Protein AF-A0A832WYK0-F1 (afdb_monomer_lite)

Secondary structure (DSSP, 8-state):
----------EEEEGGGTTTTTHHHHHHHHHHTS--GGGGT-EEEE-TTSSEEEEE-SS-EEEEEE-TTSSEEEEETTTEEEEEEEETTEEEEE-----SS---S---EEEEEEEEEEEEEE--SSS-EEE-GGGEEEEETTEEEEEESSPPPTTTT-TT-TT-TT--HHHHHHHHS-B--SEEE-TT-EEEEEEEEEESSS--TT-EEEETTEE---HHHHHHHHHHHHHHH---TTTTT--SEE-S-TT-TTPPP-TTT-S--EESS--HHHHHHHHH--HHHHHHH-SS-PPPEEEEEEEEEEEEEEEEEEEEEEEE-TTS-EEEEEEEEE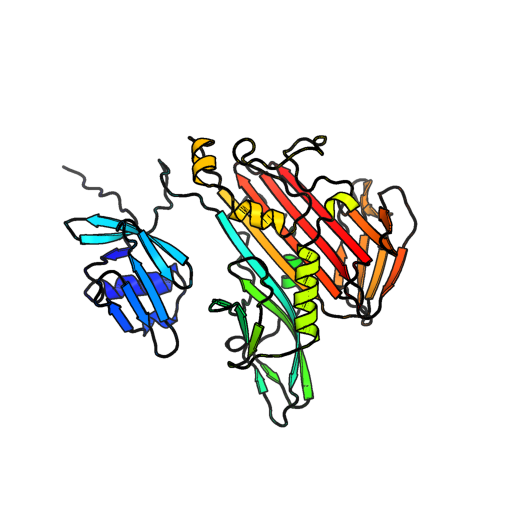TT--EEEEEEETTEEEEEEETTEEEEE-TT----EEEEEEEEEEEEEEEEEEEGGGEEEEEEEEEEE-TT--EEEEEEEEEEEE-

Structure (mmCIF, N/CA/C/O backbone):
data_AF-A0A832WYK0-F1
#
_entry.id   AF-A0A832WYK0-F1
#
loop_
_atom_site.group_PDB
_atom_site.id
_atom_site.type_symbol
_atom_site.label_atom_id
_atom_site.label_alt_id
_atom_site.label_comp_id
_atom_site.label_asym_id
_atom_site.label_entity_id
_atom_site.label_seq_id
_atom_site.pdbx_PDB_ins_code
_atom_site.Cartn_x
_atom_site.Cartn_y
_atom_site.Cartn_z
_atom_site.occupancy
_atom_site.B_iso_or_equiv
_atom_site.auth_seq_id
_atom_site.auth_comp_id
_atom_site.auth_asym_id
_atom_site.auth_atom_id
_atom_site.pdbx_PDB_model_num
ATOM 1 N N . MET A 1 1 ? 45.421 -25.635 -31.037 1.00 31.55 1 MET A N 1
ATOM 2 C CA . MET A 1 1 ? 44.348 -26.101 -30.138 1.00 31.55 1 MET A CA 1
ATOM 3 C C . MET A 1 1 ? 43.306 -25.002 -30.124 1.00 31.55 1 MET A C 1
ATOM 5 O O . MET A 1 1 ? 43.634 -23.903 -29.706 1.00 31.55 1 MET A O 1
ATOM 9 N N . HIS A 1 2 ? 42.145 -25.254 -30.728 1.00 27.80 2 HIS A N 1
ATOM 10 C CA . HIS A 1 2 ? 40.998 -24.350 -30.665 1.00 27.80 2 HIS A CA 1
ATOM 11 C C . HIS A 1 2 ? 40.382 -24.497 -29.279 1.00 27.80 2 HIS A C 1
ATOM 13 O O . HIS A 1 2 ? 39.925 -25.588 -28.943 1.00 27.80 2 HIS A O 1
ATOM 19 N N . ASP A 1 3 ? 40.432 -23.436 -28.482 1.00 29.83 3 ASP A N 1
ATOM 20 C CA . ASP A 1 3 ? 39.728 -23.381 -27.208 1.00 29.83 3 ASP A CA 1
ATOM 21 C C . ASP A 1 3 ? 38.308 -22.879 -27.495 1.00 29.83 3 ASP A C 1
ATOM 23 O O . ASP A 1 3 ? 38.086 -21.702 -27.779 1.00 29.83 3 ASP A O 1
ATOM 27 N N . ASN A 1 4 ? 37.366 -23.821 -27.548 1.00 34.38 4 ASN A N 1
ATOM 28 C CA . ASN A 1 4 ? 35.931 -23.563 -27.576 1.00 34.38 4 ASN A CA 1
ATOM 29 C C . ASN A 1 4 ? 35.492 -23.214 -26.147 1.00 34.38 4 ASN A C 1
ATOM 31 O O . ASN A 1 4 ? 35.006 -24.080 -25.422 1.00 34.38 4 ASN A O 1
ATOM 35 N N . SER A 1 5 ? 35.631 -21.956 -25.738 1.00 35.84 5 SER A N 1
ATOM 36 C CA . SER A 1 5 ? 34.772 -21.414 -24.687 1.00 35.84 5 SER A CA 1
ATOM 37 C C . SER A 1 5 ? 33.558 -20.777 -25.361 1.00 35.84 5 SER A C 1
ATOM 39 O O . SER A 1 5 ? 33.515 -19.582 -25.648 1.00 35.84 5 SER A O 1
ATOM 41 N N . GLU A 1 6 ? 32.565 -21.611 -25.684 1.00 37.28 6 GLU A N 1
ATOM 42 C CA . GLU A 1 6 ? 31.217 -21.116 -25.960 1.00 37.28 6 GLU A CA 1
ATOM 43 C C . GLU A 1 6 ? 30.786 -20.261 -24.766 1.00 37.28 6 GLU A C 1
ATOM 45 O O . GLU A 1 6 ? 30.691 -20.735 -23.635 1.00 37.28 6 GLU A O 1
ATOM 50 N N . ASN A 1 7 ? 30.584 -18.976 -25.034 1.00 37.97 7 ASN A N 1
ATOM 51 C CA . ASN A 1 7 ? 30.021 -18.011 -24.109 1.00 37.97 7 ASN A CA 1
ATOM 52 C C . ASN A 1 7 ? 28.667 -18.571 -23.632 1.00 37.97 7 ASN A C 1
ATOM 54 O O . ASN A 1 7 ? 27.743 -18.713 -24.439 1.00 37.97 7 ASN A O 1
ATOM 58 N N . ILE A 1 8 ? 28.578 -18.992 -22.366 1.00 44.97 8 ILE A N 1
ATOM 59 C CA . ILE A 1 8 ? 27.373 -19.611 -21.799 1.00 44.97 8 ILE A CA 1
ATOM 60 C C . ILE A 1 8 ? 26.340 -18.500 -21.596 1.00 44.97 8 ILE A C 1
ATOM 62 O O . ILE A 1 8 ? 26.205 -17.944 -20.513 1.00 44.97 8 ILE A O 1
ATOM 66 N N . GLU A 1 9 ? 25.619 -18.157 -22.659 1.00 56.50 9 GLU A N 1
ATOM 67 C CA . GLU A 1 9 ? 24.344 -17.451 -22.547 1.00 56.50 9 GLU A CA 1
ATOM 68 C C . GLU A 1 9 ? 23.435 -18.279 -21.624 1.00 56.50 9 GLU A C 1
ATOM 70 O O . GLU A 1 9 ? 23.361 -19.501 -21.795 1.00 56.50 9 GLU A O 1
ATOM 75 N N . ASN A 1 10 ? 22.758 -17.644 -20.662 1.00 77.62 10 ASN A N 1
ATOM 76 C CA . ASN A 1 10 ? 21.952 -18.293 -19.616 1.00 77.62 10 ASN A CA 1
ATOM 77 C C . ASN A 1 10 ? 20.734 -19.068 -20.172 1.00 77.62 10 ASN A C 1
ATOM 79 O O . ASN A 1 10 ? 19.583 -18.651 -20.043 1.00 77.62 10 ASN A O 1
ATOM 83 N N . TYR A 1 11 ? 20.973 -20.198 -20.829 1.00 89.25 11 TYR A N 1
ATOM 84 C CA . TYR A 1 11 ? 19.958 -21.068 -21.413 1.00 89.25 11 TYR A CA 1
ATOM 85 C C . TYR A 1 11 ? 19.033 -21.639 -20.333 1.00 89.25 11 TYR A C 1
ATOM 87 O O . TYR A 1 11 ? 19.501 -22.199 -19.342 1.00 89.25 11 TYR A O 1
ATOM 95 N N . ILE A 1 12 ? 17.721 -21.552 -20.560 1.00 92.38 12 ILE A N 1
ATOM 96 C CA . ILE A 1 12 ? 16.697 -22.093 -19.663 1.00 92.38 12 ILE A CA 1
ATOM 97 C C . ILE A 1 12 ? 16.171 -23.429 -20.205 1.00 92.38 12 ILE A C 1
ATOM 99 O O . ILE A 1 12 ? 16.364 -24.471 -19.580 1.00 92.38 12 ILE A O 1
ATOM 103 N N . PHE A 1 13 ? 15.501 -23.417 -21.360 1.00 94.19 13 PHE A N 1
ATOM 104 C CA . PHE A 1 13 ? 14.925 -24.610 -21.994 1.00 94.19 13 PHE A CA 1
ATOM 105 C C . PHE A 1 13 ? 14.684 -24.379 -23.492 1.00 94.19 13 PHE A C 1
ATOM 107 O O . PHE A 1 13 ? 14.680 -23.244 -23.957 1.00 94.19 13 PHE A O 1
ATOM 114 N N . SER A 1 14 ? 14.443 -25.440 -24.265 1.00 94.38 14 SER A N 1
ATOM 115 C CA . SER A 1 14 ? 14.048 -25.320 -25.674 1.00 94.38 14 SER A CA 1
ATOM 116 C C . SER A 1 14 ? 12.534 -25.366 -25.794 1.00 94.38 14 SER A C 1
ATOM 118 O O . SER A 1 14 ? 11.910 -26.342 -25.375 1.00 94.38 14 SER A O 1
ATOM 120 N N . TRP A 1 15 ? 11.960 -24.324 -26.392 1.00 95.56 15 TRP A N 1
ATOM 121 C CA . TRP A 1 15 ? 10.524 -24.177 -26.621 1.00 95.56 15 TRP A CA 1
ATOM 122 C C . TRP A 1 15 ? 9.942 -25.347 -27.419 1.00 95.56 15 TRP A C 1
ATOM 124 O O . TRP A 1 15 ? 8.862 -25.855 -27.110 1.00 95.56 15 TRP A O 1
ATOM 134 N N . ASP A 1 16 ? 10.679 -25.820 -28.423 1.00 93.19 16 ASP A N 1
ATOM 135 C CA . ASP A 1 16 ? 10.226 -26.889 -29.318 1.00 93.19 16 ASP A CA 1
ATOM 136 C C . ASP A 1 16 ? 10.255 -28.273 -28.672 1.00 93.19 16 ASP A C 1
ATOM 138 O O . ASP A 1 16 ? 9.534 -29.172 -29.094 1.00 93.19 16 ASP A O 1
ATOM 142 N N . ASN A 1 17 ? 11.059 -28.454 -27.622 1.00 93.75 17 ASN A N 1
ATOM 143 C CA . ASN A 1 17 ? 11.183 -29.732 -26.923 1.00 93.75 17 ASN A CA 1
ATOM 144 C C . ASN A 1 17 ? 10.342 -29.776 -25.628 1.00 93.75 17 ASN A C 1
ATOM 146 O O . ASN A 1 17 ? 10.609 -30.604 -24.750 1.00 93.75 17 ASN A O 1
ATOM 150 N N . VAL A 1 18 ? 9.338 -28.899 -25.495 1.00 94.88 18 VAL A N 1
ATOM 151 C CA . VAL A 1 18 ? 8.330 -28.909 -24.422 1.00 94.88 18 VAL A CA 1
ATOM 152 C C . VAL A 1 18 ? 6.933 -29.152 -25.022 1.00 94.88 18 VAL A C 1
ATOM 154 O O . VAL A 1 18 ? 6.596 -28.496 -26.000 1.00 94.88 18 VAL A O 1
ATOM 157 N N . PRO A 1 19 ? 6.088 -30.037 -24.448 1.00 82.69 19 PRO A N 1
ATOM 158 C CA . PRO A 1 19 ? 6.372 -30.987 -23.374 1.00 82.69 19 PRO A CA 1
ATOM 159 C C . PRO A 1 19 ? 7.165 -32.188 -23.913 1.00 82.69 19 PRO A C 1
ATOM 161 O O . PRO A 1 19 ? 6.650 -33.025 -24.646 1.00 82.69 19 PRO A O 1
ATOM 164 N N . GLY A 1 20 ? 8.436 -32.287 -23.544 1.00 91.19 20 GLY A N 1
ATOM 165 C CA . GLY A 1 20 ? 9.345 -33.318 -24.034 1.00 91.19 20 GLY A CA 1
ATOM 166 C C . GLY A 1 20 ? 10.584 -33.397 -23.153 1.00 91.19 20 GLY A C 1
ATOM 167 O O . GLY A 1 20 ? 10.489 -33.243 -21.933 1.00 91.19 20 GLY A O 1
ATOM 168 N N . SER A 1 21 ? 11.753 -33.611 -23.758 1.00 91.81 21 SER A N 1
ATOM 169 C CA . SER A 1 21 ? 13.019 -33.773 -23.028 1.00 91.81 21 SER A CA 1
ATOM 170 C C . SER A 1 21 ? 13.401 -32.563 -22.169 1.00 91.81 21 SER A C 1
ATOM 172 O O . SER A 1 21 ? 14.145 -32.718 -21.208 1.00 91.81 21 SER A O 1
ATOM 174 N N . GLU A 1 22 ? 12.879 -31.375 -22.481 1.00 94.12 22 GLU A N 1
ATOM 175 C CA . GLU A 1 22 ? 13.181 -30.130 -21.762 1.00 94.12 22 GLU A CA 1
ATOM 176 C C . GLU A 1 22 ? 12.094 -29.742 -20.741 1.00 94.12 22 GLU A C 1
ATOM 178 O O . GLU A 1 22 ? 12.192 -28.709 -20.079 1.00 94.12 22 GLU A O 1
ATOM 183 N N . GLY A 1 23 ? 11.062 -30.575 -20.554 1.00 93.88 23 GLY A N 1
ATOM 184 C CA . GLY A 1 23 ? 9.984 -30.294 -19.601 1.00 93.88 23 GLY A CA 1
ATOM 185 C C . GLY A 1 23 ? 10.449 -30.230 -18.140 1.00 93.88 23 GLY A C 1
ATOM 186 O O . GLY A 1 23 ? 9.884 -29.474 -17.355 1.00 93.88 23 GLY A O 1
ATOM 187 N N . SER A 1 24 ? 11.483 -30.988 -17.763 1.00 92.69 24 SER A N 1
ATOM 188 C CA . SER A 1 24 ? 12.087 -30.921 -16.423 1.00 92.69 24 SER A CA 1
ATOM 189 C C . SER A 1 24 ? 12.796 -29.590 -16.178 1.00 92.69 24 SER A C 1
ATOM 191 O O . SER A 1 24 ? 12.604 -28.991 -15.126 1.00 92.69 24 SER A O 1
ATOM 193 N N . ARG A 1 25 ? 13.528 -29.077 -17.172 1.00 93.56 25 ARG A N 1
ATOM 194 C CA . ARG A 1 25 ? 14.221 -27.783 -17.090 1.00 93.56 25 ARG A CA 1
ATOM 195 C C . ARG A 1 25 ? 13.259 -26.610 -16.942 1.00 93.56 25 ARG A C 1
ATOM 197 O O . ARG A 1 25 ? 13.498 -25.742 -16.109 1.00 93.56 25 ARG A O 1
ATOM 204 N N . LEU A 1 26 ? 12.137 -26.624 -17.669 1.00 95.69 26 LEU A N 1
ATOM 205 C CA . LEU A 1 26 ? 11.073 -25.636 -17.465 1.00 95.69 26 LEU A CA 1
ATOM 206 C C . LEU A 1 26 ? 10.566 -25.661 -16.010 1.00 95.69 26 LEU A C 1
ATOM 208 O O . LEU A 1 26 ? 10.441 -24.610 -15.391 1.00 95.69 26 LEU A O 1
ATOM 212 N N . ARG A 1 27 ? 10.331 -26.844 -15.422 1.00 94.12 27 ARG A N 1
ATOM 213 C CA . ARG A 1 27 ? 9.914 -26.945 -14.007 1.00 94.12 27 ARG A CA 1
ATOM 214 C C . ARG A 1 27 ? 10.970 -26.419 -13.052 1.00 94.12 27 ARG A C 1
ATOM 216 O O . ARG A 1 27 ? 10.620 -25.737 -12.095 1.00 94.12 27 ARG A O 1
ATOM 223 N N . ASP A 1 28 ? 12.232 -26.756 -13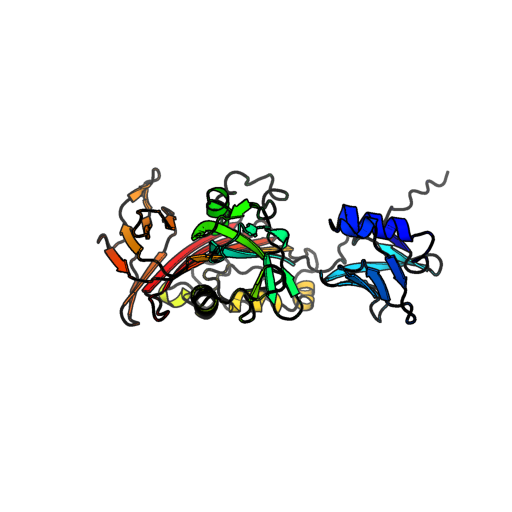.290 1.00 91.62 28 ASP A N 1
ATOM 224 C CA . ASP A 1 28 ? 13.334 -26.312 -12.442 1.00 91.62 28 ASP A CA 1
ATOM 225 C C . ASP A 1 28 ? 13.451 -24.791 -12.445 1.00 91.62 28 ASP A C 1
ATOM 227 O O . ASP A 1 28 ? 13.598 -24.203 -11.376 1.00 91.62 28 ASP A O 1
ATOM 231 N N . TYR A 1 29 ? 13.293 -24.153 -13.605 1.00 92.31 29 TYR A N 1
ATOM 232 C CA . TYR A 1 29 ? 13.255 -22.699 -13.710 1.00 92.31 29 TYR A CA 1
ATOM 233 C C . TYR A 1 29 ? 12.064 -22.091 -12.957 1.00 92.31 29 TYR A C 1
ATOM 235 O O . TYR A 1 29 ? 12.256 -21.254 -12.076 1.00 92.31 29 TYR A O 1
ATOM 243 N N . LEU A 1 30 ? 10.838 -22.555 -13.229 1.00 91.56 30 LEU A N 1
ATOM 244 C CA . LEU A 1 30 ? 9.637 -22.029 -12.568 1.00 91.56 30 LEU A CA 1
ATOM 245 C C . LEU A 1 30 ? 9.698 -22.208 -11.038 1.00 91.56 30 LEU A C 1
ATOM 247 O O . LEU A 1 30 ? 9.282 -21.331 -10.288 1.00 91.56 30 LEU A O 1
ATOM 251 N N . ARG A 1 31 ? 10.253 -23.325 -10.552 1.00 89.81 31 ARG A N 1
ATOM 252 C CA . ARG A 1 31 ? 10.386 -23.601 -9.116 1.00 89.81 31 ARG A CA 1
ATOM 253 C C . ARG A 1 31 ? 11.501 -22.786 -8.470 1.00 89.81 31 ARG A C 1
ATOM 255 O O . ARG A 1 31 ? 11.271 -22.161 -7.442 1.00 89.81 31 ARG A O 1
ATOM 262 N N . ASN A 1 32 ? 12.713 -22.868 -9.015 1.00 80.12 32 ASN A N 1
ATOM 263 C CA . ASN A 1 32 ? 13.912 -22.381 -8.335 1.00 80.12 32 ASN A CA 1
ATOM 264 C C . ASN A 1 32 ? 14.153 -20.893 -8.595 1.00 80.12 32 ASN A C 1
ATOM 266 O O . ASN A 1 32 ? 14.638 -20.201 -7.710 1.00 80.12 32 ASN A O 1
ATOM 270 N N . SER A 1 33 ? 13.836 -20.416 -9.802 1.00 82.19 33 SER A N 1
ATOM 271 C CA . SER A 1 33 ? 14.055 -19.020 -10.195 1.00 82.19 33 SER A CA 1
ATOM 272 C C . SER A 1 33 ? 12.835 -18.145 -9.936 1.00 82.19 33 SER A C 1
ATOM 274 O O . SER A 1 33 ? 13.010 -17.000 -9.547 1.00 82.19 33 SER A O 1
ATOM 276 N N . LEU A 1 34 ? 11.619 -18.673 -10.124 1.00 82.06 34 LEU A N 1
ATOM 277 C CA . LEU A 1 34 ? 10.379 -17.907 -9.920 1.00 82.06 34 LEU A CA 1
ATOM 278 C C . LEU A 1 34 ? 9.644 -18.245 -8.611 1.00 82.06 34 LEU A C 1
ATOM 280 O O . LEU A 1 34 ? 8.594 -17.680 -8.329 1.00 82.06 34 LEU A O 1
ATOM 284 N N . GLY A 1 35 ? 10.160 -19.180 -7.807 1.00 83.19 35 GLY A N 1
ATOM 285 C CA . GLY A 1 35 ? 9.564 -19.545 -6.515 1.00 83.19 35 GLY A CA 1
ATOM 286 C C . GLY A 1 35 ? 8.217 -20.278 -6.606 1.00 83.19 35 GLY A C 1
ATOM 287 O O . GLY A 1 35 ? 7.523 -20.420 -5.598 1.00 83.19 35 GLY A O 1
ATOM 288 N N . ILE A 1 36 ? 7.825 -20.777 -7.783 1.00 85.62 36 ILE A N 1
ATOM 289 C CA . ILE A 1 36 ? 6.496 -21.356 -8.016 1.00 85.62 36 ILE A CA 1
ATOM 290 C C . ILE A 1 36 ? 6.480 -22.830 -7.581 1.00 85.62 36 ILE A C 1
ATOM 292 O O . ILE A 1 36 ? 6.593 -23.751 -8.388 1.00 85.62 36 ILE A O 1
ATOM 296 N N . GLY A 1 37 ? 6.350 -23.087 -6.277 1.00 86.00 37 GLY A N 1
ATOM 297 C CA . GLY A 1 37 ? 6.521 -24.429 -5.692 1.00 86.00 37 GLY A CA 1
ATOM 298 C C . GLY A 1 37 ? 5.587 -25.529 -6.232 1.00 86.00 37 GLY A C 1
ATOM 299 O O . GLY A 1 37 ? 5.978 -26.702 -6.311 1.00 86.00 37 GLY A O 1
ATOM 300 N N . TRP A 1 38 ? 4.372 -25.175 -6.664 1.00 92.00 38 TRP A N 1
ATOM 301 C CA . TRP A 1 38 ? 3.374 -26.138 -7.153 1.00 92.00 38 TRP A CA 1
ATOM 302 C C . TRP A 1 38 ? 3.720 -26.747 -8.526 1.00 92.00 38 TRP A C 1
ATOM 304 O O . TRP A 1 38 ? 3.174 -27.789 -8.896 1.00 92.00 38 TRP A O 1
ATOM 314 N N . VAL A 1 39 ? 4.674 -26.179 -9.275 1.00 93.50 39 VAL A N 1
ATOM 315 C CA . VAL A 1 39 ? 5.069 -26.692 -10.606 1.00 93.50 39 VAL A CA 1
ATOM 316 C C . VAL A 1 39 ? 5.779 -28.044 -10.560 1.00 93.50 39 VAL A C 1
ATOM 318 O O . VAL A 1 39 ? 5.920 -28.705 -11.589 1.00 93.50 39 VAL A O 1
ATOM 321 N N . SER A 1 40 ? 6.196 -28.498 -9.377 1.00 87.31 40 SER A N 1
ATOM 322 C CA . SER A 1 40 ? 6.806 -29.817 -9.175 1.00 87.31 40 SER A CA 1
ATOM 323 C C . SER A 1 40 ? 5.869 -30.973 -9.556 1.00 87.31 40 SER A C 1
ATOM 325 O O . SER A 1 40 ? 6.329 -31.983 -10.086 1.00 87.31 40 SER A O 1
ATOM 327 N N . THR A 1 41 ? 4.558 -30.805 -9.363 1.00 90.06 41 THR A N 1
ATOM 328 C CA . THR A 1 41 ? 3.527 -31.822 -9.646 1.00 90.06 41 THR A CA 1
ATOM 329 C C . THR A 1 41 ? 2.586 -31.440 -10.792 1.00 90.06 41 THR A C 1
ATOM 331 O O . THR A 1 41 ? 1.734 -32.237 -11.184 1.00 90.06 41 THR A O 1
ATOM 334 N N . ALA A 1 42 ? 2.746 -30.243 -11.366 1.00 93.31 42 ALA A N 1
ATOM 335 C CA . ALA A 1 42 ? 1.903 -29.737 -12.446 1.00 93.31 42 ALA A CA 1
ATOM 336 C C . ALA A 1 42 ? 1.950 -30.606 -13.715 1.00 93.31 42 ALA A C 1
ATOM 338 O O . ALA A 1 42 ? 2.925 -31.303 -13.986 1.00 93.31 42 ALA A O 1
ATOM 339 N N . LYS A 1 43 ? 0.929 -30.540 -14.559 1.00 95.88 43 LYS A N 1
ATOM 340 C CA . LYS A 1 43 ? 0.988 -31.014 -15.945 1.00 95.88 43 LYS A CA 1
ATOM 341 C C . LYS A 1 43 ? 1.541 -29.899 -16.825 1.00 95.88 43 LYS A C 1
ATOM 343 O O . LYS A 1 43 ? 1.243 -28.736 -16.587 1.00 95.88 43 LYS A O 1
ATOM 348 N N . ILE A 1 44 ? 2.335 -30.268 -17.827 1.00 97.06 44 ILE A N 1
ATOM 349 C CA . ILE A 1 44 ? 2.839 -29.345 -18.848 1.00 97.06 44 ILE A CA 1
ATOM 350 C C . ILE A 1 44 ? 2.309 -29.835 -20.183 1.00 97.06 44 ILE A C 1
ATOM 352 O O . ILE A 1 44 ? 2.526 -30.994 -20.539 1.00 97.06 44 ILE A O 1
ATOM 356 N N . ILE A 1 45 ? 1.610 -28.965 -20.896 1.00 95.44 45 ILE A N 1
ATOM 357 C CA . ILE A 1 45 ? 1.117 -29.228 -22.246 1.00 95.44 45 ILE A CA 1
ATOM 358 C C . ILE A 1 45 ? 1.476 -28.052 -23.144 1.00 95.44 45 ILE A C 1
ATOM 360 O O . ILE A 1 45 ? 1.623 -26.930 -22.668 1.00 95.44 45 ILE A O 1
ATOM 364 N N . LYS A 1 46 ? 1.578 -28.306 -24.443 1.00 95.25 46 LYS A N 1
ATOM 365 C CA . LYS A 1 46 ? 1.643 -27.256 -25.457 1.00 95.25 46 LYS A CA 1
ATOM 366 C C . LYS A 1 46 ? 0.312 -27.232 -26.195 1.00 95.25 46 LYS A C 1
ATOM 368 O O . LYS A 1 46 ? -0.245 -28.295 -26.477 1.00 95.25 46 LYS A O 1
ATOM 373 N N . ALA A 1 47 ? -0.245 -26.045 -26.384 1.00 90.50 47 ALA A N 1
ATOM 374 C CA . ALA A 1 47 ? -1.511 -25.864 -27.072 1.00 90.50 47 ALA A CA 1
ATOM 375 C C . ALA A 1 47 ? -1.357 -26.155 -28.573 1.00 90.50 47 ALA A C 1
ATOM 377 O O . ALA A 1 47 ? -0.250 -26.276 -29.097 1.00 90.50 47 ALA A O 1
ATOM 378 N N . ALA A 1 48 ? -2.490 -26.316 -29.260 1.00 87.56 48 ALA A N 1
ATOM 379 C CA . ALA A 1 48 ? -2.517 -26.684 -30.676 1.00 87.56 48 ALA A CA 1
ATOM 380 C C . ALA A 1 48 ? -1.935 -25.599 -31.599 1.00 87.56 48 ALA A C 1
ATOM 382 O O . ALA A 1 48 ? -1.522 -25.916 -32.710 1.00 87.56 48 ALA A O 1
ATOM 383 N N . ASP A 1 49 ? -1.901 -24.349 -31.130 1.00 84.94 49 ASP A N 1
ATOM 384 C CA . ASP A 1 49 ? -1.250 -23.225 -31.806 1.00 84.94 49 ASP A CA 1
ATOM 385 C C . ASP A 1 49 ? 0.283 -23.348 -31.823 1.00 84.94 49 ASP A C 1
ATOM 387 O O . ASP A 1 49 ? 0.925 -22.712 -32.643 1.00 84.94 49 ASP A O 1
ATOM 391 N N . ASN A 1 50 ? 0.870 -24.195 -30.965 1.00 87.19 50 ASN A N 1
ATOM 392 C CA . ASN A 1 50 ? 2.313 -24.309 -30.727 1.00 87.19 50 ASN A CA 1
ATOM 393 C C . ASN A 1 50 ? 2.981 -23.018 -30.190 1.00 87.19 50 ASN A C 1
ATOM 395 O O . ASN A 1 50 ? 4.192 -23.006 -29.942 1.00 87.19 50 ASN A O 1
ATOM 399 N N . ASP A 1 51 ? 2.180 -21.994 -29.903 1.00 92.88 51 ASP A N 1
ATOM 400 C CA . ASP A 1 51 ? 2.597 -20.680 -29.407 1.00 92.88 51 ASP A CA 1
ATOM 401 C C . ASP A 1 51 ? 2.310 -20.526 -27.912 1.00 92.88 51 ASP A C 1
ATOM 403 O O . ASP A 1 51 ? 2.837 -19.623 -27.264 1.00 92.88 51 ASP A O 1
ATOM 407 N N . THR A 1 52 ? 1.552 -21.455 -27.322 1.00 95.62 52 THR A N 1
ATOM 408 C CA . THR A 1 52 ? 1.246 -21.439 -25.890 1.00 95.62 52 THR A CA 1
ATOM 409 C C . THR A 1 52 ? 1.681 -22.732 -25.199 1.00 95.62 52 THR A C 1
ATOM 411 O O . THR A 1 52 ? 1.272 -23.832 -25.574 1.00 95.62 52 THR A O 1
ATOM 414 N N . ILE A 1 53 ? 2.464 -22.622 -24.124 1.00 97.44 53 ILE A N 1
ATOM 415 C CA . ILE A 1 53 ? 2.726 -23.707 -23.169 1.00 97.44 53 ILE A CA 1
ATOM 416 C C . ILE A 1 53 ? 1.909 -23.441 -21.906 1.00 97.44 53 ILE A C 1
ATOM 418 O O . ILE A 1 53 ? 1.993 -22.373 -21.310 1.00 97.44 53 ILE A O 1
ATOM 422 N N . ARG A 1 54 ? 1.146 -24.438 -21.458 1.00 95.88 54 ARG A N 1
ATOM 423 C CA . ARG A 1 54 ? 0.354 -24.376 -20.225 1.00 95.88 54 ARG A CA 1
ATOM 424 C C . ARG A 1 54 ? 0.949 -25.281 -19.165 1.00 95.88 54 ARG A C 1
ATOM 426 O O . ARG A 1 54 ? 1.167 -26.471 -19.410 1.00 95.88 54 ARG A O 1
ATOM 433 N N . VAL A 1 55 ? 1.144 -24.732 -17.972 1.00 96.50 55 VAL A N 1
ATOM 434 C CA . VAL A 1 55 ? 1.588 -25.449 -16.776 1.00 96.50 55 VAL A CA 1
ATOM 435 C C . VAL A 1 55 ? 0.479 -25.359 -15.741 1.00 96.50 55 VAL A C 1
ATOM 437 O O . VAL A 1 55 ? 0.108 -24.263 -15.344 1.00 96.50 55 VAL A O 1
ATOM 440 N N . PHE A 1 56 ? -0.097 -26.482 -15.318 1.00 94.56 56 PHE A N 1
ATOM 441 C CA . PHE A 1 56 ? -1.280 -26.432 -14.457 1.00 94.56 56 PHE A CA 1
ATOM 442 C C . PHE A 1 56 ? -1.432 -27.631 -13.520 1.00 94.56 56 PHE A C 1
ATOM 444 O O . PHE A 1 56 ? -0.997 -28.747 -13.795 1.00 94.56 56 PHE A O 1
ATOM 451 N N . THR A 1 57 ? -2.107 -27.396 -12.406 1.00 92.25 57 THR A N 1
ATOM 452 C CA . THR A 1 57 ? -2.685 -28.385 -11.487 1.00 92.25 57 THR A CA 1
ATOM 453 C C . THR A 1 57 ? -4.212 -28.203 -11.507 1.00 92.25 57 THR A C 1
ATOM 455 O O . THR A 1 57 ? -4.699 -27.337 -12.230 1.00 92.25 57 THR A O 1
ATOM 458 N N . PRO A 1 58 ? -5.011 -28.981 -10.754 1.00 90.69 58 PRO A N 1
ATOM 459 C CA . PRO A 1 58 ? -6.446 -28.707 -10.651 1.00 90.69 58 PRO A CA 1
ATOM 460 C C . PRO A 1 58 ? -6.795 -27.313 -10.100 1.00 90.69 58 PRO A C 1
ATOM 462 O O . PRO A 1 58 ? -7.890 -26.837 -10.369 1.00 90.69 58 PRO A O 1
ATOM 465 N N . THR A 1 59 ? -5.894 -26.679 -9.340 1.00 88.44 59 THR A N 1
ATOM 466 C CA . THR A 1 59 ? -6.158 -25.415 -8.625 1.00 88.44 59 THR A CA 1
ATOM 467 C C . THR A 1 59 ? -5.264 -24.247 -9.042 1.00 88.44 59 THR A C 1
ATOM 469 O O . THR A 1 59 ? -5.556 -23.117 -8.682 1.00 88.44 59 THR A O 1
ATOM 472 N N . ASN A 1 60 ? -4.186 -24.489 -9.794 1.00 90.06 60 ASN A N 1
ATOM 473 C CA . ASN A 1 60 ? -3.253 -23.449 -10.242 1.00 90.06 60 ASN A CA 1
ATOM 474 C C . ASN A 1 60 ? -2.964 -23.598 -11.734 1.00 90.06 60 ASN A C 1
ATOM 476 O O . ASN A 1 60 ? -2.835 -24.725 -12.216 1.00 90.06 60 ASN A O 1
ATOM 480 N N . SER A 1 61 ? -2.776 -22.492 -12.446 1.00 91.62 61 SER A N 1
ATOM 481 C CA . SER A 1 61 ? -2.372 -22.489 -13.852 1.00 91.62 61 SER A CA 1
ATOM 482 C C . SER A 1 61 ? -1.441 -21.326 -14.161 1.00 91.62 61 SER A C 1
ATOM 484 O O . SER A 1 61 ? -1.573 -20.254 -13.583 1.00 91.62 61 SER A O 1
ATOM 486 N N . LEU A 1 62 ? -0.538 -21.550 -15.105 1.00 92.75 62 LEU A N 1
ATOM 487 C CA . LEU A 1 62 ? 0.397 -20.577 -15.645 1.00 92.75 62 LEU A CA 1
ATOM 488 C C . LEU A 1 62 ? 0.498 -20.809 -17.152 1.00 92.75 62 LEU A C 1
ATOM 490 O O . LEU A 1 62 ? 0.551 -21.960 -17.607 1.00 92.75 62 LEU A O 1
ATOM 494 N N . GLU A 1 63 ? 0.526 -19.727 -17.921 1.00 93.62 63 GLU A N 1
ATOM 495 C CA . GLU A 1 63 ? 0.693 -19.788 -19.372 1.00 93.62 63 GLU A CA 1
ATOM 496 C C . GLU A 1 63 ? 1.979 -19.080 -19.776 1.00 93.62 63 GLU A C 1
ATOM 498 O O . GLU A 1 63 ? 2.236 -17.952 -19.362 1.00 93.62 63 GLU A O 1
ATOM 503 N N . LEU A 1 64 ? 2.779 -19.753 -20.598 1.00 96.44 64 LEU A N 1
ATOM 504 C CA . LEU A 1 64 ? 3.876 -19.152 -21.335 1.00 96.44 64 LEU A CA 1
ATOM 505 C C . LEU A 1 64 ? 3.396 -18.970 -22.767 1.00 96.44 64 LEU A C 1
ATOM 507 O O . LEU A 1 64 ? 3.010 -19.953 -23.403 1.00 96.44 64 LEU A O 1
ATOM 511 N N . LYS A 1 65 ? 3.428 -17.742 -23.271 1.00 95.25 65 LYS A N 1
ATOM 512 C CA . LYS A 1 65 ? 2.985 -17.406 -24.620 1.00 95.25 65 LYS A CA 1
ATOM 513 C C . LYS A 1 65 ? 4.130 -16.803 -25.418 1.00 95.25 65 LYS A C 1
ATOM 515 O O . LYS A 1 65 ? 4.757 -15.846 -24.969 1.00 95.25 65 LYS A O 1
ATOM 520 N N . LEU A 1 66 ? 4.396 -17.375 -26.583 1.00 93.25 66 LEU A N 1
ATOM 521 C CA . LEU A 1 66 ? 5.327 -16.842 -27.566 1.00 93.25 66 LEU A CA 1
ATOM 522 C C . LEU A 1 66 ? 4.697 -15.608 -28.225 1.00 93.25 66 LEU A C 1
ATOM 524 O O . LEU A 1 66 ? 3.521 -15.630 -28.590 1.00 93.25 66 LEU A O 1
ATOM 528 N N . ALA A 1 67 ? 5.450 -14.515 -28.313 1.00 88.19 67 ALA A N 1
ATOM 529 C CA . ALA A 1 67 ? 5.012 -13.318 -29.025 1.00 88.19 67 ALA A CA 1
ATOM 530 C C . ALA A 1 67 ? 5.017 -13.550 -30.544 1.00 88.19 67 ALA A C 1
ATOM 532 O O . ALA A 1 67 ? 5.808 -14.349 -31.039 1.00 88.19 67 ALA A O 1
ATOM 533 N N . ASP A 1 68 ? 4.195 -12.802 -31.285 1.00 82.06 68 ASP A N 1
ATOM 534 C CA . ASP A 1 68 ? 4.060 -12.936 -32.748 1.00 82.06 68 ASP A CA 1
ATOM 535 C C . ASP A 1 68 ? 5.387 -12.718 -33.503 1.00 82.06 68 ASP A C 1
ATOM 537 O O . ASP A 1 68 ? 5.573 -13.205 -34.618 1.00 82.06 68 ASP A O 1
ATOM 541 N N . ASP A 1 69 ? 6.322 -11.982 -32.898 1.00 81.44 69 ASP A N 1
ATOM 542 C CA . ASP A 1 69 ? 7.654 -11.724 -33.443 1.00 81.44 69 ASP A CA 1
ATOM 543 C C . ASP A 1 69 ? 8.678 -12.833 -33.129 1.00 81.44 69 ASP A C 1
ATOM 545 O O . ASP A 1 69 ? 9.822 -12.750 -33.573 1.00 81.44 69 ASP A O 1
ATOM 549 N N . ASN A 1 70 ? 8.276 -13.862 -32.371 1.00 82.12 70 ASN A N 1
ATOM 550 C CA . ASN A 1 70 ? 9.083 -14.982 -31.884 1.00 82.12 70 ASN A CA 1
ATOM 551 C C . ASN A 1 70 ? 10.363 -14.590 -31.134 1.00 82.12 70 ASN A C 1
ATOM 553 O O . ASN A 1 70 ? 11.246 -15.429 -30.953 1.00 82.12 70 ASN A O 1
ATOM 557 N N . ASN A 1 71 ? 10.476 -13.347 -30.663 1.00 86.38 71 ASN A N 1
ATOM 558 C CA . ASN A 1 71 ? 11.666 -12.878 -29.952 1.00 86.38 71 ASN A CA 1
ATOM 559 C C . ASN 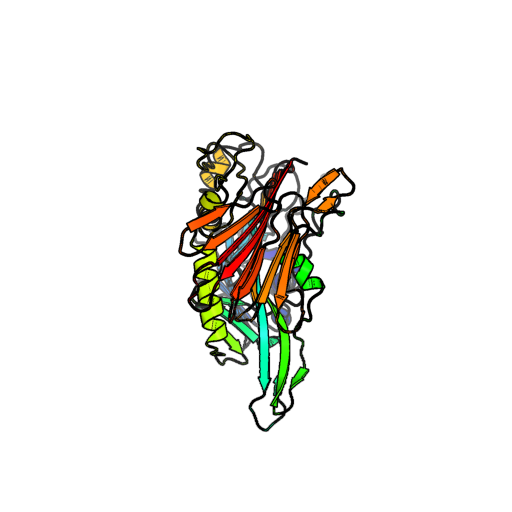A 1 71 ? 11.519 -12.999 -28.438 1.00 86.38 71 ASN A C 1
ATOM 561 O O . ASN A 1 71 ? 12.518 -12.994 -27.710 1.00 86.38 71 ASN A O 1
ATOM 565 N N . THR A 1 72 ? 10.282 -13.091 -27.947 1.00 88.62 72 THR A N 1
ATOM 566 C CA . THR A 1 72 ? 9.997 -13.084 -26.513 1.00 88.62 72 THR A CA 1
ATOM 567 C C . THR A 1 72 ? 8.916 -14.084 -26.127 1.00 88.62 72 THR A C 1
ATOM 569 O O . THR A 1 72 ? 8.038 -14.427 -26.917 1.00 88.62 72 THR A O 1
ATOM 572 N N . VAL A 1 73 ? 9.007 -14.573 -24.891 1.00 92.62 73 VAL A N 1
ATOM 573 C CA . VAL A 1 73 ? 7.965 -15.374 -24.245 1.00 92.62 73 VAL A CA 1
ATOM 574 C C . VAL A 1 73 ? 7.469 -14.616 -23.025 1.00 92.62 73 VAL A C 1
ATOM 576 O O . VAL A 1 73 ? 8.277 -14.227 -22.183 1.00 92.62 73 VAL A O 1
ATOM 579 N N . LEU A 1 74 ? 6.155 -14.444 -22.919 1.00 89.19 74 LEU A N 1
ATOM 580 C CA . LEU A 1 74 ? 5.490 -13.851 -21.765 1.00 89.19 74 LEU A CA 1
ATOM 581 C C . LEU A 1 74 ? 4.920 -14.949 -20.868 1.00 89.19 74 LEU A C 1
ATOM 583 O O . LEU A 1 74 ? 4.205 -15.831 -21.343 1.00 89.19 74 LEU A O 1
ATOM 587 N N . ILE A 1 75 ? 5.207 -14.877 -19.574 1.00 89.75 75 ILE A N 1
ATOM 588 C CA . ILE A 1 75 ? 4.633 -15.750 -18.554 1.00 89.75 75 ILE A CA 1
ATOM 589 C C . ILE A 1 75 ? 3.519 -14.999 -17.829 1.00 89.75 75 ILE A C 1
ATOM 591 O O . ILE A 1 75 ? 3.753 -13.925 -17.284 1.00 89.75 75 ILE A O 1
ATOM 595 N N . THR A 1 76 ? 2.324 -15.580 -17.780 1.00 76.12 76 THR A N 1
ATOM 596 C CA . THR A 1 76 ? 1.149 -15.023 -17.091 1.00 76.12 76 THR A CA 1
ATOM 597 C C . THR A 1 76 ? 0.723 -15.923 -15.923 1.00 76.12 76 THR A C 1
ATOM 599 O O . THR A 1 76 ? 0.851 -17.149 -16.029 1.00 76.12 76 THR A O 1
ATOM 602 N N . PRO A 1 77 ? 0.231 -15.352 -14.803 1.00 65.94 77 PRO A N 1
ATOM 603 C CA . PRO A 1 77 ? -0.180 -13.948 -14.620 1.00 65.94 77 PRO A CA 1
ATOM 604 C C . PRO A 1 77 ? 0.945 -12.957 -14.264 1.00 65.94 77 PRO A C 1
ATOM 606 O O . PRO A 1 77 ? 0.717 -11.755 -14.312 1.00 65.94 77 PRO A O 1
ATOM 609 N N . ASP A 1 78 ? 2.154 -13.429 -13.955 1.00 68.56 78 ASP A N 1
ATOM 610 C CA . ASP A 1 78 ? 3.218 -12.592 -13.367 1.00 68.56 78 ASP A CA 1
ATOM 611 C C . ASP A 1 78 ? 3.900 -11.607 -14.347 1.00 68.56 78 ASP A C 1
ATOM 613 O O . ASP A 1 78 ? 4.798 -10.867 -13.956 1.00 68.56 78 ASP A O 1
ATOM 617 N N . ASN A 1 79 ? 3.492 -11.588 -15.620 1.00 76.62 79 ASN A N 1
ATOM 618 C CA . ASN A 1 79 ? 4.032 -10.753 -16.703 1.00 76.62 79 ASN A CA 1
ATOM 619 C C . ASN A 1 79 ? 5.563 -10.827 -16.873 1.00 76.62 79 ASN A C 1
ATOM 621 O O . ASN A 1 79 ? 6.212 -9.849 -17.241 1.00 76.62 79 ASN A O 1
ATOM 625 N N . ILE A 1 80 ? 6.155 -12.001 -16.640 1.00 80.00 80 ILE A N 1
ATOM 626 C CA . ILE A 1 80 ? 7.606 -12.198 -16.762 1.00 80.00 80 ILE A CA 1
ATOM 627 C C . ILE A 1 80 ? 7.969 -12.410 -18.230 1.00 80.00 80 ILE A C 1
ATOM 629 O O . ILE A 1 80 ? 7.412 -13.288 -18.890 1.00 80.00 80 ILE A O 1
ATOM 633 N N . GLN A 1 81 ? 8.940 -11.647 -18.730 1.00 86.25 81 GLN A N 1
ATOM 634 C CA . GLN A 1 81 ? 9.396 -11.725 -20.116 1.00 86.25 81 GLN A CA 1
ATOM 635 C C . GLN A 1 81 ? 10.732 -12.471 -20.233 1.00 86.25 81 GLN A C 1
ATOM 637 O O . GLN A 1 81 ? 11.709 -12.149 -19.559 1.00 86.25 81 GLN A O 1
ATOM 642 N N . LEU A 1 82 ? 10.791 -13.456 -21.129 1.00 89.00 82 LEU A N 1
ATOM 643 C CA . LEU A 1 82 ? 11.994 -14.227 -21.448 1.00 89.00 82 LEU A CA 1
ATOM 644 C C . LEU A 1 82 ? 12.430 -13.991 -22.890 1.00 89.00 82 LEU A C 1
ATOM 646 O O . LEU A 1 82 ? 11.599 -13.746 -23.765 1.00 89.00 82 LEU A O 1
ATOM 650 N N . LYS A 1 83 ? 13.736 -14.110 -23.151 1.00 90.19 83 LYS A N 1
ATOM 651 C CA . LYS A 1 83 ? 14.292 -13.977 -24.501 1.00 90.19 83 LYS A CA 1
ATOM 652 C C . LYS A 1 83 ? 14.243 -15.306 -25.237 1.00 90.19 83 LYS A C 1
ATOM 654 O O . LYS A 1 83 ? 14.613 -16.346 -24.690 1.00 90.19 83 LYS A O 1
ATOM 659 N N . VAL A 1 84 ? 13.868 -15.240 -26.504 1.00 91.38 84 VAL A N 1
ATOM 660 C CA . VAL A 1 84 ? 13.901 -16.363 -27.436 1.00 91.38 84 VAL A CA 1
ATOM 661 C C . VAL A 1 84 ? 15.071 -16.154 -28.387 1.00 91.38 84 VAL A C 1
ATOM 663 O O . VAL A 1 84 ? 15.294 -15.055 -28.890 1.00 91.38 84 VAL A O 1
ATOM 666 N N . LYS A 1 85 ? 15.846 -17.208 -28.628 1.00 89.12 85 LYS A N 1
ATOM 667 C CA . LYS A 1 85 ? 16.840 -17.243 -29.703 1.00 89.12 85 LYS A CA 1
ATOM 668 C C . LYS A 1 85 ? 16.681 -18.533 -30.481 1.00 89.12 85 LYS A C 1
ATOM 670 O O . LYS A 1 85 ? 16.533 -19.606 -29.894 1.00 89.12 85 LYS A O 1
ATOM 675 N N . GLU A 1 86 ? 16.781 -18.439 -31.797 1.00 87.31 86 GLU A N 1
ATOM 676 C CA . GLU A 1 86 ? 16.860 -19.615 -32.649 1.00 87.31 86 GLU A CA 1
ATOM 677 C C . GLU A 1 86 ? 18.293 -20.173 -32.629 1.00 87.31 86 GLU A C 1
ATOM 679 O O . GLU A 1 86 ? 19.255 -19.474 -32.949 1.00 87.31 86 GLU A O 1
ATOM 684 N N . LYS A 1 87 ? 18.453 -21.441 -32.235 1.00 84.69 87 LYS A N 1
ATOM 685 C CA . LYS A 1 87 ? 19.718 -22.186 -32.332 1.00 84.69 87 LYS A CA 1
ATOM 686 C C . LYS A 1 87 ? 19.460 -23.523 -33.012 1.00 84.69 87 LYS A C 1
ATOM 688 O O . LYS A 1 87 ? 18.646 -24.309 -32.538 1.00 84.69 87 LYS A O 1
ATOM 693 N N . ASN A 1 88 ? 20.178 -23.800 -34.102 1.00 86.81 88 ASN A N 1
ATOM 694 C CA . ASN A 1 88 ? 20.035 -25.034 -34.889 1.00 86.81 88 ASN A CA 1
ATOM 695 C C . ASN A 1 88 ? 18.582 -25.313 -35.324 1.00 86.81 88 ASN A C 1
ATOM 697 O O . ASN A 1 88 ? 18.101 -26.438 -35.184 1.00 86.81 88 ASN A O 1
ATOM 701 N N . SER A 1 89 ? 17.882 -24.280 -35.808 1.00 88.62 89 SER A N 1
ATOM 702 C CA . SER A 1 89 ? 16.473 -24.359 -36.225 1.00 88.62 89 SER A CA 1
ATOM 703 C C . SER A 1 89 ? 15.506 -24.773 -35.115 1.00 88.62 89 SER A C 1
ATOM 705 O O . SER A 1 89 ? 14.456 -25.354 -35.384 1.00 88.62 89 SER A O 1
ATOM 707 N N . LYS A 1 90 ? 15.879 -24.503 -33.859 1.00 90.19 90 LYS A N 1
ATOM 708 C CA . LYS A 1 90 ? 15.023 -24.671 -32.689 1.00 90.19 90 LYS A CA 1
ATOM 709 C C . LYS A 1 90 ? 14.957 -23.384 -31.890 1.00 90.19 90 LYS A C 1
ATOM 711 O O . LYS A 1 90 ? 15.979 -22.734 -31.664 1.00 90.19 90 LYS A O 1
ATOM 716 N N . LEU A 1 91 ? 13.767 -23.065 -31.407 1.00 93.12 91 LEU A N 1
ATOM 717 C CA . LEU A 1 91 ? 13.540 -21.976 -30.477 1.00 93.12 91 LEU A CA 1
ATOM 718 C C . LEU A 1 91 ? 14.031 -22.391 -29.087 1.00 93.12 91 LEU A C 1
ATOM 720 O O . LEU A 1 91 ? 13.630 -23.411 -28.510 1.00 93.12 91 LEU A O 1
ATOM 724 N N . CYS A 1 92 ? 14.942 -21.587 -28.554 1.00 92.94 92 CYS A N 1
ATOM 725 C CA . CYS A 1 92 ? 15.566 -21.769 -27.257 1.00 92.94 92 CYS A CA 1
ATOM 726 C C . CYS A 1 92 ? 15.309 -20.533 -26.399 1.00 92.94 92 CYS A C 1
ATOM 728 O O . CYS A 1 92 ? 15.427 -19.401 -26.863 1.00 92.94 92 CYS A O 1
ATOM 730 N N . ILE A 1 93 ? 14.950 -20.766 -25.145 1.00 93.38 93 ILE A N 1
ATOM 731 C CA . ILE A 1 93 ? 14.607 -19.740 -24.172 1.00 93.38 93 ILE A CA 1
ATOM 732 C C . ILE A 1 93 ? 15.818 -19.486 -23.289 1.00 93.38 93 ILE A C 1
ATOM 734 O O . ILE A 1 93 ? 16.432 -20.424 -22.778 1.00 93.38 93 ILE A O 1
ATOM 738 N N . PHE A 1 94 ? 16.148 -18.216 -23.105 1.00 88.19 94 PHE A N 1
ATOM 739 C CA . PHE A 1 94 ? 17.281 -17.759 -22.314 1.00 88.19 94 PHE A CA 1
ATOM 740 C C . PHE A 1 94 ? 16.794 -16.787 -21.243 1.00 88.19 94 PHE A C 1
ATOM 742 O O . PHE A 1 94 ? 15.862 -16.008 -21.472 1.00 88.19 94 PHE A O 1
ATOM 749 N N . LYS A 1 95 ? 17.458 -16.798 -20.082 1.00 77.38 95 LYS A N 1
ATOM 750 C CA . LYS A 1 95 ? 17.374 -15.683 -19.142 1.00 77.38 95 LYS A CA 1
ATOM 751 C C . LYS A 1 95 ? 17.914 -14.469 -19.894 1.00 77.38 95 LYS A C 1
ATOM 753 O O . LYS A 1 95 ? 18.887 -14.589 -20.642 1.00 77.38 95 LYS A O 1
ATOM 758 N N . ALA A 1 96 ? 17.281 -13.312 -19.747 1.00 64.56 96 ALA A N 1
ATOM 759 C CA . ALA A 1 96 ? 17.946 -12.088 -20.162 1.00 64.56 96 ALA A CA 1
ATOM 760 C C . ALA A 1 96 ? 19.268 -12.010 -19.374 1.00 64.56 96 ALA A C 1
ATOM 762 O O . ALA A 1 96 ? 19.238 -12.073 -18.148 1.00 64.56 96 ALA A O 1
ATOM 763 N N . ASP A 1 97 ? 20.415 -12.009 -20.060 1.00 51.78 97 ASP A N 1
ATOM 764 C CA . ASP A 1 97 ? 21.717 -11.978 -19.391 1.00 51.78 97 ASP A CA 1
ATOM 765 C C . ASP A 1 97 ? 21.839 -10.702 -18.541 1.00 51.78 97 ASP A C 1
ATOM 767 O O . ASP A 1 97 ? 21.916 -9.594 -19.072 1.00 51.78 97 ASP A O 1
ATOM 771 N N . GLU A 1 98 ? 21.882 -10.878 -17.221 1.00 51.47 98 GLU A N 1
ATOM 772 C CA . GLU A 1 98 ? 22.431 -9.927 -16.253 1.00 51.47 98 GLU A CA 1
ATOM 773 C C . GLU A 1 98 ? 23.950 -10.175 -16.199 1.00 51.47 98 GLU A C 1
ATOM 775 O O . GLU A 1 98 ? 24.436 -10.941 -15.368 1.00 51.47 98 GLU A O 1
ATOM 780 N N . GLY A 1 99 ? 24.723 -9.625 -17.144 1.00 39.19 99 GLY A N 1
ATOM 781 C CA . GLY A 1 99 ? 26.168 -9.877 -17.175 1.00 39.19 99 GLY A CA 1
ATOM 782 C C . GLY A 1 99 ? 26.960 -9.124 -18.244 1.00 39.19 99 GLY A C 1
ATOM 783 O O . GLY A 1 99 ? 27.121 -9.613 -19.351 1.00 39.19 99 GLY A O 1
ATOM 784 N N . ASN A 1 100 ? 27.487 -7.961 -17.845 1.00 42.66 100 ASN A N 1
ATOM 785 C CA . ASN A 1 100 ? 28.685 -7.243 -18.312 1.00 42.66 100 ASN A CA 1
ATOM 786 C C . ASN A 1 100 ? 29.042 -7.187 -19.822 1.00 42.66 100 ASN A C 1
ATOM 788 O O . ASN A 1 100 ? 29.514 -8.150 -20.417 1.00 42.66 100 ASN A O 1
ATOM 792 N N . TYR A 1 101 ? 29.016 -5.946 -20.332 1.00 40.03 101 TYR A N 1
ATOM 793 C CA . TYR A 1 101 ? 29.432 -5.412 -21.643 1.00 40.03 101 TYR A CA 1
ATOM 794 C C . TYR A 1 101 ? 28.414 -5.476 -22.795 1.00 40.03 101 TYR A C 1
ATOM 796 O O . TYR A 1 101 ? 28.342 -6.431 -23.560 1.00 40.03 101 TYR A O 1
ATOM 804 N N . GLY A 1 102 ? 27.722 -4.342 -22.989 1.00 40.44 102 GLY A N 1
ATOM 805 C CA . GLY A 1 102 ? 27.050 -3.979 -24.244 1.00 40.44 102 GLY A CA 1
ATOM 806 C C . GLY A 1 102 ? 25.525 -4.065 -24.213 1.00 40.44 102 GLY A C 1
ATOM 807 O O . GLY A 1 102 ? 24.927 -4.745 -25.042 1.00 40.44 102 GLY A O 1
ATOM 808 N N . ASN A 1 103 ? 24.899 -3.372 -23.259 1.00 38.59 103 ASN A N 1
ATOM 809 C CA . ASN A 1 103 ? 23.455 -3.302 -23.032 1.00 38.59 103 ASN A CA 1
ATOM 810 C C . ASN A 1 103 ? 22.621 -2.996 -24.296 1.00 38.59 103 ASN A C 1
ATOM 812 O O . ASN A 1 103 ? 22.379 -1.843 -24.641 1.00 38.59 103 ASN A O 1
ATOM 816 N N . LYS A 1 104 ? 22.040 -4.041 -24.893 1.00 38.59 104 LYS A N 1
ATOM 817 C CA . LYS A 1 104 ? 20.723 -3.990 -25.557 1.00 38.59 104 LYS A CA 1
ATOM 818 C C . LYS A 1 104 ? 19.740 -4.927 -24.841 1.00 38.59 104 LYS A C 1
ATOM 820 O O . LYS A 1 104 ? 19.253 -5.915 -25.389 1.00 38.59 104 LYS A O 1
ATOM 825 N N . ALA A 1 105 ? 19.498 -4.636 -23.567 1.00 40.00 105 ALA A N 1
ATOM 826 C CA . ALA A 1 105 ? 18.383 -5.152 -22.773 1.00 40.00 105 ALA A CA 1
ATOM 827 C C . ALA A 1 105 ? 17.548 -3.949 -22.308 1.00 40.00 105 ALA A C 1
ATOM 829 O O . ALA A 1 105 ? 18.136 -2.904 -22.032 1.00 40.00 105 ALA A O 1
ATOM 830 N N . GLY A 1 106 ? 16.219 -4.061 -22.345 1.00 42.72 106 GLY A N 1
ATOM 831 C CA . GLY A 1 106 ? 15.276 -2.977 -22.045 1.00 42.72 106 GLY A CA 1
ATOM 832 C C . GLY A 1 106 ? 15.458 -2.367 -20.653 1.00 42.72 106 GLY A C 1
ATOM 833 O O . GLY A 1 106 ? 16.205 -2.884 -19.827 1.00 42.72 106 GLY A O 1
ATOM 834 N N . HIS A 1 107 ? 14.812 -1.228 -20.435 1.00 49.25 107 HIS A N 1
ATOM 835 C CA . HIS A 1 107 ? 14.838 -0.477 -19.181 1.00 49.25 107 HIS A CA 1
ATOM 836 C C . HIS A 1 107 ? 14.365 -1.340 -18.004 1.00 49.25 107 HIS A C 1
ATOM 838 O O . HIS A 1 107 ? 13.388 -2.074 -18.130 1.00 49.25 107 HIS A O 1
ATOM 844 N N . ASP A 1 108 ? 15.058 -1.241 -16.871 1.00 53.62 108 ASP A N 1
ATOM 845 C CA . ASP A 1 108 ? 14.771 -2.008 -15.658 1.00 53.62 108 ASP A CA 1
ATOM 846 C C . ASP A 1 108 ? 14.132 -1.066 -14.631 1.00 53.62 108 ASP A C 1
ATOM 848 O O . ASP A 1 108 ? 14.808 -0.503 -13.764 1.00 53.62 108 ASP A O 1
ATOM 852 N N . ILE A 1 109 ? 12.831 -0.800 -14.807 1.00 59.78 109 ILE A N 1
ATOM 853 C CA . ILE A 1 109 ? 12.026 -0.229 -13.728 1.00 59.78 109 ILE A CA 1
ATOM 854 C C . ILE A 1 109 ? 11.546 -1.380 -12.863 1.00 59.78 109 ILE A C 1
ATOM 856 O O . ILE A 1 109 ? 10.630 -2.115 -13.230 1.00 59.78 109 ILE A O 1
ATOM 860 N N . THR A 1 110 ? 12.141 -1.512 -11.685 1.00 69.44 110 THR A N 1
ATOM 861 C CA . THR A 1 110 ? 11.673 -2.462 -10.681 1.00 69.44 110 THR A CA 1
ATOM 862 C C . THR A 1 110 ? 10.754 -1.732 -9.711 1.00 69.44 110 THR A C 1
ATOM 864 O O . THR A 1 110 ? 11.216 -0.956 -8.873 1.00 69.44 110 THR A O 1
ATOM 867 N N . GLY A 1 111 ? 9.446 -1.960 -9.837 1.00 74.12 111 GLY A N 1
ATOM 868 C CA . GLY A 1 111 ? 8.431 -1.443 -8.920 1.00 74.12 111 GLY A CA 1
ATOM 869 C C . GLY A 1 111 ? 8.022 -2.490 -7.885 1.00 74.12 111 GLY A C 1
ATOM 870 O O . GLY A 1 111 ? 7.582 -3.580 -8.247 1.00 74.12 111 GLY A O 1
ATOM 871 N N . ARG A 1 112 ? 8.123 -2.167 -6.593 1.00 82.62 112 ARG A N 1
ATOM 872 C CA . ARG A 1 112 ? 7.536 -2.957 -5.499 1.00 82.62 112 ARG A CA 1
ATOM 873 C C . ARG A 1 112 ? 6.431 -2.144 -4.834 1.00 82.62 112 ARG A C 1
ATOM 875 O O . ARG A 1 112 ? 6.710 -1.106 -4.238 1.00 82.62 112 ARG A O 1
ATOM 882 N N . TYR A 1 113 ? 5.196 -2.631 -4.908 1.00 85.12 113 TYR A N 1
ATOM 883 C CA . TYR A 1 113 ? 4.029 -1.961 -4.336 1.00 85.12 113 TYR A CA 1
ATOM 884 C C . TYR A 1 113 ? 3.437 -2.804 -3.209 1.00 85.12 113 TYR A C 1
ATOM 886 O O . TYR A 1 113 ? 3.164 -3.992 -3.390 1.00 85.12 113 TYR A O 1
ATOM 894 N N . TYR A 1 114 ? 3.215 -2.188 -2.053 1.00 88.06 114 TYR A N 1
ATOM 895 C CA . TYR A 1 114 ? 2.677 -2.840 -0.867 1.00 88.06 114 TYR A CA 1
ATOM 896 C C . TYR A 1 114 ? 1.390 -2.156 -0.413 1.00 88.06 114 TYR A C 1
ATOM 898 O O . TYR A 1 114 ? 1.378 -0.956 -0.146 1.00 88.06 114 TYR A O 1
ATOM 906 N N . ALA A 1 115 ? 0.321 -2.939 -0.277 1.00 89.50 115 ALA A N 1
ATOM 907 C CA . ALA A 1 115 ? -0.920 -2.530 0.364 1.00 89.50 115 ALA A CA 1
ATOM 908 C C . ALA A 1 115 ? -1.000 -3.158 1.759 1.00 89.50 115 ALA A C 1
ATOM 910 O O . ALA A 1 115 ? -0.899 -4.377 1.919 1.00 89.50 115 ALA A O 1
ATOM 911 N N . VAL A 1 116 ? -1.170 -2.317 2.772 1.00 90.12 116 VAL A N 1
ATOM 912 C CA . VAL A 1 116 ? -1.057 -2.692 4.178 1.00 90.12 116 VAL A CA 1
ATOM 913 C C . VAL A 1 116 ? -2.348 -2.337 4.900 1.00 90.12 116 VAL A C 1
ATOM 915 O O . VAL A 1 116 ? -2.754 -1.174 4.949 1.00 90.12 116 VAL A O 1
ATOM 918 N N . TYR A 1 117 ? -2.977 -3.338 5.509 1.00 88.56 117 TYR A N 1
ATOM 919 C CA . TYR A 1 117 ? -4.242 -3.167 6.217 1.00 88.56 117 TYR A CA 1
ATOM 920 C C . TYR A 1 117 ? -4.110 -3.588 7.676 1.00 88.56 117 TYR A C 1
ATOM 922 O O . TYR A 1 117 ? -3.684 -4.706 7.974 1.00 88.56 117 TYR A O 1
ATOM 930 N N . GLY A 1 118 ? -4.526 -2.711 8.591 1.00 88.25 118 GLY A N 1
ATOM 931 C CA . GLY A 1 118 ? -4.789 -3.089 9.977 1.00 88.25 118 GLY A CA 1
ATOM 932 C C . GLY A 1 118 ? -6.165 -3.742 10.083 1.00 88.25 118 GLY A C 1
ATOM 933 O O . GLY A 1 118 ? -7.177 -3.053 9.973 1.00 88.25 118 GLY A O 1
ATOM 934 N N . LEU A 1 119 ? -6.216 -5.057 10.300 1.00 89.12 119 LEU A N 1
ATOM 935 C CA . LEU A 1 119 ? -7.469 -5.811 10.346 1.00 89.12 119 LEU A CA 1
ATOM 936 C C . LEU A 1 119 ? -7.848 -6.227 11.770 1.00 89.12 119 LEU A C 1
ATOM 938 O O . LEU A 1 119 ? -6.998 -6.513 12.616 1.00 89.12 119 LEU A O 1
ATOM 942 N N . SER A 1 120 ? -9.160 -6.311 11.994 1.00 90.19 120 SER A N 1
ATOM 943 C CA . SER A 1 120 ? -9.785 -6.917 13.168 1.00 90.19 120 SER A CA 1
ATOM 944 C C . SER A 1 120 ? -10.717 -8.029 12.696 1.00 90.19 120 SER A C 1
ATOM 946 O O . SER A 1 120 ? -11.712 -7.767 12.021 1.00 90.19 120 SER A O 1
ATOM 948 N N . ILE A 1 121 ? -10.378 -9.280 13.002 1.00 91.06 121 ILE A N 1
ATOM 949 C CA . ILE A 1 121 ? -11.109 -10.459 12.530 1.00 91.06 121 ILE A CA 1
ATOM 950 C C . ILE A 1 121 ? -11.800 -11.099 13.724 1.00 91.06 121 ILE A C 1
ATOM 952 O O . ILE A 1 121 ? -11.143 -11.579 14.648 1.00 91.06 121 ILE A O 1
ATOM 956 N N . LYS A 1 122 ? -13.135 -11.115 13.702 1.00 93.31 122 LYS A N 1
ATOM 957 C CA . LYS A 1 122 ? -13.964 -11.688 14.763 1.00 93.31 122 LYS A CA 1
ATOM 958 C C . LYS A 1 122 ? -14.697 -12.929 14.277 1.00 93.31 122 LYS A C 1
ATOM 960 O O . LYS A 1 122 ? -15.416 -12.882 13.281 1.00 93.31 122 LYS A O 1
ATOM 965 N N . ASN A 1 123 ? -14.596 -14.016 15.035 1.00 94.81 123 ASN A N 1
ATOM 966 C CA . ASN A 1 123 ? -15.425 -15.189 14.799 1.00 94.81 123 ASN A CA 1
ATOM 967 C C . ASN A 1 123 ? -16.820 -14.973 15.404 1.00 94.81 123 ASN A C 1
ATOM 969 O O . ASN A 1 123 ? -17.015 -15.086 16.613 1.00 94.81 123 ASN A O 1
ATOM 973 N N . ASN A 1 124 ? -17.804 -14.675 14.557 1.00 93.75 124 ASN A N 1
ATOM 974 C CA . ASN A 1 124 ? -19.208 -14.553 14.966 1.00 93.75 124 ASN A CA 1
ATOM 975 C C . ASN A 1 124 ? -19.974 -15.892 14.918 1.00 93.75 124 ASN A C 1
ATOM 977 O O . ASN A 1 124 ? -21.166 -15.929 15.215 1.00 93.75 124 ASN A O 1
ATOM 981 N N . GLY A 1 125 ? -19.315 -16.982 14.519 1.00 93.94 125 GLY A N 1
ATOM 982 C CA . GLY A 1 125 ? -19.891 -18.319 14.464 1.00 93.94 125 GLY A CA 1
ATOM 983 C C . GLY A 1 125 ? -19.937 -19.014 15.826 1.00 93.94 125 GLY A C 1
ATOM 984 O O . GLY A 1 125 ? -19.361 -18.564 16.812 1.00 93.94 125 GLY A O 1
ATOM 985 N N . SER A 1 126 ? -20.620 -20.160 15.871 1.00 96.44 126 SER A N 1
ATOM 986 C CA . SER A 1 126 ? -20.765 -20.996 17.073 1.00 96.44 126 SER A CA 1
ATOM 987 C C . SER A 1 126 ? -19.675 -22.063 17.234 1.00 96.44 126 SER A C 1
ATOM 989 O O . SER A 1 126 ? -19.653 -22.771 18.239 1.00 96.44 126 SER A O 1
ATOM 991 N N . LYS A 1 127 ? -18.775 -22.198 16.253 1.00 97.81 127 LYS A N 1
ATOM 992 C CA . LYS A 1 127 ? -17.661 -23.156 16.247 1.00 97.81 127 LYS A CA 1
ATOM 993 C C . LYS A 1 127 ? -16.332 -22.426 16.124 1.00 97.81 127 LYS A C 1
ATOM 995 O O . LYS A 1 127 ? -16.291 -21.306 15.625 1.00 97.81 127 LYS A O 1
ATOM 1000 N N . ASN A 1 128 ? -15.257 -23.087 16.542 1.00 97.62 128 ASN A N 1
ATOM 1001 C CA . ASN A 1 128 ? -13.902 -22.610 16.296 1.00 97.62 128 ASN A CA 1
ATOM 1002 C C . ASN A 1 128 ? -13.668 -22.447 14.788 1.00 97.62 128 ASN A C 1
ATOM 1004 O O . ASN A 1 128 ? -14.005 -23.341 14.010 1.00 97.62 128 ASN A O 1
ATOM 1008 N N . LEU A 1 129 ? -13.094 -21.311 14.403 1.00 96.19 129 LEU A N 1
ATOM 1009 C CA . LEU A 1 129 ? -12.649 -21.023 13.046 1.00 96.19 129 LEU A CA 1
ATOM 1010 C C . LEU A 1 129 ? -11.149 -21.310 12.976 1.00 96.19 129 LEU A C 1
ATOM 1012 O O . LEU A 1 129 ? -10.380 -20.658 13.677 1.00 96.19 129 LEU A O 1
ATOM 1016 N N . ASP A 1 130 ? -10.739 -22.278 12.159 1.00 97.12 130 ASP A N 1
ATOM 1017 C CA . ASP A 1 130 ? -9.325 -22.448 11.811 1.00 97.12 130 ASP A CA 1
ATOM 1018 C C . ASP A 1 130 ? -8.976 -21.396 10.754 1.00 97.12 130 ASP A C 1
ATOM 1020 O O . ASP A 1 130 ? -9.339 -21.540 9.589 1.00 97.12 130 ASP A O 1
ATOM 1024 N N . PHE A 1 131 ? -8.389 -20.283 11.191 1.00 96.38 131 PHE A N 1
ATOM 1025 C CA . PHE A 1 131 ? -8.042 -19.165 10.328 1.00 96.38 131 PHE A CA 1
ATOM 1026 C C . PHE A 1 131 ? -6.673 -19.396 9.692 1.00 96.38 131 PHE A C 1
ATOM 1028 O O . PHE A 1 131 ? -5.669 -19.535 10.399 1.00 96.38 131 PHE A O 1
ATOM 1035 N N . ARG A 1 132 ? -6.639 -19.396 8.357 1.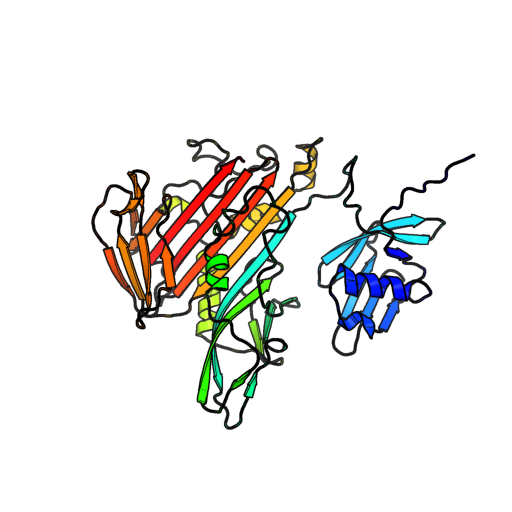00 95.50 132 ARG A N 1
ATOM 1036 C CA . ARG A 1 132 ? -5.423 -19.551 7.553 1.00 95.50 132 ARG A CA 1
ATOM 1037 C C . ARG A 1 132 ? -5.155 -18.291 6.751 1.00 95.50 132 ARG A C 1
ATOM 1039 O O . ARG A 1 132 ? -6.028 -17.809 6.035 1.00 95.50 132 ARG A O 1
ATOM 1046 N N . LEU A 1 133 ? -3.929 -17.782 6.833 1.00 93.56 133 LEU A N 1
ATOM 1047 C CA . LEU A 1 133 ? -3.507 -16.634 6.034 1.00 93.56 133 LEU A CA 1
ATOM 1048 C C . LEU A 1 133 ? -3.524 -16.929 4.533 1.00 93.56 133 LEU A C 1
ATOM 1050 O O . LEU A 1 133 ? -3.814 -16.027 3.759 1.00 93.56 133 LEU A O 1
ATOM 1054 N N . SER A 1 134 ? -3.245 -18.174 4.128 1.00 93.12 134 SER A N 1
ATOM 1055 C CA . SER A 1 134 ? -3.281 -18.606 2.721 1.00 93.12 134 SER A CA 1
ATOM 1056 C C . SER A 1 134 ? -4.653 -18.457 2.071 1.00 93.12 134 SER A C 1
ATOM 1058 O O . SER A 1 134 ? -4.754 -18.415 0.849 1.00 93.12 134 SER A O 1
ATOM 1060 N N . ASP A 1 135 ? -5.700 -18.409 2.891 1.00 94.69 135 ASP A N 1
ATOM 1061 C CA . ASP A 1 135 ? -7.078 -18.349 2.424 1.00 94.69 135 ASP A CA 1
ATOM 1062 C C . ASP A 1 135 ? -7.567 -16.900 2.338 1.00 94.69 135 ASP A C 1
ATOM 1064 O O . ASP A 1 135 ? -8.669 -16.662 1.845 1.00 94.69 135 ASP A O 1
ATOM 1068 N N . LEU A 1 136 ? -6.769 -15.938 2.822 1.00 94.50 136 LEU A N 1
ATOM 1069 C CA . LEU A 1 136 ? -7.050 -14.513 2.760 1.00 94.50 136 LEU A CA 1
ATOM 1070 C C . LEU A 1 136 ? -6.302 -13.879 1.587 1.00 94.50 136 LEU A C 1
ATOM 1072 O O . LEU A 1 136 ? -5.078 -13.818 1.591 1.00 94.50 136 LEU A O 1
ATOM 1076 N N . ASN A 1 137 ? -7.038 -13.329 0.627 1.00 93.62 137 ASN A N 1
ATOM 1077 C CA . ASN A 1 137 ? -6.475 -12.745 -0.585 1.00 93.62 137 ASN A CA 1
ATOM 1078 C C . ASN A 1 137 ? -7.080 -11.375 -0.875 1.00 93.62 137 ASN A C 1
ATOM 1080 O O . ASN A 1 137 ? -8.208 -11.074 -0.481 1.00 93.62 137 ASN A O 1
ATOM 1084 N N . LEU A 1 138 ? -6.336 -10.557 -1.611 1.00 91.19 138 LEU A N 1
ATOM 1085 C CA . LEU A 1 138 ? -6.830 -9.315 -2.189 1.00 91.19 138 LEU A CA 1
ATOM 1086 C C . LEU A 1 138 ? -7.054 -9.533 -3.686 1.00 91.19 138 LEU A C 1
ATOM 1088 O O . LEU A 1 138 ? -6.160 -10.013 -4.375 1.00 91.19 138 LEU A O 1
ATOM 1092 N N . HIS A 1 139 ? -8.235 -9.207 -4.195 1.00 89.44 139 HIS A N 1
ATOM 1093 C CA . HIS A 1 139 ? -8.575 -9.371 -5.611 1.00 89.44 139 HIS A CA 1
ATOM 1094 C C . HIS A 1 139 ? -8.729 -8.010 -6.294 1.00 89.44 139 HIS A C 1
ATOM 1096 O O . HIS A 1 139 ? -9.293 -7.101 -5.694 1.00 89.44 139 HIS A O 1
ATOM 1102 N N . THR A 1 140 ? -8.286 -7.876 -7.548 1.00 86.50 140 THR A N 1
ATOM 1103 C CA . THR A 1 140 ? -8.665 -6.768 -8.450 1.00 86.50 140 THR A CA 1
ATOM 1104 C C . THR A 1 140 ? -8.890 -7.296 -9.864 1.00 86.50 140 THR A C 1
ATOM 1106 O O . THR A 1 140 ? -7.950 -7.710 -10.546 1.00 86.50 140 THR A O 1
ATOM 1109 N N . GLY A 1 141 ? -10.148 -7.321 -10.310 1.00 82.88 141 GLY A N 1
ATOM 1110 C CA . GLY A 1 141 ? -10.511 -8.035 -11.538 1.00 82.88 141 GLY A CA 1
ATOM 1111 C C . GLY A 1 141 ? -10.070 -9.501 -11.462 1.00 82.88 141 GLY A C 1
ATOM 1112 O O . GLY A 1 141 ? -10.403 -10.189 -10.498 1.00 82.88 141 GLY A O 1
ATOM 1113 N N . ASP A 1 142 ? -9.277 -9.940 -12.440 1.00 82.69 142 ASP A N 1
ATOM 1114 C CA . ASP A 1 142 ? -8.741 -11.307 -12.512 1.00 82.69 142 ASP A CA 1
ATOM 1115 C C . ASP A 1 142 ? -7.438 -11.506 -11.714 1.00 82.69 142 ASP A C 1
ATOM 1117 O O . ASP A 1 142 ? -6.942 -12.626 -11.594 1.00 82.69 142 ASP A O 1
ATOM 1121 N N . ASN A 1 143 ? -6.866 -10.434 -11.156 1.00 84.81 143 ASN A N 1
ATOM 1122 C CA . ASN A 1 143 ? -5.621 -10.513 -10.398 1.00 84.81 143 ASN A CA 1
ATOM 1123 C C . ASN A 1 143 ? -5.893 -10.882 -8.937 1.00 84.81 143 ASN A C 1
ATOM 1125 O O . ASN A 1 143 ? -6.767 -10.300 -8.288 1.00 84.81 143 ASN A O 1
ATOM 1129 N N . ILE A 1 144 ? -5.082 -11.801 -8.414 1.00 89.12 144 ILE A N 1
ATOM 1130 C CA . ILE A 1 144 ? -5.143 -12.296 -7.037 1.00 89.12 144 ILE A CA 1
ATOM 1131 C C . ILE A 1 144 ? -3.803 -12.015 -6.362 1.00 89.12 144 ILE A C 1
ATOM 1133 O O . ILE A 1 144 ? -2.756 -12.447 -6.844 1.00 89.12 144 ILE A O 1
ATOM 1137 N N . PHE A 1 145 ? -3.837 -11.328 -5.224 1.00 90.50 145 PHE A N 1
ATOM 1138 C CA . PHE A 1 145 ? -2.661 -11.044 -4.410 1.00 90.50 145 PHE A CA 1
ATOM 1139 C C . PHE A 1 145 ? -2.753 -11.786 -3.086 1.00 90.50 145 PHE A C 1
ATOM 1141 O O . PHE A 1 145 ? -3.665 -11.565 -2.284 1.00 90.50 145 PHE A O 1
ATOM 1148 N N . ASN A 1 146 ? -1.773 -12.654 -2.861 1.00 90.75 146 ASN A N 1
ATOM 1149 C CA . ASN A 1 146 ? -1.642 -13.409 -1.624 1.00 90.75 146 ASN A CA 1
ATOM 1150 C C . ASN A 1 146 ? -0.991 -12.550 -0.533 1.00 90.75 146 ASN A C 1
ATOM 1152 O O . ASN A 1 146 ? -0.198 -11.644 -0.819 1.00 90.75 146 ASN A O 1
ATOM 1156 N N . VAL A 1 147 ? -1.279 -12.879 0.726 1.00 91.31 147 VAL A N 1
ATOM 1157 C CA . VAL A 1 147 ? -0.601 -12.264 1.873 1.00 91.31 147 VAL A CA 1
ATOM 1158 C C . VAL A 1 147 ? 0.903 -12.538 1.822 1.00 91.31 147 VAL A C 1
ATOM 1160 O O . VAL A 1 147 ? 1.348 -13.661 1.578 1.00 91.31 147 VAL A O 1
ATOM 1163 N N . LYS A 1 148 ? 1.694 -11.508 2.120 1.00 89.00 148 LYS A N 1
ATOM 1164 C CA . LYS A 1 148 ? 3.137 -11.596 2.349 1.00 89.00 148 LYS A CA 1
ATOM 1165 C C . LYS A 1 148 ? 3.425 -11.538 3.845 1.00 89.00 148 LYS A C 1
ATOM 1167 O O . LYS A 1 148 ? 2.848 -10.735 4.576 1.00 89.00 148 LYS A O 1
ATOM 1172 N N . THR A 1 149 ? 4.335 -12.390 4.308 1.00 80.50 149 THR A N 1
ATOM 1173 C CA . THR A 1 149 ? 4.767 -12.408 5.714 1.00 80.50 149 THR A CA 1
ATOM 1174 C C . THR A 1 149 ? 5.641 -11.205 6.050 1.00 80.50 149 THR A C 1
ATOM 1176 O O . THR A 1 149 ? 5.534 -10.639 7.142 1.00 80.50 149 THR A O 1
ATOM 1179 N N . GLU A 1 150 ? 6.489 -10.803 5.104 1.00 80.12 150 GLU A N 1
ATOM 1180 C CA . GLU A 1 150 ? 7.407 -9.671 5.210 1.00 80.12 150 GLU A CA 1
ATOM 1181 C C . GLU A 1 150 ? 7.532 -8.981 3.846 1.00 80.12 150 GLU A C 1
ATOM 1183 O O . GLU A 1 150 ? 7.379 -9.653 2.818 1.00 80.12 150 GLU A O 1
ATOM 1188 N N . PRO A 1 151 ? 7.777 -7.659 3.817 1.00 76.62 151 PRO A N 1
ATOM 1189 C CA . PRO A 1 151 ? 8.259 -6.997 2.613 1.00 76.62 151 PRO A CA 1
ATOM 1190 C C . PRO A 1 151 ? 9.561 -7.665 2.158 1.00 76.62 151 PRO A C 1
ATOM 1192 O O . PRO A 1 151 ? 10.360 -8.099 2.987 1.00 76.62 151 PRO A O 1
ATOM 1195 N N . GLU A 1 152 ? 9.785 -7.769 0.849 1.00 68.81 152 GLU A N 1
ATOM 1196 C CA . GLU A 1 152 ? 11.065 -8.269 0.347 1.00 68.81 152 GLU A CA 1
ATOM 1197 C C . GLU A 1 152 ? 12.196 -7.366 0.831 1.00 68.81 152 GLU A C 1
ATOM 1199 O O . GLU A 1 152 ? 12.086 -6.139 0.738 1.00 68.81 152 GLU A O 1
ATOM 1204 N N . ASN A 1 153 ? 13.267 -7.992 1.327 1.00 61.50 153 ASN A N 1
ATOM 1205 C CA . ASN A 1 153 ? 14.399 -7.295 1.915 1.00 61.50 153 ASN A CA 1
ATOM 1206 C C . ASN A 1 153 ? 14.916 -6.232 0.930 1.00 61.50 153 ASN A C 1
ATOM 1208 O O . ASN A 1 153 ? 15.257 -6.535 -0.218 1.00 61.50 153 ASN A O 1
ATOM 1212 N N . LEU A 1 154 ? 14.882 -4.969 1.355 1.00 58.25 154 LEU A N 1
ATOM 1213 C CA . LEU A 1 154 ? 15.306 -3.828 0.541 1.00 58.25 154 LEU A CA 1
ATOM 1214 C C . LEU A 1 154 ? 16.835 -3.689 0.501 1.00 58.25 154 LEU A C 1
ATOM 1216 O O . LEU A 1 154 ? 17.348 -2.927 -0.315 1.00 58.25 154 LEU A O 1
ATOM 1220 N N . ASP A 1 155 ? 17.535 -4.455 1.343 1.00 50.91 155 ASP A N 1
ATOM 1221 C CA . ASP A 1 155 ? 18.968 -4.328 1.607 1.00 50.91 155 ASP A CA 1
ATOM 1222 C C . ASP A 1 155 ? 19.883 -5.068 0.618 1.00 50.91 155 ASP A C 1
ATOM 1224 O O . ASP A 1 155 ? 21.084 -4.813 0.609 1.00 50.91 155 ASP A O 1
ATOM 1228 N N . SER A 1 156 ? 19.381 -5.976 -0.231 1.00 47.19 156 SER A N 1
ATOM 1229 C CA . SER A 1 156 ? 20.279 -6.878 -0.982 1.00 47.19 156 SER A CA 1
ATOM 1230 C C . SER A 1 156 ? 21.138 -6.207 -2.063 1.00 47.19 156 SER A C 1
ATOM 1232 O O . SER A 1 156 ? 22.122 -6.809 -2.486 1.00 47.19 156 SER A O 1
ATOM 1234 N N . ASP A 1 157 ? 20.803 -4.986 -2.489 1.00 48.09 157 ASP A N 1
ATOM 1235 C CA . ASP A 1 157 ? 21.510 -4.284 -3.573 1.00 48.09 157 ASP A CA 1
ATOM 1236 C C . ASP A 1 157 ? 22.334 -3.069 -3.081 1.00 48.09 157 ASP A C 1
ATOM 1238 O O . ASP A 1 157 ? 23.046 -2.458 -3.877 1.00 48.09 157 ASP A O 1
ATOM 1242 N N . LEU A 1 158 ? 22.280 -2.712 -1.787 1.00 49.16 158 LEU A N 1
ATOM 1243 C CA . LEU A 1 158 ? 22.848 -1.464 -1.243 1.00 49.16 158 LEU A CA 1
ATOM 1244 C C . LEU A 1 158 ? 23.795 -1.709 -0.055 1.00 49.16 158 LEU A C 1
ATOM 1246 O O . LEU A 1 158 ? 23.585 -1.227 1.055 1.00 49.16 158 LEU A O 1
ATOM 1250 N N . ASP A 1 159 ? 24.907 -2.394 -0.310 1.00 44.06 159 ASP A N 1
ATOM 1251 C CA . ASP A 1 159 ? 25.936 -2.714 0.698 1.00 44.06 159 ASP A CA 1
ATOM 1252 C C . ASP A 1 159 ? 26.824 -1.504 1.110 1.00 44.06 159 ASP A C 1
ATOM 1254 O O . ASP A 1 159 ? 27.867 -1.668 1.737 1.00 44.06 159 ASP A O 1
ATOM 1258 N N . MET A 1 160 ? 26.448 -0.262 0.759 1.00 48.41 160 MET A N 1
ATOM 1259 C CA . MET A 1 160 ? 27.234 0.952 1.077 1.00 48.41 160 MET A CA 1
ATOM 1260 C C . MET A 1 160 ? 26.505 2.031 1.896 1.00 48.41 160 MET A C 1
ATOM 1262 O O . MET A 1 160 ? 27.178 2.923 2.406 1.00 48.41 160 MET A O 1
ATOM 1266 N N . LEU A 1 161 ? 25.180 1.958 2.091 1.00 51.03 161 LEU A N 1
ATOM 1267 C CA . LEU A 1 161 ? 24.410 2.950 2.877 1.00 51.03 161 LEU A CA 1
ATOM 1268 C C . LEU A 1 161 ? 23.562 2.311 3.999 1.00 51.03 161 LEU A C 1
ATOM 1270 O O . LEU A 1 161 ? 22.625 2.924 4.505 1.00 51.03 161 LEU A O 1
ATOM 1274 N N . SER A 1 162 ? 23.917 1.095 4.425 1.00 44.84 162 SER A N 1
ATOM 1275 C CA . SER A 1 162 ? 23.208 0.223 5.385 1.00 44.84 162 SER A CA 1
ATOM 1276 C C . SER A 1 162 ? 23.034 0.755 6.822 1.00 44.84 162 SER A C 1
ATOM 1278 O O . SER A 1 162 ? 22.714 -0.010 7.727 1.00 44.84 162 SER A O 1
ATOM 1280 N N . GLN A 1 163 ? 23.212 2.057 7.062 1.00 48.44 163 GLN A N 1
ATOM 1281 C CA . GLN A 1 163 ? 22.773 2.699 8.308 1.00 48.44 163 GLN A CA 1
ATOM 1282 C C . GLN A 1 163 ? 21.402 3.383 8.187 1.00 48.44 163 GLN A C 1
ATOM 1284 O O . GLN A 1 163 ? 20.848 3.781 9.203 1.00 48.44 163 GLN A O 1
ATOM 1289 N N . ASP A 1 164 ? 20.835 3.460 6.979 1.00 50.09 164 ASP A N 1
ATOM 1290 C CA . ASP A 1 164 ? 19.583 4.166 6.681 1.00 50.09 164 ASP A CA 1
ATOM 1291 C C . ASP A 1 164 ? 18.474 3.221 6.145 1.00 50.09 164 ASP A C 1
ATOM 1293 O O . ASP A 1 164 ? 17.568 3.626 5.417 1.00 50.09 164 ASP A O 1
ATOM 1297 N N . SER A 1 165 ? 18.479 1.934 6.507 1.00 48.22 165 SER A N 1
ATOM 1298 C CA . SER A 1 165 ? 17.331 1.039 6.240 1.00 48.22 165 SER A CA 1
ATOM 1299 C C . SER A 1 165 ? 16.043 1.475 6.975 1.00 48.22 165 SER A C 1
ATOM 1301 O O . SER A 1 165 ? 14.947 1.036 6.632 1.00 48.22 165 SER A O 1
ATOM 1303 N N . ASP A 1 166 ? 16.146 2.447 7.890 1.00 56.28 166 ASP A N 1
ATOM 1304 C CA . ASP A 1 166 ? 15.052 3.118 8.607 1.00 56.28 166 ASP A CA 1
ATOM 1305 C C . ASP A 1 166 ? 14.265 4.166 7.779 1.00 56.28 166 ASP A C 1
ATOM 1307 O O . ASP A 1 166 ? 13.462 4.930 8.325 1.00 56.28 166 ASP A O 1
ATOM 1311 N N . LEU A 1 167 ? 14.489 4.290 6.465 1.00 65.25 167 LEU A N 1
ATOM 1312 C CA . LEU A 1 167 ? 14.016 5.475 5.736 1.00 65.25 167 LEU A CA 1
ATOM 1313 C C . LEU A 1 167 ? 12.529 5.498 5.350 1.00 65.25 167 LEU A C 1
ATOM 1315 O O . LEU A 1 167 ? 12.019 6.607 5.194 1.00 65.25 167 LEU A O 1
ATOM 1319 N N . LEU A 1 168 ? 11.849 4.353 5.205 1.00 81.12 168 LEU A N 1
ATOM 1320 C CA . LEU A 1 168 ? 10.419 4.301 4.859 1.00 81.12 168 LEU A CA 1
ATOM 1321 C C . LEU A 1 168 ? 9.566 3.967 6.086 1.00 81.12 168 LEU A C 1
ATOM 1323 O O . LEU A 1 168 ? 9.528 2.818 6.530 1.00 81.12 168 LEU A O 1
ATOM 1327 N N . ASP A 1 169 ? 8.835 4.964 6.585 1.00 85.69 169 ASP A N 1
ATOM 1328 C CA . ASP A 1 169 ? 8.069 4.891 7.834 1.00 85.69 169 ASP A CA 1
ATOM 1329 C C . ASP A 1 169 ? 7.098 3.706 7.864 1.00 85.69 169 ASP A C 1
ATOM 1331 O O . ASP A 1 169 ? 7.055 2.952 8.835 1.00 85.69 169 ASP A O 1
ATOM 1335 N N . VAL A 1 170 ? 6.326 3.506 6.789 1.00 86.62 170 VAL A N 1
ATOM 1336 C CA . VAL A 1 170 ? 5.333 2.424 6.722 1.00 86.62 170 VAL A CA 1
ATOM 1337 C C . VAL A 1 170 ? 5.994 1.053 6.860 1.00 86.62 170 VAL A C 1
ATOM 1339 O O . VAL A 1 170 ? 5.445 0.184 7.536 1.00 86.62 170 VAL A O 1
ATOM 1342 N N . LEU A 1 171 ? 7.152 0.845 6.228 1.00 84.62 171 LEU A N 1
ATOM 1343 C CA . LEU A 1 171 ? 7.842 -0.446 6.246 1.00 84.62 171 LEU A CA 1
ATOM 1344 C C . LEU A 1 171 ? 8.584 -0.674 7.570 1.00 84.62 171 LEU A C 1
ATOM 1346 O O . LEU A 1 171 ? 8.465 -1.763 8.126 1.00 84.62 171 LEU A O 1
ATOM 1350 N N . SER A 1 172 ? 9.249 0.349 8.117 1.00 83.44 172 SER A N 1
ATOM 1351 C CA . SER A 1 172 ? 9.912 0.269 9.431 1.00 83.44 172 SER A CA 1
ATOM 1352 C C . SER A 1 172 ? 8.906 -0.013 10.556 1.00 83.44 172 SER A C 1
ATOM 1354 O O . SER A 1 172 ? 9.142 -0.849 11.432 1.00 83.44 172 SER A O 1
ATOM 1356 N N . ASP A 1 173 ? 7.726 0.614 10.512 1.00 84.44 173 ASP A N 1
ATOM 1357 C CA . ASP A 1 173 ? 6.675 0.357 11.500 1.00 84.44 173 ASP A CA 1
ATOM 1358 C C . ASP A 1 173 ? 6.137 -1.076 11.407 1.00 84.44 173 ASP A C 1
ATOM 1360 O O . ASP A 1 173 ? 5.819 -1.692 12.426 1.00 84.44 173 ASP A O 1
ATOM 1364 N N . LEU A 1 174 ? 6.060 -1.643 10.199 1.00 84.56 174 LEU A N 1
ATOM 1365 C CA . LEU A 1 174 ? 5.555 -3.001 9.993 1.00 84.56 174 LEU A CA 1
ATOM 1366 C C . LEU A 1 174 ? 6.418 -4.090 10.624 1.00 84.56 174 LEU A C 1
ATOM 1368 O O . LEU A 1 174 ? 5.887 -5.145 10.984 1.00 84.56 174 LEU A O 1
ATOM 1372 N N . GLU A 1 175 ? 7.722 -3.862 10.766 1.00 81.75 175 GLU A N 1
ATOM 1373 C CA . GLU A 1 175 ? 8.617 -4.787 11.468 1.00 81.75 175 GLU A CA 1
ATOM 1374 C C . GLU A 1 175 ? 8.270 -4.895 12.957 1.00 81.75 175 GLU A C 1
ATOM 1376 O O . GLU A 1 175 ? 8.405 -5.960 13.561 1.00 81.75 175 GLU A O 1
ATOM 1381 N N . LYS A 1 176 ? 7.767 -3.800 13.537 1.00 84.25 176 LYS A N 1
ATOM 1382 C CA . LYS A 1 176 ? 7.442 -3.673 14.964 1.00 84.25 176 LYS A CA 1
ATOM 1383 C C . LYS A 1 176 ? 5.984 -4.036 15.268 1.00 84.25 176 LYS A C 1
ATOM 1385 O O . LYS A 1 176 ? 5.621 -4.251 16.426 1.00 84.25 176 LYS A O 1
ATOM 1390 N N . GLU A 1 177 ? 5.125 -4.104 14.252 1.00 87.19 177 GLU A N 1
ATOM 1391 C CA . GLU A 1 177 ? 3.698 -4.359 14.425 1.00 87.19 177 GLU A CA 1
ATOM 1392 C C . GLU A 1 177 ? 3.342 -5.831 14.663 1.00 87.19 177 GLU A C 1
ATOM 1394 O O . GLU A 1 177 ? 3.953 -6.770 14.153 1.00 87.19 177 GLU A O 1
ATOM 1399 N N . THR A 1 178 ? 2.256 -6.045 15.414 1.00 90.12 178 THR A N 1
ATOM 1400 C CA . THR A 1 178 ? 1.652 -7.375 15.534 1.00 90.12 178 THR A CA 1
ATOM 1401 C C . THR A 1 178 ? 1.029 -7.770 14.197 1.00 90.12 178 THR A C 1
ATOM 1403 O O . THR A 1 178 ? 0.017 -7.205 13.785 1.00 90.12 178 THR A O 1
ATOM 1406 N N . LYS A 1 179 ? 1.624 -8.757 13.528 1.00 92.00 179 LYS A N 1
ATOM 1407 C CA . LYS A 1 179 ? 1.105 -9.343 12.286 1.00 92.00 179 LYS A CA 1
ATOM 1408 C C . LYS A 1 179 ? 0.079 -10.432 12.597 1.00 92.00 179 LYS A C 1
ATOM 1410 O O . LYS A 1 179 ? 0.271 -11.216 13.532 1.00 92.00 179 LYS A O 1
ATOM 1415 N N . ILE A 1 180 ? -0.990 -10.505 11.806 1.00 93.31 180 ILE A N 1
ATOM 1416 C CA . ILE A 1 180 ? -1.923 -11.639 11.875 1.00 93.31 180 ILE A CA 1
ATOM 1417 C C . ILE A 1 180 ? -1.191 -12.896 11.387 1.00 93.31 180 ILE A C 1
ATOM 1419 O O . ILE A 1 180 ? -0.399 -12.826 10.453 1.00 93.31 180 ILE A O 1
ATOM 1423 N N . LYS A 1 181 ? -1.429 -14.035 12.046 1.00 94.31 181 LYS A N 1
ATOM 1424 C CA . LYS A 1 181 ? -0.851 -15.348 11.722 1.00 94.31 181 LYS A CA 1
ATOM 1425 C C . LYS A 1 181 ? -1.943 -16.413 11.722 1.00 94.31 181 LYS A C 1
ATOM 1427 O O . LYS A 1 181 ? -3.008 -16.195 12.303 1.00 94.31 181 LYS A O 1
ATOM 1432 N N . ASP A 1 182 ? -1.644 -17.561 11.122 1.00 96.12 182 ASP A N 1
ATOM 1433 C CA . ASP A 1 182 ? -2.460 -18.770 11.237 1.00 96.12 182 ASP A CA 1
ATOM 1434 C C . ASP A 1 182 ? -2.798 -19.060 12.701 1.00 96.12 182 ASP A C 1
ATOM 1436 O O . ASP A 1 182 ? -1.917 -19.085 13.566 1.00 96.12 182 ASP A O 1
ATOM 1440 N N . THR A 1 183 ? -4.082 -19.258 12.989 1.00 97.06 183 THR A N 1
ATOM 1441 C CA . THR A 1 183 ? -4.552 -19.476 14.357 1.00 97.06 183 THR A CA 1
ATOM 1442 C C . THR A 1 183 ? -5.960 -20.055 14.383 1.00 97.06 183 THR A C 1
ATOM 1444 O O . THR A 1 183 ? -6.714 -19.957 13.421 1.00 97.06 183 THR A O 1
ATOM 1447 N N . THR A 1 184 ? -6.361 -20.609 15.523 1.00 97.75 184 THR A N 1
ATOM 1448 C CA . THR A 1 184 ? -7.753 -20.982 15.769 1.00 97.75 184 THR A CA 1
ATOM 1449 C C . THR A 1 184 ? -8.455 -19.872 16.550 1.00 97.75 184 THR A C 1
ATOM 1451 O O . THR A 1 184 ? -8.070 -19.551 17.674 1.00 97.75 184 THR A O 1
ATOM 1454 N N . ILE A 1 185 ? -9.514 -19.303 15.975 1.00 97.62 185 ILE A N 1
ATOM 1455 C CA . ILE A 1 185 ? -10.322 -18.243 16.585 1.00 97.62 185 ILE A CA 1
ATOM 1456 C C . ILE A 1 185 ? -11.576 -18.872 17.200 1.00 97.62 185 ILE A C 1
ATOM 1458 O O . ILE A 1 185 ? -12.432 -19.409 16.492 1.00 97.62 185 ILE A O 1
ATOM 1462 N N . SER A 1 186 ? -11.711 -18.806 18.522 1.00 98.06 186 SER A N 1
ATOM 1463 C CA . SER A 1 186 ? -12.877 -19.341 19.241 1.00 98.06 186 SER A CA 1
ATOM 1464 C C . SER A 1 186 ? -14.144 -18.504 18.985 1.00 98.06 186 SER A C 1
ATOM 1466 O O . SER A 1 186 ? -14.030 -17.328 18.637 1.00 98.06 186 SER A O 1
ATOM 1468 N N . PRO A 1 187 ? -15.361 -19.050 19.178 1.00 98.00 187 PRO A N 1
ATOM 1469 C CA . PRO A 1 187 ? -16.606 -18.283 19.104 1.00 98.00 187 PRO A CA 1
ATOM 1470 C C . PRO A 1 187 ? -16.558 -16.991 19.927 1.00 98.00 187 PRO A C 1
ATOM 1472 O O . PRO A 1 187 ? -16.254 -17.011 21.119 1.00 98.00 187 PRO A O 1
ATOM 1475 N N . GLY A 1 188 ? -16.851 -15.860 19.288 1.00 95.56 188 GLY A N 1
ATOM 1476 C CA . GLY A 1 188 ? -16.834 -14.526 19.891 1.00 95.56 188 GLY A CA 1
ATOM 1477 C C . GLY A 1 188 ? -15.448 -13.888 20.039 1.00 95.56 188 GLY A C 1
ATOM 1478 O O . GLY A 1 188 ? -15.381 -12.700 20.357 1.00 95.56 188 GLY A O 1
ATOM 1479 N N . GLN A 1 189 ? -14.363 -14.628 19.792 1.00 97.38 189 GLN A N 1
ATOM 1480 C CA . GLN A 1 189 ? -12.998 -14.115 19.871 1.00 97.38 189 GLN A CA 1
ATOM 1481 C C . GLN A 1 189 ? -12.678 -13.219 18.668 1.00 97.38 189 GLN A C 1
ATOM 1483 O O . GLN A 1 189 ? -13.106 -13.481 17.541 1.00 97.38 189 GLN A O 1
ATOM 1488 N N . THR A 1 190 ? -11.877 -12.187 18.928 1.00 95.50 190 THR A N 1
ATOM 1489 C CA . THR A 1 190 ? -11.330 -11.278 17.921 1.00 95.50 190 THR A CA 1
ATOM 1490 C C . THR A 1 190 ? -9.810 -11.364 17.928 1.00 95.50 190 THR A C 1
ATOM 1492 O O . THR A 1 190 ? -9.196 -11.366 18.996 1.00 95.50 190 THR A O 1
ATOM 1495 N N . ILE A 1 191 ? -9.205 -11.398 16.746 1.00 95.06 191 ILE A N 1
ATOM 1496 C CA . ILE A 1 191 ? -7.770 -11.186 16.550 1.00 95.06 191 ILE A CA 1
ATOM 1497 C C . ILE A 1 191 ? -7.551 -9.858 15.828 1.00 95.06 191 ILE A C 1
ATOM 1499 O O . ILE A 1 191 ? -8.389 -9.436 15.034 1.00 95.06 191 ILE A O 1
ATOM 1503 N N . ASN A 1 192 ? -6.436 -9.192 16.113 1.00 92.56 192 ASN A N 1
ATOM 1504 C CA . ASN A 1 192 ? -6.087 -7.909 15.512 1.00 92.56 192 ASN A CA 1
ATOM 1505 C C . ASN A 1 192 ? -4.638 -7.952 15.040 1.00 92.56 192 ASN A C 1
ATOM 1507 O O . ASN A 1 192 ? -3.792 -8.538 15.717 1.00 92.56 192 ASN A O 1
ATOM 1511 N N . GLY A 1 193 ? -4.351 -7.295 13.925 1.00 91.00 193 GLY A N 1
ATOM 1512 C CA . GLY A 1 193 ? -2.984 -7.126 13.455 1.00 91.00 193 GLY A CA 1
ATOM 1513 C C . GLY A 1 193 ? -2.907 -6.621 12.023 1.00 91.00 193 GLY A C 1
ATOM 1514 O O . GLY A 1 193 ? -3.928 -6.427 11.363 1.00 91.00 193 GLY A O 1
ATOM 1515 N N . SER A 1 194 ? -1.683 -6.413 11.560 1.00 91.06 194 SER A N 1
ATOM 1516 C CA . SER A 1 194 ? -1.399 -5.935 10.208 1.00 91.06 194 SER A CA 1
ATOM 1517 C C . SER A 1 194 ? -1.268 -7.100 9.226 1.00 91.06 194 SER A C 1
ATOM 1519 O O . SER A 1 194 ? -0.760 -8.171 9.576 1.00 91.06 194 SER A O 1
ATOM 1521 N N . ILE A 1 195 ? -1.730 -6.877 7.997 1.00 91.69 195 ILE A N 1
ATOM 1522 C CA . ILE A 1 195 ? -1.578 -7.779 6.852 1.00 91.69 195 ILE A CA 1
ATOM 1523 C C . ILE A 1 195 ? -0.994 -6.992 5.683 1.00 91.69 195 ILE A C 1
ATOM 1525 O O . ILE A 1 195 ? -1.370 -5.841 5.457 1.00 91.69 195 ILE A O 1
ATOM 1529 N N . ILE A 1 196 ? -0.073 -7.626 4.958 1.00 91.81 196 ILE A N 1
ATOM 1530 C CA . ILE A 1 196 ? 0.665 -7.033 3.845 1.00 91.81 196 ILE A CA 1
ATOM 1531 C C . ILE A 1 196 ? 0.310 -7.800 2.573 1.00 91.81 196 ILE A C 1
ATOM 1533 O O . ILE A 1 196 ? 0.406 -9.026 2.540 1.00 91.81 196 ILE A O 1
ATOM 1537 N N . PHE A 1 197 ? -0.048 -7.077 1.520 1.00 90.62 197 PHE A N 1
ATOM 1538 C CA . PHE A 1 197 ? -0.181 -7.599 0.164 1.00 90.62 197 PHE A CA 1
ATOM 1539 C C . PHE A 1 197 ? 0.847 -6.910 -0.725 1.00 90.62 197 PHE A C 1
ATOM 1541 O O . PHE A 1 197 ? 0.941 -5.684 -0.716 1.00 90.62 197 PHE A O 1
ATOM 1548 N N . GLN A 1 198 ? 1.603 -7.683 -1.502 1.00 89.06 198 GLN A N 1
ATOM 1549 C CA . GLN A 1 198 ? 2.398 -7.132 -2.598 1.00 89.06 198 GLN A CA 1
ATOM 1550 C C . GLN A 1 198 ? 1.519 -7.121 -3.844 1.00 89.06 198 GLN A C 1
ATOM 1552 O O . GLN A 1 198 ? 1.049 -8.172 -4.280 1.00 89.06 198 GLN A O 1
ATOM 1557 N N . VAL A 1 199 ? 1.265 -5.931 -4.373 1.00 85.56 199 VAL A N 1
ATOM 1558 C CA . VAL A 1 199 ? 0.372 -5.707 -5.510 1.00 85.56 199 VAL A CA 1
ATOM 1559 C C . VAL A 1 199 ? 1.187 -5.333 -6.747 1.00 85.56 199 VAL A C 1
ATOM 1561 O O . VAL A 1 199 ? 2.322 -4.871 -6.647 1.00 85.56 199 VAL A O 1
ATOM 1564 N N . THR A 1 200 ? 0.633 -5.575 -7.932 1.00 74.00 200 THR A N 1
ATOM 1565 C CA . THR A 1 200 ? 1.326 -5.342 -9.214 1.00 74.00 200 THR A CA 1
ATOM 1566 C C . THR A 1 200 ? 1.159 -3.921 -9.745 1.00 74.00 200 THR A C 1
ATOM 1568 O O . THR A 1 200 ? 1.770 -3.556 -10.743 1.00 74.00 200 THR A O 1
ATOM 1571 N N . SER A 1 201 ? 0.336 -3.107 -9.091 1.00 67.31 201 SER A N 1
ATOM 1572 C CA . SER A 1 201 ? 0.093 -1.719 -9.461 1.00 67.31 201 SER A CA 1
ATOM 1573 C C . SER A 1 201 ? -0.256 -0.894 -8.232 1.00 67.31 201 SER A C 1
ATOM 1575 O O . SER A 1 201 ? -0.462 -1.429 -7.142 1.00 67.31 201 SER A O 1
ATOM 1577 N N . LEU A 1 202 ? -0.428 0.410 -8.436 1.00 66.62 202 LEU A N 1
ATOM 1578 C CA . LEU A 1 202 ? -1.126 1.253 -7.476 1.00 66.62 202 LEU A CA 1
ATOM 1579 C C . LEU A 1 202 ? -2.477 0.682 -7.051 1.00 66.62 202 LEU A C 1
ATOM 1581 O O . LEU A 1 202 ? -3.089 -0.138 -7.747 1.00 66.62 202 LEU A O 1
ATOM 1585 N N . TYR A 1 203 ? -2.941 1.199 -5.917 1.00 64.56 203 TYR A N 1
ATOM 1586 C CA . TYR A 1 203 ? -4.252 0.928 -5.376 1.00 64.56 203 TYR A CA 1
ATOM 1587 C C . TYR A 1 203 ? -5.347 1.066 -6.450 1.00 64.56 203 TYR A C 1
ATOM 1589 O O . TYR A 1 203 ? -5.481 2.101 -7.107 1.00 64.56 203 TYR A O 1
ATOM 1597 N N . ASN A 1 204 ? -6.158 0.022 -6.629 1.00 64.19 204 ASN A N 1
ATOM 1598 C CA . ASN A 1 204 ? -7.302 0.042 -7.536 1.00 64.19 204 ASN A CA 1
ATOM 1599 C C . ASN A 1 204 ? -8.593 0.053 -6.711 1.00 64.19 204 ASN A C 1
ATOM 1601 O O . ASN A 1 204 ? -8.738 -0.710 -5.760 1.00 64.19 204 ASN A O 1
ATOM 1605 N N . GLU A 1 205 ? -9.557 0.886 -7.107 1.00 64.56 205 GLU A N 1
ATOM 1606 C CA . GLU A 1 205 ? -10.889 1.002 -6.486 1.00 64.56 205 GLU A CA 1
ATOM 1607 C C . GLU A 1 205 ? -11.660 -0.327 -6.433 1.00 64.56 205 GLU A C 1
ATOM 1609 O O . GLU A 1 205 ? -12.644 -0.447 -5.713 1.00 64.56 205 GLU A O 1
ATOM 1614 N N . SER A 1 206 ? -11.189 -1.328 -7.175 1.00 73.19 206 SER A N 1
ATOM 1615 C CA . SER A 1 206 ? -11.772 -2.662 -7.273 1.00 73.19 206 SER A CA 1
ATOM 1616 C C . SER A 1 206 ? -11.204 -3.667 -6.266 1.00 73.19 206 SER A C 1
ATOM 1618 O O . SER A 1 206 ? -11.493 -4.857 -6.400 1.00 73.19 206 SER A O 1
ATOM 1620 N N . PHE A 1 207 ? -10.379 -3.242 -5.297 1.00 86.25 207 PHE A N 1
ATOM 1621 C CA . PHE A 1 207 ? -9.845 -4.181 -4.316 1.00 86.25 207 PHE A CA 1
ATOM 1622 C C . PHE A 1 207 ? -10.939 -4.798 -3.454 1.00 86.25 207 PHE A C 1
ATOM 1624 O O . PHE A 1 207 ? -11.682 -4.117 -2.748 1.00 86.25 207 PHE A O 1
ATOM 1631 N N . LEU A 1 208 ? -10.978 -6.125 -3.482 1.00 89.56 208 LEU A N 1
ATOM 1632 C CA . LEU A 1 208 ? -11.912 -6.931 -2.721 1.00 89.56 208 LEU A CA 1
ATOM 1633 C C . LEU A 1 208 ? -11.133 -7.880 -1.816 1.00 89.56 208 LEU A C 1
ATOM 1635 O O . LEU A 1 208 ? -10.294 -8.649 -2.287 1.00 89.56 208 LEU A O 1
ATOM 1639 N N . LEU A 1 209 ? -11.409 -7.826 -0.515 1.00 91.56 209 LEU A N 1
ATOM 1640 C CA . LEU A 1 209 ? -10.845 -8.771 0.439 1.00 91.56 209 LEU A CA 1
ATOM 1641 C C . LEU A 1 209 ? -11.646 -10.075 0.364 1.00 91.56 209 LEU A C 1
ATOM 1643 O O . LEU A 1 209 ? -12.856 -10.075 0.585 1.00 91.56 209 LEU A O 1
ATOM 1647 N N . ILE A 1 210 ? -10.982 -11.181 0.052 1.00 92.81 210 ILE A N 1
ATOM 1648 C CA . ILE A 1 210 ? -11.578 -12.512 -0.065 1.00 92.81 210 ILE A CA 1
ATOM 1649 C C . ILE A 1 210 ? -11.019 -13.395 1.044 1.00 92.81 210 ILE A C 1
ATOM 1651 O O . ILE A 1 210 ? -9.810 -13.435 1.240 1.00 92.81 210 ILE A O 1
ATOM 1655 N N . TYR A 1 211 ? -11.884 -14.127 1.743 1.00 93.94 211 TYR A N 1
ATOM 1656 C CA . TYR A 1 211 ? -11.487 -15.199 2.651 1.00 93.94 211 TYR A CA 1
ATOM 1657 C C . TYR A 1 211 ? -12.186 -16.496 2.248 1.00 93.94 211 TYR A C 1
ATOM 1659 O O . TYR A 1 211 ? -13.417 -16.548 2.239 1.00 93.94 211 TYR A O 1
ATOM 1667 N N . ASN A 1 212 ? -11.413 -17.537 1.927 1.00 91.88 212 ASN A N 1
ATOM 1668 C CA . ASN A 1 212 ? -11.923 -18.845 1.503 1.00 91.88 212 ASN A CA 1
ATOM 1669 C C . ASN A 1 212 ? -12.998 -18.717 0.401 1.00 91.88 212 ASN A C 1
ATOM 1671 O O . ASN A 1 212 ? -14.158 -19.090 0.589 1.00 91.88 212 ASN A O 1
ATOM 1675 N N . GLU A 1 213 ? -12.622 -18.070 -0.709 1.00 89.38 213 GLU A N 1
ATOM 1676 C CA . GLU A 1 213 ? -13.471 -17.782 -1.884 1.00 89.38 213 GLU A CA 1
ATOM 1677 C C . GLU A 1 213 ? -14.678 -16.862 -1.622 1.00 89.38 213 GLU A C 1
ATOM 1679 O O . GLU A 1 213 ? -15.423 -16.524 -2.541 1.00 89.38 213 GLU A O 1
ATOM 1684 N N . THR A 1 214 ? -14.869 -16.408 -0.383 1.00 89.00 214 THR A N 1
ATOM 1685 C CA . THR A 1 214 ? -15.997 -15.562 -0.003 1.00 89.00 214 THR A CA 1
ATOM 1686 C C . THR A 1 214 ? -15.543 -14.115 0.171 1.00 89.00 214 THR A C 1
ATOM 1688 O O . THR A 1 214 ? -14.630 -13.855 0.959 1.00 89.00 214 THR A O 1
ATOM 1691 N N . PRO A 1 215 ? -16.186 -13.146 -0.502 1.00 89.12 215 PRO A N 1
ATOM 1692 C CA . PRO A 1 215 ? -15.960 -11.736 -0.229 1.00 89.12 215 PRO A CA 1
ATOM 1693 C C . PRO A 1 215 ? -16.221 -11.383 1.234 1.00 89.12 215 PRO A C 1
ATOM 1695 O O . PRO A 1 215 ? -17.307 -11.613 1.769 1.00 89.12 215 PRO A O 1
ATOM 1698 N N . VAL A 1 216 ? -15.220 -10.791 1.877 1.00 85.12 216 VAL A N 1
ATOM 1699 C CA . VAL A 1 216 ? -15.318 -10.240 3.225 1.00 85.12 216 VAL A CA 1
ATOM 1700 C C . VAL A 1 216 ? -15.793 -8.799 3.094 1.00 85.12 216 VAL A C 1
ATOM 1702 O O . VAL A 1 216 ? -14.999 -7.867 2.989 1.00 85.12 216 VAL A O 1
ATOM 1705 N N . SER A 1 217 ? -17.111 -8.602 3.077 1.00 76.56 217 SER A N 1
ATOM 1706 C CA . SER A 1 217 ? -17.685 -7.255 3.061 1.00 76.56 217 SER A CA 1
ATOM 1707 C C . SER A 1 217 ? -17.530 -6.598 4.433 1.00 76.56 217 SER A C 1
ATOM 1709 O O . SER A 1 217 ? -17.999 -7.132 5.442 1.00 76.56 217 SER A O 1
ATOM 1711 N N . SER A 1 218 ? -16.919 -5.419 4.472 1.00 81.81 218 SER A N 1
ATOM 1712 C CA . SER A 1 218 ? -16.832 -4.583 5.667 1.00 81.81 218 SER A CA 1
ATOM 1713 C C . SER A 1 218 ? -16.949 -3.126 5.256 1.00 81.81 218 SER A C 1
ATOM 1715 O O . SER A 1 218 ? -16.133 -2.638 4.481 1.00 81.81 218 SER A O 1
ATOM 1717 N N . THR A 1 219 ? -17.914 -2.406 5.829 1.00 85.06 219 THR A N 1
ATOM 1718 C CA . THR A 1 219 ? -18.076 -0.965 5.586 1.00 85.06 219 THR A CA 1
ATOM 1719 C C . THR A 1 219 ? -16.813 -0.180 5.945 1.00 85.06 219 THR A C 1
ATOM 1721 O O . THR A 1 219 ? -16.490 0.795 5.281 1.00 85.06 219 THR A O 1
ATOM 1724 N N . SER A 1 220 ? -16.065 -0.615 6.965 1.00 84.50 220 SER A N 1
ATOM 1725 C CA . SER A 1 220 ? -14.785 0.007 7.335 1.00 84.50 220 SER A CA 1
ATOM 1726 C C . SER A 1 220 ? -13.689 -0.287 6.301 1.00 84.50 220 SER A C 1
ATOM 1728 O O . SER A 1 220 ? -12.861 0.575 6.012 1.00 84.50 220 SER A O 1
ATOM 1730 N N . PHE A 1 221 ? -13.711 -1.466 5.667 1.00 87.00 221 PHE A N 1
ATOM 1731 C CA . PHE A 1 221 ? -12.790 -1.782 4.571 1.00 87.00 221 PHE A CA 1
ATOM 1732 C C . PHE A 1 221 ? -13.118 -0.967 3.313 1.00 87.00 221 PHE A C 1
ATOM 1734 O O . PHE A 1 221 ? -12.233 -0.331 2.756 1.00 87.00 221 PHE A O 1
ATOM 1741 N N . GLU A 1 222 ? -14.390 -0.888 2.921 1.00 87.12 222 GLU A N 1
ATOM 1742 C CA . GLU A 1 222 ? -14.853 -0.043 1.806 1.00 87.12 222 GLU A CA 1
ATOM 1743 C C . GLU A 1 222 ? -14.516 1.440 2.028 1.00 87.12 222 GLU A C 1
ATOM 1745 O O . GLU A 1 222 ? -14.052 2.127 1.121 1.00 87.12 222 GLU A O 1
ATOM 1750 N N . ARG A 1 223 ? -14.671 1.939 3.258 1.00 87.88 223 ARG A N 1
ATOM 1751 C CA . ARG A 1 223 ? -14.252 3.301 3.618 1.00 87.88 223 ARG A CA 1
ATOM 1752 C C . ARG A 1 223 ? -12.736 3.473 3.616 1.00 87.88 223 ARG A C 1
ATOM 1754 O O . ARG A 1 223 ? -12.256 4.538 3.243 1.00 87.88 223 ARG A O 1
ATOM 1761 N N . SER A 1 224 ? -11.977 2.438 3.977 1.00 87.94 224 SER A N 1
ATOM 1762 C CA . SER A 1 224 ? -10.513 2.443 3.856 1.00 87.94 224 SER A CA 1
ATOM 1763 C C . SER A 1 224 ? -10.082 2.558 2.392 1.00 87.94 224 SER A C 1
ATOM 1765 O O . SER A 1 224 ? -9.191 3.337 2.075 1.00 87.94 224 SER A O 1
ATOM 1767 N N . ILE A 1 225 ? -10.764 1.850 1.489 1.00 85.81 225 ILE A N 1
ATOM 1768 C CA . ILE A 1 225 ? -10.577 1.942 0.036 1.00 85.81 225 ILE A CA 1
ATOM 1769 C C . ILE A 1 225 ? -10.853 3.370 -0.469 1.00 85.81 225 ILE A C 1
ATOM 1771 O O . ILE A 1 225 ? -10.061 3.934 -1.226 1.00 85.81 225 ILE A O 1
ATOM 1775 N N . GLU A 1 226 ? -11.950 3.984 -0.023 1.00 87.88 226 GLU A N 1
ATOM 1776 C CA . GLU A 1 226 ? -12.309 5.360 -0.386 1.00 87.88 226 GLU A CA 1
ATOM 1777 C C . GLU A 1 226 ? -11.297 6.387 0.152 1.00 87.88 226 GLU A C 1
ATOM 1779 O O . GLU A 1 226 ? -10.885 7.299 -0.569 1.00 87.88 226 GLU A O 1
ATOM 1784 N N . ALA A 1 227 ? -10.840 6.209 1.394 1.00 89.12 227 ALA A N 1
ATOM 1785 C CA . ALA A 1 227 ? -9.809 7.035 2.013 1.00 89.12 227 ALA A CA 1
ATOM 1786 C C . ALA A 1 227 ? -8.493 7.000 1.223 1.00 89.12 227 ALA A C 1
ATOM 1788 O O . ALA A 1 227 ? -7.881 8.047 1.006 1.00 89.12 227 ALA A O 1
ATOM 1789 N N . LEU A 1 228 ? -8.080 5.818 0.752 1.00 86.19 228 LEU A N 1
ATOM 1790 C CA . LEU A 1 228 ? -6.887 5.663 -0.084 1.00 86.19 228 LEU A CA 1
ATOM 1791 C C . LEU A 1 228 ? -7.009 6.393 -1.411 1.00 86.19 228 LEU A C 1
ATOM 1793 O O . LEU A 1 228 ? -6.103 7.133 -1.791 1.00 86.19 228 LEU A O 1
ATOM 1797 N N . LYS A 1 229 ? -8.149 6.239 -2.086 1.00 84.25 229 LYS A N 1
ATOM 1798 C CA . LYS A 1 229 ? -8.431 6.965 -3.326 1.00 84.25 229 LYS A CA 1
ATOM 1799 C C . LYS A 1 229 ? -8.288 8.472 -3.125 1.00 84.25 229 LYS A C 1
ATOM 1801 O O . LYS A 1 229 ? -7.661 9.140 -3.942 1.00 84.25 229 LYS A O 1
ATOM 1806 N N . LEU A 1 230 ? -8.858 8.998 -2.043 1.00 85.38 230 LEU A N 1
ATOM 1807 C CA . LEU A 1 230 ? -8.805 10.425 -1.745 1.00 85.38 230 LEU A CA 1
ATOM 1808 C C . LEU A 1 230 ? -7.379 10.898 -1.431 1.00 85.38 230 LEU A C 1
ATOM 1810 O O . LEU A 1 230 ? -6.957 11.954 -1.900 1.00 85.38 230 LEU A O 1
ATOM 1814 N N . ALA A 1 231 ? -6.635 10.114 -0.653 1.00 84.94 231 ALA A N 1
ATOM 1815 C CA . ALA A 1 231 ? -5.239 10.387 -0.334 1.00 84.94 231 ALA A CA 1
ATOM 1816 C C . ALA A 1 231 ? -4.369 10.469 -1.600 1.00 84.94 231 ALA A C 1
ATOM 1818 O O . ALA A 1 231 ? -3.560 11.384 -1.731 1.00 84.94 231 ALA A O 1
ATOM 1819 N N . GLU A 1 232 ? -4.582 9.565 -2.558 1.00 82.88 232 GLU A N 1
ATOM 1820 C CA . GLU A 1 232 ? -3.840 9.537 -3.821 1.00 82.88 232 GLU A CA 1
ATOM 1821 C C . GLU A 1 232 ? -4.319 10.565 -4.862 1.00 82.88 232 GLU A C 1
ATOM 1823 O O . GLU A 1 232 ? -3.564 10.877 -5.784 1.00 82.88 232 GLU A O 1
ATOM 1828 N N . SER A 1 233 ? -5.558 11.068 -4.788 1.00 80.94 233 SER A N 1
ATOM 1829 C CA . SER A 1 233 ? -6.132 11.911 -5.852 1.00 80.94 233 SER A CA 1
ATOM 1830 C C . SER A 1 233 ? -5.728 13.381 -5.779 1.00 80.94 233 SER A C 1
ATOM 1832 O O . SER A 1 233 ? -5.863 14.106 -6.764 1.00 80.94 233 SER A O 1
ATOM 1834 N N . TYR A 1 234 ? -5.289 13.848 -4.614 1.00 76.94 234 TYR A N 1
ATOM 1835 C CA . TYR A 1 234 ? -5.022 15.262 -4.386 1.00 76.94 234 TYR A CA 1
ATOM 1836 C C . TYR A 1 234 ? -3.527 15.556 -4.300 1.00 76.94 234 TYR A C 1
ATOM 1838 O O . TYR A 1 234 ? -2.744 14.833 -3.685 1.00 76.94 234 TYR A O 1
ATOM 1846 N N . ASP A 1 235 ? -3.139 16.662 -4.925 1.00 80.38 235 ASP A N 1
ATOM 1847 C CA . ASP A 1 235 ? -1.804 17.223 -4.811 1.00 80.38 235 ASP A CA 1
ATOM 1848 C C . ASP A 1 235 ? -1.758 18.227 -3.657 1.00 80.38 235 ASP A C 1
ATOM 1850 O O . ASP A 1 235 ? -2.280 19.341 -3.754 1.00 80.38 235 ASP A O 1
ATOM 1854 N N . TYR A 1 236 ? -1.143 17.818 -2.550 1.00 77.88 236 TYR A N 1
ATOM 1855 C CA . TYR A 1 236 ? -0.976 18.675 -1.380 1.00 77.88 236 TYR A CA 1
ATOM 1856 C C . TYR A 1 236 ? 0.331 19.457 -1.397 1.00 77.88 236 TYR A C 1
ATOM 1858 O O . TYR A 1 236 ? 0.573 20.234 -0.473 1.00 77.88 236 TYR A O 1
ATOM 1866 N N . SER A 1 237 ? 1.149 19.330 -2.445 1.00 77.94 237 SER A N 1
ATOM 1867 C CA . SER A 1 237 ? 2.396 20.083 -2.562 1.00 77.94 237 SER A CA 1
ATOM 1868 C C . SER A 1 237 ? 2.139 21.596 -2.445 1.00 77.94 237 SER A C 1
ATOM 1870 O O . SER A 1 237 ? 2.843 22.303 -1.721 1.00 77.94 237 SER A O 1
ATOM 1872 N N . VAL A 1 238 ? 1.042 22.076 -3.048 1.00 77.94 238 VAL A N 1
ATOM 1873 C CA . VAL A 1 238 ? 0.603 23.480 -3.000 1.00 77.94 238 VAL A CA 1
ATOM 1874 C C . VAL A 1 238 ? 0.366 23.953 -1.563 1.00 77.94 238 VAL A C 1
ATOM 1876 O O . VAL A 1 238 ? 0.749 25.068 -1.215 1.00 77.94 238 VAL A O 1
ATOM 1879 N N . ILE A 1 239 ? -0.205 23.102 -0.704 1.00 76.69 239 ILE A N 1
ATOM 1880 C CA . ILE A 1 239 ? -0.469 23.428 0.708 1.00 76.69 239 ILE A CA 1
ATOM 1881 C C . ILE A 1 239 ? 0.841 23.635 1.472 1.00 76.69 239 ILE A C 1
ATOM 1883 O O . ILE A 1 239 ? 0.945 24.525 2.316 1.00 76.69 239 ILE A O 1
ATOM 1887 N N . PHE A 1 240 ? 1.865 22.851 1.142 1.00 76.94 240 PHE A N 1
ATOM 1888 C CA . PHE A 1 240 ? 3.195 22.971 1.735 1.00 76.94 240 PHE A CA 1
ATOM 1889 C C . PHE A 1 240 ? 4.074 24.039 1.077 1.00 76.94 240 PHE A C 1
ATOM 1891 O O . PHE A 1 240 ? 5.222 24.213 1.497 1.00 76.94 240 PHE A O 1
ATOM 1898 N N . GLY A 1 241 ? 3.567 24.732 0.050 1.00 77.88 241 GLY A N 1
ATOM 1899 C CA . GLY A 1 241 ? 4.350 25.665 -0.755 1.00 77.88 241 GLY A CA 1
ATOM 1900 C C . GLY A 1 241 ? 5.547 24.994 -1.432 1.00 77.88 241 GLY A C 1
ATOM 1901 O O . GLY A 1 241 ? 6.578 25.638 -1.601 1.00 77.88 241 GLY A O 1
ATOM 1902 N N . ILE A 1 242 ? 5.441 23.699 -1.753 1.00 79.06 242 ILE A N 1
ATOM 1903 C CA . ILE A 1 242 ? 6.475 22.945 -2.468 1.00 79.06 242 ILE A CA 1
ATOM 1904 C C . ILE A 1 242 ? 5.967 22.583 -3.867 1.00 79.06 242 ILE A C 1
ATOM 1906 O O . ILE A 1 242 ? 4.793 22.234 -4.025 1.00 79.06 242 ILE A O 1
ATOM 1910 N N . PRO A 1 243 ? 6.817 22.645 -4.898 1.00 79.81 243 PRO A N 1
ATOM 1911 C CA . PRO A 1 243 ? 6.451 22.112 -6.199 1.00 79.81 243 PRO A CA 1
ATOM 1912 C C . PRO A 1 243 ? 6.321 20.585 -6.087 1.00 79.81 243 PRO A C 1
ATOM 1914 O O . PRO A 1 243 ? 7.053 19.980 -5.301 1.00 79.81 243 PRO A O 1
ATOM 1917 N N . PRO A 1 244 ? 5.418 19.932 -6.837 1.00 75.94 244 PRO A N 1
ATOM 1918 C CA . PRO A 1 244 ? 5.256 18.475 -6.774 1.00 75.94 244 PRO A CA 1
ATOM 1919 C C . PRO A 1 244 ? 6.520 17.728 -7.224 1.00 75.94 244 PRO A C 1
ATOM 1921 O O . PRO A 1 244 ? 6.759 16.600 -6.795 1.00 75.94 244 PRO A O 1
ATOM 1924 N N . TYR A 1 245 ? 7.359 18.398 -8.015 1.00 81.12 245 TYR A N 1
ATOM 1925 C CA . TYR A 1 245 ? 8.607 17.899 -8.573 1.00 81.12 245 TYR A CA 1
ATOM 1926 C C . TYR A 1 245 ? 9.749 18.888 -8.313 1.00 81.12 245 TYR A C 1
ATOM 1928 O O . TYR A 1 245 ? 9.519 20.090 -8.204 1.00 81.12 245 TYR A O 1
ATOM 1936 N N . ASN A 1 246 ? 10.981 18.395 -8.264 1.00 78.88 246 ASN A N 1
ATOM 1937 C CA . ASN A 1 246 ? 12.204 19.191 -8.275 1.00 78.88 246 ASN A CA 1
ATOM 1938 C C . ASN A 1 246 ? 13.244 18.507 -9.186 1.00 78.88 246 ASN A C 1
ATOM 1940 O O . ASN A 1 246 ? 13.305 17.280 -9.256 1.00 78.88 246 ASN A O 1
ATOM 1944 N N . ASN A 1 247 ? 14.044 19.304 -9.892 1.00 71.44 247 ASN A N 1
ATOM 1945 C CA . ASN A 1 247 ? 15.107 18.863 -10.798 1.00 71.44 247 ASN A CA 1
ATOM 1946 C C . ASN A 1 247 ? 16.513 18.852 -10.180 1.00 71.44 247 ASN A C 1
ATOM 1948 O O . ASN A 1 247 ? 17.492 18.633 -10.893 1.00 71.44 247 ASN A O 1
ATOM 1952 N N . GLY A 1 248 ? 16.654 19.146 -8.890 1.00 67.62 248 GLY A N 1
ATOM 1953 C CA . GLY A 1 248 ? 17.965 19.343 -8.272 1.00 67.62 248 GLY A CA 1
ATOM 1954 C C . GLY A 1 248 ? 18.244 20.764 -7.824 1.00 67.62 248 GLY A C 1
ATOM 1955 O O . GLY A 1 248 ? 19.060 20.969 -6.926 1.00 67.62 248 GLY A O 1
ATOM 1956 N N . SER A 1 249 ? 17.577 21.745 -8.428 1.00 63.72 249 SER A N 1
ATOM 1957 C CA . SER A 1 249 ? 17.763 23.154 -8.101 1.00 63.72 249 SER A CA 1
ATOM 1958 C C . SER A 1 249 ? 16.733 23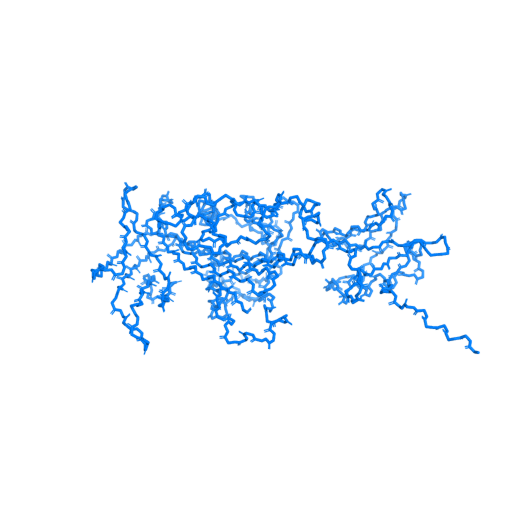.608 -7.065 1.00 63.72 249 SER A C 1
ATOM 1960 O O . SER A 1 249 ? 15.540 23.340 -7.176 1.00 63.72 249 SER A O 1
ATOM 1962 N N . ALA A 1 250 ? 17.192 24.292 -6.017 1.00 54.69 250 ALA A N 1
ATOM 1963 C CA . ALA A 1 250 ? 16.340 24.711 -4.901 1.00 54.69 250 ALA A CA 1
ATOM 1964 C C . ALA A 1 250 ? 15.252 25.738 -5.289 1.00 54.69 250 ALA A C 1
ATOM 1966 O O . ALA A 1 250 ? 14.333 25.956 -4.504 1.00 54.69 250 ALA A O 1
ATOM 1967 N N . ASP A 1 251 ? 15.333 26.331 -6.486 1.00 56.81 251 ASP A N 1
ATOM 1968 C CA . ASP A 1 251 ? 14.590 27.546 -6.839 1.00 56.81 251 ASP A CA 1
ATOM 1969 C C . ASP A 1 251 ? 13.576 27.372 -7.986 1.00 56.81 251 ASP A C 1
ATOM 1971 O O . ASP A 1 251 ? 12.840 28.313 -8.295 1.00 56.81 251 ASP A O 1
ATOM 1975 N N . ASP A 1 252 ? 13.487 26.196 -8.620 1.00 64.12 252 ASP A N 1
ATOM 1976 C CA . ASP A 1 252 ? 12.598 26.005 -9.772 1.00 64.12 252 ASP A CA 1
ATOM 1977 C C . ASP A 1 252 ? 11.223 25.437 -9.391 1.00 64.12 252 ASP A C 1
ATOM 1979 O O . ASP A 1 252 ? 10.896 24.270 -9.609 1.00 64.12 252 ASP A O 1
ATOM 1983 N N . ASN A 1 253 ? 10.364 26.313 -8.868 1.00 63.75 253 ASN A N 1
ATOM 1984 C CA . ASN A 1 253 ? 8.949 26.004 -8.634 1.00 63.75 253 ASN A CA 1
ATOM 1985 C C . ASN A 1 253 ? 8.129 25.853 -9.930 1.00 63.75 253 ASN A C 1
ATOM 1987 O O . ASN A 1 253 ? 6.943 25.524 -9.867 1.00 63.75 253 ASN A O 1
ATOM 1991 N N . SER A 1 254 ? 8.720 26.145 -11.093 1.00 64.81 254 SER A N 1
ATOM 1992 C CA . SER A 1 254 ? 8.071 26.027 -12.400 1.00 64.81 254 SER A CA 1
ATOM 1993 C C . SER A 1 254 ? 8.400 24.724 -13.122 1.00 64.81 254 SER A C 1
ATOM 1995 O O . SER A 1 254 ? 7.851 24.482 -14.202 1.00 64.81 254 SER A O 1
ATOM 1997 N N . PHE A 1 255 ? 9.244 23.885 -12.512 1.00 72.56 255 PHE A N 1
ATOM 1998 C CA . PHE A 1 255 ? 9.703 22.640 -13.092 1.00 72.56 255 PHE A CA 1
ATOM 1999 C C . PHE A 1 255 ? 8.525 21.745 -13.481 1.00 72.56 255 PHE A C 1
ATOM 2001 O O . PHE A 1 255 ? 7.710 21.330 -12.649 1.00 72.56 255 PHE A O 1
ATOM 2008 N N . LYS A 1 256 ? 8.446 21.449 -14.777 1.00 74.00 256 LYS A N 1
ATOM 2009 C CA . LYS A 1 256 ? 7.552 20.432 -15.313 1.00 74.00 256 LYS A CA 1
ATOM 2010 C C . LYS A 1 256 ? 8.391 19.204 -15.623 1.00 74.00 256 LYS A C 1
ATOM 2012 O O . LYS A 1 256 ? 9.396 19.345 -16.314 1.00 74.00 256 LYS A O 1
ATOM 2017 N N . PRO A 1 257 ? 7.994 18.028 -15.126 1.00 71.50 257 PRO A N 1
ATOM 2018 C CA . PRO A 1 257 ? 8.729 16.813 -15.397 1.00 71.50 257 PRO A CA 1
ATOM 2019 C C . PRO A 1 257 ? 8.673 16.518 -16.897 1.00 71.50 257 PRO A C 1
ATOM 2021 O O . PRO A 1 257 ? 7.595 16.334 -17.464 1.00 71.50 257 PRO A O 1
ATOM 2024 N N . ASP A 1 258 ? 9.844 16.491 -17.514 1.00 73.12 258 ASP A N 1
ATOM 2025 C CA . ASP A 1 258 ? 10.058 16.094 -18.896 1.00 73.12 258 ASP A CA 1
ATOM 2026 C C . ASP A 1 258 ? 11.199 15.082 -18.898 1.00 73.12 258 ASP A C 1
ATOM 2028 O O . ASP A 1 258 ? 12.315 15.403 -18.500 1.00 73.12 258 ASP A O 1
ATOM 2032 N N . LEU A 1 259 ? 10.899 13.844 -19.281 1.00 67.06 259 LEU A N 1
ATOM 2033 C CA . LEU A 1 259 ? 11.868 12.746 -19.263 1.00 67.06 259 LEU A CA 1
ATOM 2034 C C . LEU A 1 259 ? 12.827 12.802 -20.450 1.00 67.06 259 LEU A C 1
ATOM 2036 O O . LEU A 1 259 ? 13.871 12.151 -20.402 1.00 67.06 259 LEU A O 1
ATOM 2040 N N . GLU A 1 260 ? 12.497 13.575 -21.489 1.00 65.00 260 GLU A N 1
ATOM 2041 C CA . GLU A 1 260 ? 13.415 13.850 -22.593 1.00 65.00 260 GLU A CA 1
ATOM 2042 C C . GLU A 1 260 ? 14.530 14.805 -22.145 1.00 65.00 260 GLU A C 1
ATOM 2044 O O . GLU A 1 260 ? 15.681 14.656 -22.559 1.00 65.00 260 GLU A O 1
ATOM 2049 N N . GLU A 1 261 ? 14.201 15.767 -21.276 1.00 69.00 261 GLU A N 1
ATOM 2050 C CA . GLU A 1 261 ? 15.135 16.793 -20.799 1.00 69.00 261 GLU A CA 1
ATOM 2051 C C . GLU A 1 261 ? 15.804 16.412 -19.463 1.00 69.00 261 GLU A C 1
ATOM 2053 O O . GLU A 1 261 ? 16.990 16.687 -19.262 1.00 69.00 261 GLU A O 1
ATOM 2058 N N . PHE A 1 262 ? 15.083 15.726 -18.566 1.00 69.56 262 PHE A N 1
ATOM 2059 C CA . PHE A 1 262 ? 15.527 15.391 -17.212 1.00 69.56 262 PHE A CA 1
ATOM 2060 C C . PHE A 1 262 ? 15.353 13.888 -16.908 1.00 69.56 262 PHE A C 1
ATOM 2062 O O . PHE A 1 262 ? 14.240 13.429 -16.644 1.00 69.56 262 PHE A O 1
ATOM 2069 N N . PRO A 1 263 ? 16.449 13.101 -16.857 1.00 62.09 263 PRO A N 1
ATOM 2070 C CA . PRO A 1 263 ? 16.396 11.653 -16.592 1.00 62.09 263 PRO A CA 1
ATOM 2071 C C . PRO A 1 263 ? 15.962 11.279 -15.177 1.00 62.09 263 PRO A C 1
ATOM 2073 O O . PRO A 1 263 ? 15.755 10.104 -14.877 1.00 62.09 263 PRO A O 1
ATOM 2076 N N . TYR A 1 264 ? 15.931 12.255 -14.280 1.00 70.38 264 TYR A N 1
ATOM 2077 C CA . TYR A 1 264 ? 15.604 12.064 -12.884 1.00 70.38 264 TYR A CA 1
ATOM 2078 C C . TYR A 1 264 ? 14.676 13.181 -12.446 1.00 70.38 264 TYR A C 1
ATOM 2080 O O . TYR A 1 264 ? 14.830 14.346 -12.815 1.00 70.38 264 TYR A O 1
ATOM 2088 N N . ILE A 1 265 ? 13.703 12.805 -11.630 1.00 76.44 265 ILE A N 1
ATOM 2089 C CA . ILE A 1 265 ? 12.743 13.728 -11.053 1.00 76.44 265 ILE A CA 1
ATOM 2090 C C . ILE A 1 265 ? 12.687 13.435 -9.572 1.00 76.44 265 ILE A C 1
ATOM 2092 O O . ILE A 1 265 ? 12.490 12.295 -9.160 1.00 76.44 265 ILE A O 1
ATOM 2096 N N . TRP A 1 266 ? 12.846 14.457 -8.749 1.00 84.19 266 TRP A N 1
ATOM 2097 C CA . TRP A 1 266 ? 12.591 14.313 -7.330 1.00 84.19 266 TRP A CA 1
ATOM 2098 C C . TRP A 1 266 ? 11.139 14.661 -7.058 1.00 84.19 266 TRP A C 1
ATOM 2100 O O . TRP A 1 266 ? 10.792 15.845 -7.089 1.00 84.19 266 TRP A O 1
ATOM 2110 N N . PRO A 1 267 ? 10.262 13.668 -6.825 1.00 85.25 267 PRO A N 1
ATOM 2111 C CA . PRO A 1 267 ? 8.966 13.988 -6.269 1.00 85.25 267 PRO A CA 1
ATOM 2112 C C . PRO A 1 267 ? 9.187 14.665 -4.909 1.00 85.25 267 PRO A C 1
ATOM 2114 O O . PRO A 1 267 ? 10.027 14.252 -4.118 1.00 85.25 267 PRO A O 1
ATOM 2117 N N . ASN A 1 268 ? 8.454 15.737 -4.633 1.00 83.25 268 ASN A N 1
ATOM 2118 C CA . ASN A 1 268 ? 8.355 16.286 -3.274 1.00 83.25 268 ASN A CA 1
ATOM 2119 C C . ASN A 1 268 ? 7.017 15.919 -2.626 1.00 83.25 268 ASN A C 1
ATOM 2121 O O . ASN A 1 268 ? 6.867 16.011 -1.405 1.00 83.25 268 ASN A O 1
ATOM 2125 N N . TRP A 1 269 ? 6.045 15.533 -3.457 1.00 86.81 269 TRP A N 1
ATOM 2126 C CA . TRP A 1 269 ? 4.752 15.007 -3.063 1.00 86.81 269 TRP A CA 1
ATOM 2127 C C . TRP A 1 269 ? 4.400 13.810 -3.945 1.00 86.81 269 TRP A C 1
ATOM 2129 O O . TRP A 1 269 ? 4.522 13.887 -5.165 1.00 86.81 269 TRP A O 1
ATOM 2139 N N . VAL A 1 270 ? 3.947 12.716 -3.337 1.00 86.38 270 VAL A N 1
ATOM 2140 C CA . VAL A 1 270 ? 3.573 11.489 -4.038 1.00 86.38 270 VAL A CA 1
ATOM 2141 C C . VAL A 1 270 ? 2.060 11.356 -4.085 1.00 86.38 270 VAL A C 1
ATOM 2143 O O . VAL A 1 270 ? 1.391 11.200 -3.074 1.00 86.38 270 VAL A O 1
ATOM 2146 N N . ASN A 1 271 ? 1.513 11.404 -5.292 1.00 83.75 271 ASN A N 1
ATOM 2147 C CA . ASN A 1 271 ? 0.106 11.143 -5.570 1.00 83.75 271 ASN A CA 1
ATOM 2148 C C . ASN A 1 271 ? -0.004 10.231 -6.800 1.00 83.75 271 ASN A C 1
ATOM 2150 O O . ASN A 1 271 ? 1.010 9.861 -7.398 1.00 83.75 271 ASN A O 1
ATOM 2154 N N . ARG A 1 272 ? -1.226 9.890 -7.219 1.00 79.75 272 ARG A N 1
ATOM 2155 C CA . ARG A 1 272 ? -1.452 9.021 -8.386 1.00 79.75 272 ARG A CA 1
ATOM 2156 C C . ARG A 1 272 ? -0.761 9.523 -9.658 1.00 79.75 272 ARG A C 1
ATOM 2158 O O . ARG A 1 272 ? -0.252 8.707 -10.422 1.00 79.75 272 ARG A O 1
ATOM 2165 N N . ASN A 1 273 ? -0.686 10.838 -9.861 1.00 79.44 273 ASN A N 1
ATOM 2166 C CA . ASN A 1 273 ? -0.067 11.418 -11.054 1.00 79.44 273 ASN A CA 1
ATOM 2167 C C . ASN A 1 273 ? 1.430 11.101 -11.142 1.00 79.44 273 ASN A C 1
ATOM 2169 O O . ASN A 1 273 ? 1.912 10.866 -12.244 1.00 79.44 273 ASN A O 1
ATOM 2173 N N . ILE A 1 274 ? 2.146 11.036 -10.012 1.00 78.81 274 ILE A N 1
ATOM 2174 C CA . ILE A 1 274 ? 3.565 10.641 -9.981 1.00 78.81 274 ILE A CA 1
ATOM 2175 C C . ILE A 1 274 ? 3.752 9.236 -10.559 1.00 78.81 274 ILE A C 1
ATOM 2177 O O . ILE A 1 274 ? 4.632 8.999 -11.380 1.00 78.81 274 ILE A O 1
ATOM 2181 N N . PHE A 1 275 ? 2.901 8.294 -10.168 1.00 74.94 275 PHE A N 1
ATOM 2182 C CA . PHE A 1 275 ? 2.992 6.924 -10.670 1.00 74.94 275 PHE A CA 1
ATOM 2183 C C . PHE A 1 275 ? 2.513 6.796 -12.104 1.00 74.94 275 PHE A C 1
ATOM 2185 O O . PHE A 1 275 ? 3.135 6.089 -12.888 1.00 74.94 275 PHE A O 1
ATOM 2192 N N . GLU A 1 276 ? 1.419 7.471 -12.465 1.00 76.19 276 GLU A N 1
ATOM 2193 C CA . GLU A 1 276 ? 0.965 7.504 -13.854 1.00 76.19 276 GLU A CA 1
ATOM 2194 C C . GLU A 1 276 ? 2.033 8.094 -14.769 1.00 76.19 276 GLU A C 1
ATOM 2196 O O . GLU A 1 276 ? 2.193 7.625 -15.890 1.00 76.19 276 GLU A O 1
ATOM 2201 N N . PHE A 1 277 ? 2.784 9.080 -14.285 1.00 76.75 277 PHE A N 1
ATOM 2202 C CA . PHE A 1 277 ? 3.919 9.642 -14.990 1.00 76.75 277 PHE A CA 1
ATOM 2203 C C . PHE A 1 277 ? 5.009 8.589 -15.241 1.00 76.75 277 PHE A C 1
ATOM 2205 O O . PHE A 1 277 ? 5.378 8.382 -16.395 1.00 76.75 277 PHE A O 1
ATOM 2212 N N . PHE A 1 278 ? 5.451 7.848 -14.217 1.00 74.12 278 PHE A N 1
ATOM 2213 C CA . PHE A 1 278 ? 6.430 6.766 -14.413 1.00 74.12 278 PHE A CA 1
ATOM 2214 C C . PHE A 1 278 ? 5.894 5.615 -15.272 1.00 74.12 278 PHE A C 1
ATOM 2216 O O . PHE A 1 278 ? 6.654 5.018 -16.025 1.00 74.12 278 PHE A O 1
ATOM 2223 N N . ASN A 1 279 ? 4.592 5.325 -15.208 1.00 71.88 279 ASN A N 1
ATOM 2224 C CA . ASN A 1 279 ? 3.957 4.288 -16.025 1.00 71.88 279 ASN A CA 1
ATOM 2225 C C . ASN A 1 279 ? 3.795 4.695 -17.499 1.00 71.88 279 ASN A C 1
ATOM 2227 O O . ASN A 1 279 ? 3.733 3.823 -18.361 1.00 71.88 279 ASN A O 1
ATOM 2231 N N . ARG A 1 280 ? 3.646 5.996 -17.787 1.00 69.06 280 ARG A N 1
ATOM 2232 C CA . ARG A 1 280 ? 3.455 6.541 -19.146 1.00 69.06 280 ARG A CA 1
ATOM 2233 C C . ARG A 1 280 ? 4.744 6.980 -19.817 1.00 69.06 280 ARG A C 1
ATOM 2235 O O . ARG A 1 280 ? 4.698 7.288 -21.002 1.00 69.06 280 ARG A O 1
ATOM 2242 N N . ALA A 1 281 ? 5.829 7.078 -19.060 1.00 66.00 281 ALA A N 1
ATOM 2243 C CA . ALA A 1 281 ? 7.147 7.404 -19.565 1.00 66.00 281 ALA A CA 1
ATOM 2244 C C . ALA A 1 281 ? 7.435 6.614 -20.852 1.00 66.00 281 ALA A C 1
ATOM 2246 O O . ALA A 1 281 ? 7.478 5.385 -20.817 1.00 66.00 281 ALA A O 1
ATOM 2247 N N . ASP A 1 282 ? 7.580 7.312 -21.986 1.00 59.41 282 ASP A N 1
ATOM 2248 C CA . ASP A 1 282 ? 7.950 6.663 -23.241 1.00 59.41 282 ASP A CA 1
ATOM 2249 C C . ASP A 1 282 ? 9.417 6.250 -23.144 1.00 59.41 282 ASP A C 1
ATOM 2251 O O . ASP A 1 282 ? 10.353 7.053 -23.221 1.00 59.41 282 ASP A O 1
ATOM 2255 N N . PHE A 1 283 ? 9.605 4.965 -22.873 1.00 59.34 283 PHE A N 1
ATOM 2256 C CA . PHE A 1 283 ? 10.913 4.395 -22.624 1.00 59.34 283 PHE A CA 1
ATOM 2257 C C . PHE A 1 283 ? 11.795 4.417 -23.874 1.00 59.34 283 PHE A C 1
ATOM 2259 O O . PHE A 1 283 ? 13.012 4.527 -23.740 1.00 59.34 283 PHE A O 1
ATOM 2266 N N . GLU A 1 284 ? 11.214 4.390 -25.079 1.00 57.91 284 GLU A N 1
ATOM 2267 C CA . GLU A 1 284 ? 11.995 4.493 -26.315 1.00 57.91 284 GLU A CA 1
ATOM 2268 C C . GLU A 1 284 ? 12.630 5.883 -26.463 1.00 57.91 284 GLU A C 1
ATOM 2270 O O . GLU A 1 284 ? 13.751 6.011 -26.967 1.00 57.91 284 GLU A O 1
ATOM 2275 N N . ASP A 1 285 ? 11.948 6.929 -25.995 1.00 59.94 285 ASP A N 1
ATOM 2276 C CA . ASP A 1 285 ? 12.456 8.300 -26.040 1.00 59.94 285 ASP A CA 1
ATOM 2277 C C . ASP A 1 285 ? 13.499 8.566 -24.947 1.00 59.94 285 ASP A C 1
ATOM 2279 O O . ASP A 1 285 ? 14.543 9.165 -25.233 1.00 59.94 285 ASP A O 1
ATOM 2283 N N . MET A 1 286 ? 13.331 7.990 -23.750 1.00 60.31 286 MET A N 1
ATOM 2284 C CA . MET A 1 286 ? 14.414 7.943 -22.757 1.00 60.31 286 MET A CA 1
ATOM 2285 C C . MET A 1 286 ? 15.657 7.214 -23.287 1.00 60.31 286 MET A C 1
ATOM 2287 O O . MET A 1 286 ? 16.784 7.649 -23.043 1.00 60.31 286 MET A O 1
ATOM 2291 N N . GLU A 1 287 ? 15.495 6.107 -24.022 1.00 55.81 287 GLU A N 1
ATOM 2292 C CA . GLU A 1 287 ? 16.631 5.355 -24.574 1.00 55.81 287 GLU A CA 1
ATOM 2293 C C . GLU A 1 287 ? 17.457 6.203 -25.551 1.00 55.81 287 GLU A C 1
ATOM 2295 O O . GLU A 1 287 ? 18.690 6.132 -25.562 1.00 55.81 287 GLU A O 1
ATOM 2300 N N . LYS A 1 288 ? 16.796 7.051 -26.350 1.00 61.69 288 LYS A N 1
ATOM 2301 C CA . LYS A 1 288 ? 17.468 7.962 -27.292 1.00 61.69 288 LYS A CA 1
ATOM 2302 C C . LYS A 1 288 ? 18.278 9.040 -26.576 1.00 61.69 288 LYS A C 1
ATOM 2304 O O . LYS A 1 288 ? 19.348 9.405 -27.081 1.00 61.69 288 LYS A O 1
ATOM 2309 N N . ALA A 1 289 ? 17.777 9.539 -25.446 1.00 58.84 289 ALA A N 1
ATOM 2310 C CA . ALA A 1 289 ? 18.440 10.562 -24.644 1.00 58.84 289 ALA A CA 1
ATOM 2311 C C . ALA A 1 289 ? 19.716 10.028 -23.963 1.00 58.84 289 ALA A C 1
ATOM 2313 O O . ALA A 1 289 ? 20.720 10.740 -23.895 1.00 58.84 289 ALA A O 1
ATOM 2314 N N . PHE A 1 290 ? 19.739 8.750 -23.560 1.00 60.62 290 PHE A N 1
ATOM 2315 C CA . PHE A 1 290 ? 20.847 8.157 -22.797 1.00 60.62 290 PHE A CA 1
ATOM 2316 C C . PHE A 1 290 ? 21.555 7.024 -23.546 1.00 60.62 290 PHE A C 1
ATOM 2318 O O . PHE A 1 290 ? 21.538 5.862 -23.141 1.00 60.62 290 PHE A O 1
ATOM 2325 N N . ARG A 1 291 ? 22.243 7.386 -24.638 1.00 56.12 291 ARG A N 1
ATOM 2326 C CA . ARG A 1 291 ? 22.934 6.440 -25.541 1.00 56.12 291 ARG A CA 1
ATOM 2327 C C . ARG A 1 291 ? 23.981 5.545 -24.864 1.00 56.12 291 ARG A C 1
ATOM 2329 O O . ARG A 1 291 ? 24.231 4.454 -25.371 1.00 56.12 291 ARG A O 1
ATOM 2336 N N . ASP A 1 292 ? 24.549 5.982 -23.736 1.00 57.72 292 ASP A N 1
ATOM 2337 C CA . ASP A 1 292 ? 25.683 5.313 -23.082 1.00 57.72 292 ASP A CA 1
ATOM 2338 C C . ASP A 1 292 ? 25.393 4.798 -21.654 1.00 57.72 292 ASP A C 1
ATOM 2340 O O . ASP A 1 292 ? 26.195 4.032 -21.126 1.00 57.72 292 ASP A O 1
ATOM 2344 N N . ASN A 1 293 ? 24.258 5.153 -21.030 1.00 57.84 293 ASN A N 1
ATOM 2345 C CA . ASN A 1 293 ? 23.896 4.734 -19.664 1.00 57.84 293 ASN A CA 1
ATOM 2346 C C . ASN A 1 293 ? 22.382 4.516 -19.535 1.00 57.84 293 ASN A C 1
ATOM 2348 O O . ASN A 1 293 ? 21.615 5.469 -19.582 1.00 57.84 293 ASN A O 1
ATOM 2352 N N . LYS A 1 294 ? 21.934 3.269 -19.347 1.00 59.75 294 LYS A N 1
ATOM 2353 C CA . LYS A 1 294 ? 20.498 2.973 -19.213 1.00 59.75 294 LYS A CA 1
ATOM 2354 C C . LYS A 1 294 ? 19.992 3.352 -17.821 1.00 59.75 294 LYS A C 1
ATOM 2356 O O . LYS A 1 294 ? 20.491 2.752 -16.867 1.00 59.75 294 LYS A O 1
ATOM 2361 N N . PRO A 1 295 ? 19.004 4.258 -17.686 1.00 59.06 295 PRO A N 1
ATOM 2362 C CA . PRO A 1 295 ? 18.455 4.614 -16.385 1.00 59.06 295 PRO A CA 1
ATOM 2363 C C . PRO A 1 295 ? 17.870 3.373 -15.697 1.00 59.06 295 PRO A C 1
ATOM 2365 O O . PRO A 1 295 ? 16.959 2.741 -16.229 1.00 59.06 295 PRO A O 1
ATOM 2368 N N . ARG A 1 296 ? 18.410 3.015 -14.524 1.00 65.88 296 ARG A N 1
ATOM 2369 C CA . ARG A 1 296 ? 17.778 2.088 -13.574 1.00 65.88 296 ARG A CA 1
ATOM 2370 C C . ARG A 1 296 ? 16.944 2.941 -12.628 1.00 65.88 296 ARG A C 1
ATOM 2372 O O . ARG A 1 296 ? 17.500 3.830 -11.982 1.00 65.88 296 ARG A O 1
ATOM 2379 N N . ILE A 1 297 ? 15.634 2.703 -12.600 1.00 72.56 297 ILE A N 1
ATOM 2380 C CA . ILE A 1 297 ? 14.718 3.374 -11.674 1.00 72.56 297 ILE A CA 1
ATOM 2381 C C . ILE A 1 297 ? 14.125 2.301 -10.769 1.00 72.56 297 ILE A C 1
ATOM 2383 O O . ILE A 1 297 ? 13.376 1.444 -11.227 1.00 72.56 297 ILE A O 1
ATOM 2387 N N . SER A 1 298 ? 14.453 2.333 -9.483 1.00 77.00 298 SER A N 1
ATOM 2388 C CA . SER A 1 298 ? 13.821 1.448 -8.503 1.00 77.00 298 SER A CA 1
ATOM 2389 C C . SER A 1 298 ? 12.774 2.230 -7.733 1.00 77.00 298 SER A C 1
ATOM 2391 O O . SER A 1 298 ? 13.086 3.277 -7.166 1.00 77.00 298 SER A O 1
ATOM 2393 N N . ILE A 1 299 ? 11.534 1.738 -7.729 1.00 82.06 299 ILE A N 1
ATOM 2394 C CA . ILE A 1 299 ? 10.419 2.360 -7.017 1.00 82.06 299 ILE A CA 1
ATOM 2395 C C . ILE A 1 299 ? 9.927 1.399 -5.946 1.00 82.06 299 ILE A C 1
ATOM 2397 O O . ILE A 1 299 ? 9.545 0.264 -6.229 1.00 82.06 299 ILE A O 1
ATOM 2401 N N . VAL A 1 300 ? 9.873 1.880 -4.710 1.00 84.19 300 VAL A N 1
ATOM 2402 C CA . VAL A 1 300 ? 9.216 1.183 -3.606 1.00 84.19 300 VAL A CA 1
ATOM 2403 C C . VAL A 1 300 ? 8.093 2.064 -3.117 1.00 84.19 300 VAL A C 1
ATOM 2405 O O . VAL A 1 300 ? 8.313 3.220 -2.769 1.00 84.19 300 VAL A O 1
ATOM 2408 N N . TYR A 1 301 ? 6.893 1.510 -3.082 1.00 85.44 301 TYR A N 1
ATOM 2409 C CA . TYR A 1 301 ? 5.703 2.206 -2.641 1.00 85.44 301 TYR A CA 1
ATOM 2410 C C . TYR A 1 301 ? 4.972 1.366 -1.610 1.00 85.44 301 TYR A C 1
ATOM 2412 O O . TYR A 1 301 ? 4.586 0.233 -1.886 1.00 85.44 301 TYR A O 1
ATOM 2420 N N . ALA A 1 302 ? 4.776 1.915 -0.420 1.00 86.75 302 ALA A N 1
ATOM 2421 C CA . ALA A 1 302 ? 4.034 1.271 0.644 1.00 86.75 302 ALA A CA 1
ATOM 2422 C C . ALA A 1 302 ? 2.898 2.178 1.096 1.00 86.75 302 ALA A C 1
ATOM 2424 O O . ALA A 1 302 ? 3.105 3.339 1.441 1.00 86.75 302 ALA A O 1
ATOM 2425 N N . LEU A 1 303 ? 1.696 1.619 1.105 1.00 87.81 303 LEU A N 1
ATOM 2426 C CA . LEU A 1 303 ? 0.474 2.325 1.431 1.00 87.81 303 LEU A CA 1
ATOM 2427 C C . LEU A 1 303 ? -0.230 1.599 2.567 1.00 87.81 303 LEU A C 1
ATOM 2429 O O . LEU A 1 303 ? -0.497 0.399 2.483 1.00 87.81 303 LEU A O 1
ATOM 2433 N N . LYS A 1 304 ? -0.535 2.331 3.633 1.00 90.88 304 LYS A N 1
ATOM 2434 C CA . LYS A 1 304 ? -1.148 1.796 4.842 1.00 90.88 304 LYS A CA 1
ATOM 2435 C C . LYS A 1 304 ? -2.378 2.593 5.222 1.00 90.88 304 LYS A C 1
ATOM 2437 O O . LYS A 1 304 ? -2.325 3.816 5.313 1.00 90.88 304 LYS A O 1
ATOM 2442 N N . VAL A 1 305 ? -3.458 1.882 5.532 1.00 89.31 305 VAL A N 1
ATOM 2443 C CA . VAL A 1 305 ? -4.656 2.486 6.124 1.00 89.31 305 VAL A CA 1
ATOM 2444 C C . VAL A 1 305 ? -4.809 2.038 7.556 1.00 89.31 305 VAL A C 1
ATOM 2446 O O . VAL A 1 305 ? -4.791 0.843 7.862 1.00 89.31 305 VAL A O 1
ATOM 2449 N N . ILE A 1 306 ? -5.019 3.016 8.425 1.00 90.00 306 ILE A N 1
ATOM 2450 C CA . ILE A 1 306 ? -5.531 2.801 9.766 1.00 90.00 306 ILE A CA 1
ATOM 2451 C C . ILE A 1 306 ? -7.007 3.220 9.724 1.00 90.00 306 ILE A C 1
ATOM 2453 O O . ILE A 1 306 ? -7.282 4.411 9.535 1.00 90.00 306 ILE A O 1
ATOM 2457 N N . PRO A 1 307 ? -7.945 2.258 9.842 1.00 87.38 307 PRO A N 1
ATOM 2458 C CA . PRO A 1 307 ? -9.378 2.532 9.764 1.00 87.38 307 PRO A CA 1
ATOM 2459 C C . PRO A 1 307 ? -9.844 3.383 10.949 1.00 87.38 307 PRO A C 1
ATOM 2461 O O . PRO A 1 307 ? -9.064 3.698 11.844 1.00 87.38 307 PRO A O 1
ATOM 2464 N N . GLU A 1 308 ? -11.124 3.741 10.959 1.00 91.19 308 GLU A N 1
ATOM 2465 C CA . GLU A 1 308 ? -11.719 4.728 11.857 1.00 91.19 308 GLU A CA 1
ATOM 2466 C C . GLU A 1 308 ? -11.331 4.530 13.330 1.00 91.19 308 GLU A C 1
ATOM 2468 O O . GLU A 1 308 ? -11.703 3.539 13.963 1.00 91.19 308 GLU A O 1
ATOM 2473 N N . ARG A 1 309 ? -10.627 5.514 13.901 1.00 90.38 309 ARG A N 1
ATOM 2474 C CA . ARG A 1 309 ? -10.268 5.562 15.323 1.00 90.38 309 ARG A CA 1
ATOM 2475 C C . ARG A 1 309 ? -10.545 6.921 15.930 1.00 90.38 309 ARG A C 1
ATOM 2477 O O . ARG A 1 309 ? -10.524 7.946 15.252 1.00 90.38 309 ARG A O 1
ATOM 2484 N N . ASN A 1 310 ? -10.782 6.933 17.233 1.00 93.38 310 ASN A N 1
ATOM 2485 C CA . ASN A 1 310 ? -10.633 8.164 17.989 1.00 93.38 310 ASN A CA 1
ATOM 2486 C C . ASN A 1 310 ? -9.141 8.403 18.167 1.00 93.38 310 ASN A C 1
ATOM 2488 O O . ASN A 1 310 ? -8.428 7.498 18.601 1.00 93.38 310 ASN A O 1
ATOM 2492 N N . ILE A 1 311 ? -8.684 9.588 17.791 1.00 94.19 311 ILE A N 1
ATOM 2493 C CA . ILE A 1 311 ? -7.277 9.948 17.862 1.00 94.19 311 ILE A CA 1
ATOM 2494 C C . ILE A 1 311 ? -7.121 11.303 18.525 1.00 94.19 311 ILE A C 1
ATOM 2496 O O . ILE A 1 311 ? -7.938 12.206 18.337 1.00 94.19 311 ILE A O 1
ATOM 2500 N N . THR A 1 312 ? -6.023 11.446 19.241 1.00 92.25 312 THR A N 1
ATOM 2501 C CA . THR A 1 312 ? -5.489 12.735 19.646 1.00 92.25 312 THR A CA 1
ATOM 2502 C C . THR A 1 312 ? -4.191 12.910 18.891 1.00 92.25 312 THR A C 1
ATOM 2504 O O . THR A 1 312 ? -3.314 12.048 18.960 1.00 92.25 312 THR A O 1
ATOM 2507 N N . PHE A 1 313 ? -4.057 14.013 18.163 1.00 88.06 313 PHE A N 1
ATOM 2508 C CA . PHE A 1 313 ? -2.756 14.385 17.634 1.00 88.06 313 PHE A CA 1
ATOM 2509 C C . PHE A 1 313 ? -2.216 15.615 18.340 1.00 88.06 313 PHE A C 1
ATOM 2511 O O . PHE A 1 313 ? -2.955 16.546 18.671 1.00 88.06 313 PHE A O 1
ATOM 2518 N N . VAL A 1 314 ? -0.911 15.586 18.569 1.00 84.12 314 VAL A N 1
ATOM 2519 C CA . VAL A 1 314 ? -0.136 16.648 19.191 1.00 84.12 314 VAL A CA 1
ATOM 2520 C C . VAL A 1 314 ? 0.983 16.997 18.232 1.00 84.12 314 VAL A C 1
ATOM 2522 O O . VAL A 1 314 ? 1.745 16.132 17.804 1.00 84.12 314 VAL A O 1
ATOM 2525 N N . ASN A 1 315 ? 1.072 18.278 17.900 1.00 75.69 315 ASN A N 1
ATOM 2526 C CA . ASN A 1 315 ? 2.175 18.806 17.119 1.00 75.69 315 ASN A CA 1
ATOM 2527 C C . ASN A 1 315 ? 3.005 19.757 17.985 1.00 75.69 315 ASN A C 1
ATOM 2529 O O . ASN A 1 315 ? 2.455 20.712 18.546 1.00 75.69 315 ASN A O 1
ATOM 2533 N N . ASN A 1 316 ? 4.303 19.484 18.109 1.00 72.88 316 ASN A N 1
ATOM 2534 C CA . ASN A 1 316 ? 5.236 20.280 18.900 1.00 72.88 316 ASN A CA 1
ATOM 2535 C C . ASN A 1 316 ? 6.479 20.649 18.069 1.00 72.88 316 ASN A C 1
ATOM 2537 O O . ASN A 1 316 ? 7.242 19.783 17.644 1.00 72.88 316 ASN A O 1
ATOM 2541 N N . PHE A 1 317 ? 6.674 21.958 17.885 1.00 66.25 317 PHE A N 1
ATOM 2542 C CA . PHE A 1 317 ? 7.666 22.591 17.002 1.00 66.25 317 PHE A CA 1
ATOM 2543 C C . PHE A 1 317 ? 8.986 22.978 17.701 1.00 66.25 317 PHE A C 1
ATOM 2545 O O . PHE A 1 317 ? 9.742 23.794 17.182 1.00 66.25 317 PHE A O 1
ATOM 2552 N N . SER A 1 318 ? 9.255 22.492 18.919 1.00 58.16 318 SER A N 1
ATOM 2553 C CA . SER A 1 318 ? 10.262 23.119 19.795 1.00 58.16 318 SER A CA 1
ATOM 2554 C C . SER A 1 318 ? 11.403 22.215 20.275 1.00 58.16 318 SER A C 1
ATOM 2556 O O . SER A 1 318 ? 12.213 22.670 21.090 1.00 58.16 318 SER A O 1
ATOM 2558 N N . THR A 1 319 ? 11.507 20.958 19.842 1.00 60.78 319 THR A N 1
ATOM 2559 C CA . THR A 1 319 ? 12.653 20.132 20.257 1.00 60.78 319 THR A CA 1
ATOM 2560 C C . THR A 1 319 ? 13.857 20.462 19.395 1.00 60.78 319 THR A C 1
ATOM 2562 O O . THR A 1 319 ? 13.785 20.358 18.180 1.00 60.78 319 THR A O 1
ATOM 2565 N N . VAL A 1 320 ? 14.956 20.879 20.015 1.00 66.69 320 VAL A N 1
ATOM 2566 C CA . VAL A 1 320 ? 16.242 21.020 19.332 1.00 66.69 320 VAL A CA 1
ATOM 2567 C C . VAL A 1 320 ? 16.925 19.657 19.387 1.00 66.69 320 VAL A C 1
ATOM 2569 O O . VAL A 1 320 ? 17.000 19.075 20.470 1.00 66.69 320 VAL A O 1
ATOM 2572 N N . ASP A 1 321 ? 17.370 19.126 18.251 1.00 68.25 321 ASP A N 1
ATOM 2573 C CA . ASP A 1 321 ? 18.167 17.895 18.253 1.00 68.25 321 ASP A CA 1
ATOM 2574 C C . ASP A 1 321 ? 19.592 18.124 18.780 1.00 68.25 321 ASP A C 1
ATOM 2576 O O . ASP A 1 321 ? 20.024 19.254 19.022 1.00 68.25 321 ASP A O 1
ATOM 2580 N N . ASP A 1 322 ? 20.365 17.044 18.902 1.00 66.81 322 ASP A N 1
ATOM 2581 C CA . ASP A 1 322 ? 21.769 17.090 19.334 1.00 66.81 322 ASP A CA 1
ATOM 2582 C C . ASP A 1 322 ? 22.665 17.955 18.423 1.00 66.81 322 ASP A C 1
ATOM 2584 O O . ASP A 1 322 ? 23.782 18.312 18.798 1.00 66.81 322 ASP A O 1
ATOM 2588 N N . THR A 1 323 ? 22.185 18.319 17.229 1.00 70.38 323 THR A N 1
ATOM 2589 C CA . THR A 1 323 ? 22.893 19.177 16.270 1.00 70.38 323 THR A CA 1
ATOM 2590 C C . THR A 1 323 ? 22.465 20.643 16.320 1.00 70.38 323 THR A C 1
ATOM 2592 O O . THR A 1 323 ? 23.013 21.456 15.578 1.00 70.38 323 THR A O 1
ATOM 2595 N N . GLY A 1 324 ? 21.538 21.013 17.208 1.00 69.56 324 GLY A N 1
ATOM 2596 C CA . GLY A 1 324 ? 21.100 22.398 17.363 1.00 69.56 324 GLY A CA 1
ATOM 2597 C C . GLY A 1 324 ? 19.982 22.824 16.406 1.00 69.56 324 GLY A C 1
ATOM 2598 O O . GLY A 1 324 ? 19.638 24.007 16.395 1.00 69.56 324 GLY A O 1
ATOM 2599 N N . PHE A 1 325 ? 19.409 21.905 15.620 1.00 65.75 325 PHE A N 1
ATOM 2600 C CA . PHE A 1 325 ? 18.348 22.217 14.660 1.00 65.75 325 PHE A CA 1
ATOM 2601 C C . PHE A 1 325 ? 16.959 21.941 15.251 1.00 65.75 325 PHE A C 1
ATOM 2603 O O . PHE A 1 325 ? 16.793 20.962 15.985 1.00 65.75 325 PHE A O 1
ATOM 2610 N N . PRO A 1 326 ? 15.954 22.786 14.954 1.00 63.53 326 PRO A N 1
ATOM 2611 C CA . PRO A 1 326 ? 14.581 22.519 15.353 1.00 63.53 326 PRO A CA 1
ATOM 2612 C C . PRO A 1 326 ? 14.074 21.240 14.676 1.00 63.53 326 PRO A C 1
ATOM 2614 O O . PRO A 1 326 ? 14.245 21.031 13.478 1.00 63.53 326 PRO A O 1
ATOM 2617 N N . VAL A 1 327 ? 13.446 20.384 15.470 1.00 68.44 327 VAL A N 1
ATOM 2618 C CA . VAL A 1 327 ? 12.779 19.158 15.049 1.00 68.44 327 VAL A CA 1
ATOM 2619 C C . VAL A 1 327 ? 11.302 19.305 15.356 1.00 68.44 327 VAL A C 1
ATOM 2621 O O . VAL A 1 327 ? 10.913 19.617 16.486 1.00 68.44 327 VAL A O 1
ATOM 2624 N N . ASN A 1 328 ? 10.487 19.045 14.341 1.00 71.94 328 ASN A N 1
ATOM 2625 C CA . ASN A 1 328 ? 9.046 18.976 14.490 1.00 71.94 328 ASN A CA 1
ATOM 2626 C C . ASN A 1 328 ? 8.687 17.574 14.969 1.00 71.94 328 ASN A C 1
ATOM 2628 O O . ASN A 1 328 ? 9.102 16.580 14.376 1.00 71.94 328 ASN A O 1
ATOM 2632 N N . SER A 1 329 ? 7.928 17.506 16.058 1.00 78.06 329 SER A N 1
ATOM 2633 C CA . SER A 1 329 ? 7.367 16.253 16.549 1.00 78.06 329 SER A CA 1
ATOM 2634 C C . SER A 1 329 ? 5.891 16.189 16.192 1.00 78.06 329 SER A C 1
ATOM 2636 O O . SER A 1 329 ? 5.092 17.012 16.648 1.00 78.06 329 SER A O 1
ATOM 2638 N N . PHE A 1 330 ? 5.542 15.215 15.356 1.00 84.69 330 PHE A N 1
ATOM 2639 C CA . PHE A 1 330 ? 4.168 14.923 14.979 1.00 84.69 330 PHE A CA 1
ATOM 2640 C C . PHE A 1 330 ? 3.774 13.582 15.588 1.00 84.69 330 PHE A C 1
ATOM 2642 O O . PHE A 1 330 ? 4.258 12.522 15.184 1.00 84.69 330 PHE A O 1
ATOM 2649 N N . ILE A 1 331 ? 2.923 13.645 16.611 1.00 88.38 331 ILE A N 1
ATOM 2650 C CA . ILE A 1 331 ? 2.510 12.478 17.386 1.00 88.38 331 ILE A CA 1
ATOM 2651 C C . ILE A 1 331 ? 1.007 12.303 17.228 1.00 88.38 331 ILE A C 1
ATOM 2653 O O . ILE A 1 331 ? 0.237 13.232 17.468 1.00 88.38 331 ILE A O 1
ATOM 2657 N N . VAL A 1 332 ? 0.586 11.096 16.863 1.00 90.81 332 VAL A N 1
ATOM 2658 C CA . VAL A 1 332 ? -0.818 10.688 16.817 1.00 90.81 332 VAL A CA 1
ATOM 2659 C C . VAL A 1 332 ? -0.988 9.453 17.683 1.00 90.81 332 VAL A C 1
ATOM 2661 O O . VAL A 1 332 ? -0.361 8.426 17.428 1.00 90.81 332 VAL A O 1
ATOM 2664 N N . VAL A 1 333 ? -1.864 9.540 18.679 1.00 93.19 333 VAL A N 1
ATOM 2665 C CA . VAL A 1 333 ? -2.223 8.431 19.570 1.00 93.19 333 VAL A CA 1
ATOM 2666 C C . VAL A 1 333 ? -3.702 8.102 19.435 1.00 93.19 333 VAL A C 1
ATOM 2668 O O . VAL A 1 333 ? -4.512 8.994 19.184 1.00 93.19 333 VAL A O 1
ATOM 2671 N N . ASP A 1 334 ? -4.061 6.830 19.592 1.00 91.75 334 ASP A N 1
ATOM 2672 C CA . ASP A 1 334 ? -5.463 6.433 19.724 1.00 91.75 334 ASP A CA 1
ATOM 2673 C C . ASP A 1 334 ? -5.981 6.556 21.166 1.00 91.75 334 ASP A C 1
ATOM 2675 O O . ASP A 1 334 ? -5.246 6.877 22.102 1.00 91.75 334 ASP A O 1
ATOM 2679 N N . ASP A 1 335 ? -7.274 6.296 21.351 1.00 90.69 335 ASP A N 1
ATOM 2680 C CA . ASP A 1 335 ? -7.949 6.314 22.653 1.00 90.69 335 ASP A CA 1
ATOM 2681 C C . ASP A 1 335 ? -7.461 5.238 23.639 1.00 90.69 335 ASP A C 1
ATOM 2683 O O . ASP A 1 335 ? -7.685 5.369 24.845 1.00 90.69 335 ASP A O 1
ATOM 2687 N N . ALA A 1 336 ? -6.751 4.211 23.164 1.00 88.81 336 ALA A N 1
ATOM 2688 C CA . ALA A 1 336 ? -6.051 3.242 24.004 1.00 88.81 336 ALA A CA 1
ATOM 2689 C C . ALA A 1 336 ? -4.631 3.702 24.391 1.00 88.81 336 ALA A C 1
ATOM 2691 O O . ALA A 1 336 ? -3.930 2.984 25.108 1.00 88.81 336 ALA A O 1
ATOM 2692 N N . GLY A 1 337 ? -4.201 4.881 23.931 1.00 87.44 337 GLY A N 1
ATOM 2693 C CA . GLY A 1 337 ? -2.855 5.411 24.129 1.00 87.44 337 GLY A CA 1
ATOM 2694 C C . GLY A 1 337 ? -1.804 4.757 23.232 1.00 87.44 337 GLY A C 1
ATOM 2695 O O . GLY A 1 337 ? -0.611 4.920 23.483 1.00 87.44 337 GLY A O 1
ATOM 2696 N N . LYS A 1 338 ? -2.211 4.002 22.203 1.00 88.69 338 LYS A N 1
ATOM 2697 C CA . LYS A 1 338 ? -1.281 3.432 21.227 1.00 88.69 338 LYS A CA 1
ATOM 2698 C C . LYS A 1 338 ? -0.825 4.534 20.275 1.00 88.69 338 LYS A C 1
ATOM 2700 O O . LYS A 1 338 ? -1.646 5.169 19.617 1.00 88.69 338 LYS A O 1
ATOM 2705 N N . GLU A 1 339 ? 0.485 4.700 20.145 1.00 89.50 339 GLU A N 1
ATOM 2706 C CA . GLU A 1 339 ? 1.084 5.547 19.114 1.00 89.50 339 GLU A CA 1
ATOM 2707 C C . GLU A 1 339 ? 0.807 4.951 17.723 1.00 89.50 339 GLU A C 1
ATOM 2709 O O . GLU A 1 339 ? 1.141 3.800 17.430 1.00 89.50 339 GLU A O 1
ATOM 2714 N N . LEU A 1 340 ? 0.128 5.728 16.881 1.00 87.69 340 LEU A N 1
ATOM 2715 C CA . LEU A 1 340 ? -0.190 5.396 15.489 1.00 87.69 340 LEU A CA 1
ATOM 2716 C C . LEU A 1 340 ? 0.793 6.053 14.514 1.00 87.69 340 LEU A C 1
ATOM 2718 O O . LEU A 1 340 ? 1.062 5.510 13.438 1.00 87.69 340 LEU A O 1
ATOM 2722 N N . ILE A 1 341 ? 1.289 7.232 14.896 1.00 87.81 341 ILE A N 1
ATOM 2723 C CA . ILE A 1 341 ? 2.335 7.993 14.216 1.00 87.81 341 ILE A CA 1
ATOM 2724 C C . ILE A 1 341 ? 3.203 8.614 15.303 1.00 87.81 341 ILE A C 1
ATOM 2726 O O . ILE A 1 341 ? 2.686 9.277 16.201 1.00 87.81 341 ILE A O 1
ATOM 2730 N N . HIS A 1 342 ? 4.507 8.406 15.210 1.00 84.62 342 HIS A N 1
ATOM 2731 C CA . HIS A 1 342 ? 5.480 9.066 16.062 1.00 84.62 342 HIS A CA 1
ATOM 2732 C C . HIS A 1 342 ? 6.681 9.415 15.199 1.00 84.62 342 HIS A C 1
ATOM 2734 O O . HIS A 1 342 ? 7.504 8.553 14.895 1.00 84.62 342 HIS A O 1
ATOM 2740 N N . THR A 1 343 ? 6.777 10.680 14.793 1.00 75.56 343 THR A N 1
ATOM 2741 C CA . THR A 1 343 ? 7.956 11.164 14.075 1.00 75.56 343 THR A CA 1
ATOM 2742 C C . THR A 1 343 ? 8.561 12.373 14.751 1.00 75.56 343 THR A C 1
ATOM 2744 O O . THR A 1 343 ? 7.866 13.244 15.272 1.00 75.56 343 THR A O 1
ATOM 2747 N N . SER A 1 344 ? 9.889 12.392 14.744 1.00 67.12 344 SER A N 1
ATOM 2748 C CA . SER A 1 344 ? 10.724 13.508 15.167 1.00 67.12 344 SER A CA 1
ATOM 2749 C C . SER A 1 344 ? 11.837 13.677 14.133 1.00 67.12 344 SER A C 1
ATOM 2751 O O . SER A 1 344 ? 13.001 13.361 14.395 1.00 67.12 344 SER A O 1
ATOM 2753 N N . LYS A 1 345 ? 11.474 14.075 12.909 1.00 70.75 345 LYS A N 1
ATOM 2754 C CA . LYS A 1 345 ? 12.425 14.218 11.797 1.00 70.75 345 LYS A CA 1
ATOM 2755 C C . LYS A 1 345 ? 12.630 15.690 11.430 1.00 70.75 345 LYS A C 1
ATOM 2757 O O . LYS A 1 345 ? 11.727 16.517 11.532 1.00 70.75 345 LYS A O 1
ATOM 2762 N N . LYS A 1 346 ? 13.848 16.015 10.979 1.00 62.84 346 LYS A N 1
ATOM 2763 C CA . LYS A 1 346 ? 14.299 17.392 10.688 1.00 62.84 346 LYS A CA 1
ATOM 2764 C C . LYS A 1 346 ? 13.570 18.078 9.525 1.00 62.84 346 LYS A C 1
ATOM 2766 O O . LYS A 1 346 ? 13.669 19.289 9.397 1.00 62.84 346 LYS A O 1
ATOM 2771 N N . PHE A 1 347 ? 12.870 17.329 8.671 1.00 63.16 347 PHE A N 1
ATOM 2772 C CA . PHE A 1 347 ? 12.269 17.844 7.432 1.00 63.16 347 PHE A CA 1
ATOM 2773 C C . PHE A 1 347 ? 10.742 17.683 7.386 1.00 63.16 347 PHE A C 1
ATOM 2775 O O . PHE A 1 347 ? 10.134 17.821 6.322 1.00 63.16 347 PHE A O 1
ATOM 2782 N N . ASP A 1 348 ? 10.114 17.415 8.535 1.00 72.50 348 ASP A N 1
ATOM 2783 C CA . ASP A 1 348 ? 8.672 17.203 8.619 1.00 72.50 348 ASP A CA 1
ATOM 2784 C C . ASP A 1 348 ? 7.923 18.533 8.475 1.00 72.50 348 ASP A C 1
ATOM 2786 O O . ASP A 1 348 ? 7.969 19.406 9.347 1.00 72.50 348 ASP A O 1
ATOM 2790 N N . LYS A 1 349 ? 7.170 18.676 7.382 1.00 78.88 349 LYS A N 1
ATOM 2791 C CA . LYS A 1 349 ? 6.177 19.740 7.212 1.00 78.88 349 LYS A CA 1
ATOM 2792 C C . LYS A 1 349 ? 4.807 19.213 7.616 1.00 78.88 349 LYS A C 1
ATOM 2794 O O . LYS A 1 349 ? 4.383 18.163 7.141 1.00 78.88 349 LYS A O 1
ATOM 2799 N N . THR A 1 350 ? 4.087 19.964 8.448 1.00 82.44 350 THR A N 1
ATOM 2800 C CA . THR A 1 350 ? 2.709 19.633 8.844 1.00 82.44 350 THR A CA 1
ATOM 2801 C C . THR A 1 350 ? 1.768 20.778 8.491 1.00 82.44 350 THR A C 1
ATOM 2803 O O . THR A 1 350 ? 2.033 21.937 8.813 1.00 82.44 350 THR A O 1
ATOM 2806 N N . ALA A 1 351 ? 0.648 20.452 7.853 1.00 82.75 351 ALA A N 1
ATOM 2807 C CA . ALA A 1 351 ? -0.422 21.386 7.540 1.00 82.75 351 ALA A CA 1
ATOM 2808 C C . ALA A 1 351 ? -1.716 20.940 8.226 1.00 82.75 351 ALA A C 1
ATOM 2810 O O . ALA A 1 351 ? -2.104 19.775 8.138 1.00 82.75 351 ALA A O 1
ATOM 2811 N N . ILE A 1 352 ? -2.392 21.878 8.892 1.00 82.25 352 ILE A N 1
ATOM 2812 C CA . ILE A 1 352 ? -3.709 21.652 9.497 1.00 82.25 352 ILE A CA 1
ATOM 2813 C C . ILE A 1 352 ? -4.760 22.347 8.630 1.00 82.25 352 ILE A C 1
ATOM 2815 O O . ILE A 1 352 ? -4.670 23.546 8.362 1.00 82.25 352 ILE A O 1
ATOM 2819 N N . LEU A 1 353 ? -5.764 21.584 8.210 1.00 79.06 353 LEU A N 1
ATOM 2820 C CA . LEU A 1 353 ? -6.793 21.958 7.247 1.00 79.06 353 LEU A CA 1
ATOM 2821 C C . LEU A 1 353 ? -8.124 22.166 7.983 1.00 79.06 353 LEU A C 1
ATOM 2823 O O . LEU A 1 353 ? -8.892 21.233 8.208 1.00 79.06 353 LEU A O 1
ATOM 2827 N N . LYS A 1 354 ? -8.411 23.407 8.389 1.00 67.94 354 LYS A N 1
ATOM 2828 C CA . LYS A 1 354 ? -9.673 23.787 9.047 1.00 67.94 354 LYS A CA 1
ATOM 2829 C C . LYS A 1 354 ? -10.621 24.393 8.016 1.00 67.94 354 LYS A C 1
ATOM 2831 O O . LYS A 1 354 ? -10.325 25.448 7.468 1.00 67.94 354 LYS A O 1
ATOM 2836 N N . ASN A 1 355 ? -11.789 23.791 7.775 1.00 62.94 355 ASN A N 1
ATOM 2837 C CA . ASN A 1 355 ? -12.820 24.347 6.877 1.00 62.94 355 ASN A CA 1
ATOM 2838 C C . ASN A 1 355 ? -12.285 24.748 5.483 1.00 62.94 355 ASN A C 1
ATOM 2840 O O . ASN A 1 355 ? -12.636 25.810 4.977 1.00 62.94 355 ASN A O 1
ATOM 2844 N N . GLN A 1 356 ? -11.410 23.934 4.880 1.00 54.81 356 GLN A N 1
ATOM 2845 C CA . GLN A 1 356 ? -10.747 24.229 3.592 1.00 54.81 356 GLN A CA 1
ATOM 2846 C C . GLN A 1 356 ? -9.814 25.457 3.598 1.00 54.81 356 GLN A C 1
ATOM 2848 O O . GLN A 1 356 ? -9.278 25.832 2.559 1.00 54.81 356 GLN A O 1
ATOM 2853 N N . THR A 1 357 ? -9.572 26.063 4.761 1.00 56.19 357 THR A N 1
ATOM 2854 C CA . THR A 1 357 ? -8.447 26.975 4.987 1.00 56.19 357 THR A CA 1
ATOM 2855 C C . THR A 1 357 ? -7.308 26.190 5.617 1.00 56.19 357 THR A C 1
ATOM 2857 O O . THR A 1 357 ? -7.544 25.321 6.460 1.00 56.19 357 THR A O 1
ATOM 2860 N N . TYR A 1 358 ? -6.077 26.451 5.190 1.00 64.06 358 TYR A N 1
ATOM 2861 C CA . TYR A 1 358 ? -4.911 25.781 5.748 1.00 64.06 358 TYR A CA 1
ATOM 2862 C C . TYR A 1 358 ? -4.086 26.766 6.564 1.00 64.06 358 TYR A C 1
ATOM 2864 O O . TYR A 1 358 ? -3.827 27.891 6.140 1.00 64.06 358 TYR A O 1
ATOM 2872 N N . GLU A 1 359 ? -3.677 26.329 7.747 1.00 65.50 359 GLU A N 1
ATOM 2873 C CA . GLU A 1 359 ? -2.617 26.978 8.505 1.00 65.50 359 GLU A CA 1
ATOM 2874 C C . GLU A 1 359 ? -1.343 26.170 8.253 1.00 65.50 359 GLU A C 1
ATOM 2876 O O . GLU A 1 359 ? -1.180 25.070 8.793 1.00 65.50 359 GLU A O 1
ATOM 2881 N N . LEU A 1 360 ? -0.452 26.696 7.406 1.00 63.00 360 LEU A N 1
ATOM 2882 C CA . LEU A 1 360 ? 0.908 26.174 7.311 1.00 63.00 360 LEU A CA 1
ATOM 2883 C C . LEU A 1 360 ? 1.641 26.587 8.585 1.00 63.00 360 LEU A C 1
ATOM 2885 O O . LEU A 1 360 ? 1.825 27.777 8.845 1.00 63.00 360 LEU A O 1
ATOM 2889 N N . ARG A 1 361 ? 2.045 25.609 9.391 1.00 61.16 361 ARG A N 1
ATOM 2890 C CA . ARG A 1 361 ? 2.849 25.867 10.582 1.00 61.16 361 ARG A CA 1
ATOM 2891 C C . ARG A 1 361 ? 4.297 25.532 10.250 1.00 61.16 361 ARG A C 1
ATOM 2893 O O . ARG A 1 361 ? 4.672 24.366 10.193 1.00 61.16 361 ARG A O 1
ATOM 2900 N N . SER A 1 362 ? 5.061 26.573 9.920 1.00 53.69 362 SER A N 1
ATOM 2901 C CA . SER A 1 362 ? 6.513 26.511 9.748 1.00 53.69 362 SER A CA 1
ATOM 2902 C C . SER A 1 362 ? 7.231 26.677 11.093 1.00 53.69 362 SER A C 1
ATOM 2904 O O . SER A 1 362 ? 6.616 27.066 12.089 1.00 53.69 362 SER A O 1
ATOM 2906 N N . GLU A 1 363 ? 8.537 26.397 11.084 1.00 51.91 363 GLU A N 1
ATOM 2907 C CA . GLU A 1 363 ? 9.500 26.344 12.205 1.00 51.91 363 GLU A CA 1
ATOM 2908 C C . GLU A 1 363 ? 9.440 27.507 13.222 1.00 51.91 363 GLU A C 1
ATOM 2910 O O . GLU A 1 363 ? 9.973 27.401 14.324 1.00 51.91 363 GLU A O 1
ATOM 2915 N N . GLU A 1 364 ? 8.785 28.621 12.895 1.00 51.12 364 GLU A N 1
ATOM 2916 C CA . GLU A 1 364 ? 8.747 29.825 13.729 1.00 51.12 364 GLU A CA 1
ATOM 2917 C C . GLU A 1 364 ? 7.553 29.880 14.702 1.00 51.12 364 GLU A C 1
ATOM 2919 O O . GLU A 1 364 ? 7.542 30.715 15.613 1.00 51.12 364 GLU A O 1
ATOM 2924 N N . ASN A 1 365 ? 6.549 29.003 14.555 1.00 52.56 365 ASN A N 1
ATOM 2925 C CA . ASN A 1 365 ? 5.310 29.075 15.335 1.00 52.56 365 ASN A CA 1
ATOM 2926 C C . ASN A 1 365 ? 5.295 28.065 16.500 1.00 52.56 365 ASN A C 1
ATOM 2928 O O . ASN A 1 365 ? 5.098 26.868 16.309 1.00 52.56 365 ASN A O 1
ATOM 2932 N N . ARG A 1 366 ? 5.506 28.557 17.729 1.00 56.22 366 ARG A N 1
ATOM 2933 C CA . ARG A 1 366 ? 5.783 27.743 18.935 1.00 56.22 366 ARG A CA 1
ATOM 2934 C C . ARG A 1 366 ? 4.551 27.172 19.650 1.00 56.22 366 ARG A C 1
ATOM 2936 O O . ARG A 1 366 ? 4.693 26.586 20.722 1.00 56.22 366 ARG A O 1
ATOM 2943 N N . ASP A 1 367 ? 3.353 27.340 19.099 1.00 61.84 367 ASP A N 1
ATOM 2944 C CA . ASP A 1 367 ? 2.129 26.889 19.762 1.00 61.84 367 ASP A CA 1
ATOM 2945 C C . ASP A 1 367 ? 1.893 25.389 19.551 1.00 61.84 367 ASP A C 1
ATOM 2947 O O . ASP A 1 367 ? 1.616 24.935 18.433 1.00 61.84 367 ASP A O 1
ATOM 2951 N N . ILE A 1 368 ? 1.931 24.632 20.655 1.00 59.81 368 ILE A N 1
ATOM 2952 C CA . ILE A 1 368 ? 1.499 23.232 20.692 1.00 59.81 368 ILE A CA 1
ATOM 2953 C C . ILE A 1 368 ? 0.031 23.187 20.282 1.00 59.81 368 ILE A C 1
ATOM 2955 O O . ILE A 1 368 ? -0.839 23.744 20.953 1.00 59.81 368 ILE A O 1
ATOM 2959 N N . THR A 1 369 ? -0.248 22.514 19.171 1.00 72.94 369 THR A N 1
ATOM 2960 C CA . THR A 1 369 ? -1.625 22.283 18.736 1.00 72.94 369 THR A CA 1
ATOM 2961 C C . THR A 1 369 ? -1.985 20.853 19.059 1.00 72.94 369 THR A C 1
ATOM 2963 O O . THR A 1 369 ? -1.422 19.926 18.481 1.00 72.94 369 THR A O 1
ATOM 2966 N N . GLN A 1 370 ? -2.920 20.695 19.989 1.00 84.25 370 GLN A N 1
ATOM 2967 C CA . GLN A 1 370 ? -3.578 19.427 20.248 1.00 84.25 370 GLN A CA 1
ATOM 2968 C C . GLN A 1 370 ? -4.964 19.457 19.609 1.00 84.25 370 GLN A C 1
ATOM 2970 O O . GLN A 1 370 ? -5.694 20.444 19.739 1.00 84.25 370 GLN A O 1
ATOM 2975 N N . MET A 1 371 ? -5.329 18.380 18.924 1.00 86.69 371 MET A N 1
ATOM 2976 C CA . MET A 1 371 ? -6.689 18.175 18.441 1.00 86.69 371 MET A CA 1
ATOM 2977 C C . MET A 1 371 ? -7.136 16.750 18.705 1.00 86.69 371 MET A C 1
ATOM 2979 O O . MET A 1 371 ? -6.413 15.796 18.420 1.00 86.69 371 MET A O 1
ATOM 2983 N N . ASP A 1 372 ? -8.372 16.638 19.174 1.00 90.12 372 ASP A N 1
ATOM 2984 C CA . ASP A 1 372 ? -9.056 15.370 19.351 1.00 90.12 372 ASP A CA 1
ATOM 2985 C C . ASP A 1 372 ? -10.038 15.178 18.194 1.00 90.12 372 ASP A C 1
ATOM 2987 O O . ASP A 1 372 ? -10.896 16.026 17.925 1.00 90.12 372 ASP A O 1
ATOM 2991 N N . LEU A 1 373 ? -9.909 14.057 17.493 1.00 90.56 373 LEU A N 1
ATOM 2992 C CA . LEU A 1 373 ? -10.753 13.688 16.367 1.00 90.56 373 LEU A CA 1
ATOM 2993 C C . LEU A 1 373 ? -11.433 12.358 16.666 1.00 90.56 373 LEU A C 1
ATOM 2995 O O . LEU A 1 373 ? -10.809 11.402 17.117 1.00 90.56 373 LEU A O 1
ATOM 2999 N N . SER A 1 374 ? -12.731 12.291 16.386 1.00 92.06 374 SER A N 1
ATOM 3000 C CA . SER A 1 374 ? -13.502 11.053 16.511 1.00 92.06 374 SER A CA 1
ATOM 3001 C C . SER A 1 374 ? -13.706 10.412 15.147 1.00 92.06 374 SER A C 1
ATOM 3003 O O . SER A 1 374 ? -14.034 11.102 14.176 1.00 92.06 374 SER A O 1
ATOM 3005 N N . ASN A 1 375 ? -13.571 9.085 15.092 1.00 91.81 375 ASN A N 1
ATOM 3006 C CA . ASN A 1 375 ? -13.701 8.289 13.865 1.00 91.81 375 ASN A CA 1
ATOM 3007 C C . ASN A 1 375 ? -12.831 8.814 12.707 1.00 91.81 375 ASN A C 1
ATOM 3009 O O . ASN A 1 375 ? -13.295 8.913 11.568 1.00 91.81 375 ASN A O 1
ATOM 3013 N N . ALA A 1 376 ? -11.595 9.196 13.012 1.00 92.75 376 ALA A N 1
ATOM 3014 C CA . ALA A 1 376 ? -10.627 9.617 12.019 1.00 92.75 376 ALA A CA 1
ATOM 3015 C C . ALA A 1 376 ? -10.028 8.406 11.299 1.00 92.75 376 ALA A C 1
ATOM 3017 O O . ALA A 1 376 ? -9.767 7.379 11.921 1.00 92.75 376 ALA A O 1
ATOM 3018 N N . THR A 1 377 ? -9.799 8.534 9.997 1.00 93.44 377 THR A N 1
ATOM 3019 C CA . THR A 1 377 ? -9.058 7.548 9.197 1.00 93.44 377 THR A CA 1
ATOM 3020 C C . THR A 1 377 ? -7.679 8.114 8.897 1.00 93.44 377 THR A C 1
ATOM 3022 O O . THR A 1 377 ? -7.560 9.298 8.587 1.00 93.44 377 THR A O 1
ATOM 3025 N N . ILE A 1 378 ? -6.635 7.296 8.998 1.00 93.50 378 ILE A N 1
ATOM 3026 C CA . ILE A 1 378 ? -5.265 7.721 8.697 1.00 93.50 378 ILE A CA 1
ATOM 3027 C C . ILE A 1 378 ? -4.776 6.931 7.492 1.00 93.50 378 ILE A C 1
ATOM 3029 O O . ILE A 1 378 ? -4.802 5.700 7.503 1.00 93.50 378 ILE A O 1
ATOM 3033 N N . VAL A 1 379 ? -4.297 7.642 6.478 1.00 92.56 379 VAL A N 1
ATOM 3034 C CA . VAL A 1 379 ? -3.581 7.060 5.345 1.00 92.56 379 VAL A CA 1
ATOM 3035 C C . VAL A 1 379 ? -2.116 7.432 5.466 1.00 92.56 379 VAL A C 1
ATOM 3037 O O . VAL A 1 379 ? -1.791 8.610 5.582 1.00 92.56 379 VAL A O 1
ATOM 3040 N N . ARG A 1 380 ? -1.243 6.429 5.451 1.00 93.00 380 ARG A N 1
ATOM 3041 C CA . ARG A 1 380 ? 0.209 6.599 5.501 1.00 93.00 380 ARG A CA 1
ATOM 3042 C C . ARG A 1 380 ? 0.814 6.065 4.218 1.00 93.00 380 ARG A C 1
ATOM 3044 O O . ARG A 1 380 ? 0.451 4.979 3.765 1.00 93.00 380 ARG A O 1
ATOM 3051 N N . LEU A 1 381 ? 1.721 6.833 3.645 1.00 92.12 381 LEU A N 1
ATOM 3052 C CA . LEU A 1 381 ? 2.344 6.573 2.362 1.00 92.12 381 LEU A CA 1
ATOM 3053 C C . LEU A 1 381 ? 3.847 6.701 2.536 1.00 92.12 381 LEU A C 1
ATOM 3055 O O . LEU A 1 381 ? 4.327 7.729 2.996 1.00 92.12 381 LEU A O 1
ATOM 3059 N N . SER A 1 382 ? 4.579 5.678 2.125 1.00 90.94 382 SER A N 1
ATOM 3060 C CA . SER A 1 382 ? 6.032 5.715 2.030 1.00 90.94 382 SER A CA 1
ATOM 3061 C C . SER A 1 382 ? 6.441 5.409 0.599 1.00 90.94 382 SER A C 1
ATOM 3063 O O . SER A 1 382 ? 5.973 4.444 -0.006 1.00 90.94 382 SER A O 1
ATOM 3065 N N . PHE A 1 383 ? 7.318 6.235 0.053 1.00 89.19 383 PHE A N 1
ATOM 3066 C CA . PHE A 1 383 ? 7.817 6.128 -1.303 1.00 89.19 383 PHE A CA 1
ATOM 3067 C C . PHE A 1 383 ? 9.332 6.285 -1.313 1.00 89.19 383 PHE A C 1
ATOM 3069 O O . PHE A 1 383 ? 9.878 7.219 -0.728 1.00 89.19 383 PHE A O 1
ATOM 3076 N N . LYS A 1 384 ? 10.000 5.380 -2.022 1.00 87.38 384 LYS A N 1
ATOM 3077 C CA . LYS A 1 384 ? 11.404 5.494 -2.398 1.00 87.38 384 LYS A CA 1
ATOM 3078 C C . LYS A 1 384 ? 11.480 5.471 -3.915 1.00 87.38 384 LYS A C 1
ATOM 3080 O O . LYS A 1 384 ? 10.941 4.549 -4.526 1.00 87.38 384 LYS A O 1
ATOM 3085 N N . SER A 1 385 ? 12.203 6.419 -4.495 1.00 85.38 385 SER A N 1
ATOM 3086 C CA . SER A 1 385 ? 12.742 6.269 -5.844 1.00 85.38 385 SER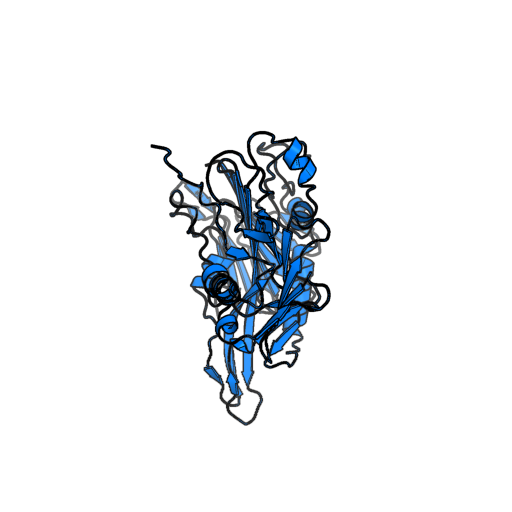 A CA 1
ATOM 3087 C C . SER A 1 385 ? 14.254 6.366 -5.812 1.00 85.38 385 SER A C 1
ATOM 3089 O O . SER A 1 385 ? 14.811 7.286 -5.214 1.00 85.38 385 SER A O 1
ATOM 3091 N N . GLU A 1 386 ? 14.901 5.447 -6.501 1.00 81.50 386 GLU A N 1
ATOM 3092 C CA . GLU A 1 386 ? 16.330 5.472 -6.765 1.00 81.50 386 GLU A CA 1
ATOM 3093 C C . GLU A 1 386 ? 16.540 5.623 -8.263 1.00 81.50 386 GLU A C 1
ATOM 3095 O O . GLU A 1 386 ? 15.975 4.859 -9.044 1.00 81.50 386 GLU A O 1
ATOM 3100 N N . TYR A 1 387 ? 17.347 6.608 -8.637 1.00 75.56 387 TYR A N 1
ATOM 3101 C CA . TYR A 1 387 ? 17.818 6.819 -9.996 1.00 75.56 387 TYR A CA 1
ATOM 3102 C C . TYR A 1 387 ? 19.311 6.502 -10.069 1.00 75.56 387 TYR A C 1
ATOM 3104 O O . TYR A 1 387 ? 20.012 6.451 -9.053 1.00 75.56 387 TYR A O 1
ATOM 3112 N N . MET A 1 388 ? 19.824 6.338 -11.289 1.00 69.69 388 MET A N 1
ATOM 3113 C CA . MET A 1 388 ? 21.263 6.196 -11.516 1.00 69.69 388 MET A CA 1
ATOM 3114 C C . MET A 1 388 ? 22.088 7.280 -10.814 1.00 69.69 388 MET A C 1
ATOM 3116 O O . MET A 1 388 ? 21.614 8.384 -10.556 1.00 69.69 388 MET A O 1
ATOM 3120 N N . TRP A 1 389 ? 23.361 6.953 -10.571 1.00 68.88 389 TRP A N 1
ATOM 3121 C CA . TRP A 1 389 ? 24.359 7.862 -9.994 1.00 68.88 389 TRP A CA 1
ATOM 3122 C C . TRP A 1 389 ? 24.040 8.316 -8.566 1.00 68.88 389 TRP A C 1
ATOM 3124 O O . TRP A 1 389 ? 24.421 9.408 -8.164 1.00 68.88 389 TRP A O 1
ATOM 3134 N N . GLY A 1 390 ? 23.349 7.468 -7.798 1.00 73.81 390 GLY A N 1
ATOM 3135 C CA . GLY A 1 390 ? 23.136 7.698 -6.372 1.00 73.81 390 GLY A CA 1
ATOM 3136 C C . GLY A 1 390 ? 22.118 8.794 -6.072 1.00 73.81 390 GLY A C 1
ATOM 3137 O O . GLY A 1 390 ? 22.180 9.391 -5.005 1.00 73.81 390 GLY A O 1
ATOM 3138 N N . HIS A 1 391 ? 21.196 9.085 -6.990 1.00 81.12 391 HIS A N 1
ATOM 3139 C CA . HIS A 1 391 ? 20.106 10.022 -6.736 1.00 81.12 391 HIS A CA 1
ATOM 3140 C C . HIS A 1 391 ? 18.953 9.291 -6.048 1.00 81.12 391 HIS A C 1
ATOM 3142 O O . HIS A 1 391 ? 18.302 8.435 -6.650 1.00 81.12 391 HIS A O 1
ATOM 3148 N N . TYR A 1 392 ? 18.653 9.675 -4.812 1.00 83.56 392 TYR A N 1
ATOM 3149 C CA . TYR A 1 392 ? 17.588 9.063 -4.030 1.00 83.56 392 TYR A CA 1
ATOM 3150 C C . TYR A 1 392 ? 16.527 10.085 -3.641 1.00 83.56 392 TYR A C 1
ATOM 3152 O O . TYR A 1 392 ? 16.840 11.226 -3.297 1.00 83.56 392 TYR A O 1
ATOM 3160 N N . SER A 1 393 ? 15.272 9.644 -3.652 1.00 86.06 393 SER A N 1
ATOM 3161 C CA . SER A 1 393 ? 14.141 10.358 -3.068 1.00 86.06 393 SER A CA 1
ATOM 3162 C C . SER A 1 393 ? 13.426 9.439 -2.092 1.00 86.06 393 SER A C 1
ATOM 3164 O O . SER A 1 393 ? 13.053 8.321 -2.452 1.00 86.06 393 SER A O 1
ATOM 3166 N N . PHE A 1 394 ? 13.246 9.915 -0.865 1.00 87.81 394 PHE A N 1
ATOM 3167 C CA . PHE A 1 394 ? 12.497 9.251 0.194 1.00 87.81 394 PHE A CA 1
ATOM 3168 C C . PHE A 1 394 ? 11.387 10.176 0.658 1.00 87.81 394 PHE A C 1
ATOM 3170 O O . PHE A 1 394 ? 11.641 11.322 1.039 1.00 87.81 394 PHE A O 1
ATOM 3177 N N . ILE A 1 395 ? 10.155 9.688 0.608 1.00 89.38 395 ILE A N 1
ATOM 3178 C CA . ILE A 1 395 ? 8.967 10.484 0.886 1.00 89.38 395 ILE A CA 1
ATOM 3179 C C . ILE A 1 395 ? 8.056 9.687 1.800 1.00 89.38 395 ILE A C 1
ATOM 3181 O O . ILE A 1 395 ? 7.563 8.632 1.415 1.00 89.38 395 ILE A O 1
ATOM 3185 N N . ASP A 1 396 ? 7.805 10.222 2.989 1.00 90.88 396 ASP A N 1
ATOM 3186 C CA . ASP A 1 396 ? 6.818 9.692 3.919 1.00 90.88 396 ASP A CA 1
ATOM 3187 C C . ASP A 1 396 ? 5.721 10.732 4.152 1.00 90.88 396 ASP A C 1
ATOM 3189 O O . ASP A 1 396 ? 5.985 11.847 4.619 1.00 90.88 396 ASP A O 1
ATOM 3193 N N . GLN A 1 397 ? 4.480 10.357 3.873 1.00 91.00 397 GLN A N 1
ATOM 3194 C CA . GLN A 1 397 ? 3.313 11.219 3.983 1.00 91.00 397 GLN A CA 1
ATOM 3195 C C . GLN A 1 397 ? 2.273 10.583 4.880 1.00 91.00 397 GLN A C 1
ATOM 3197 O O . GLN A 1 397 ? 1.992 9.392 4.769 1.00 91.00 397 GLN A O 1
ATOM 3202 N N . ASP A 1 398 ? 1.643 11.405 5.708 1.00 92.06 398 ASP A N 1
ATOM 3203 C CA . ASP A 1 398 ? 0.474 10.991 6.468 1.00 92.06 398 ASP A CA 1
ATOM 3204 C C . ASP A 1 398 ? -0.680 11.940 6.170 1.00 92.06 398 ASP A C 1
ATOM 3206 O O . ASP A 1 398 ? -0.516 13.160 6.158 1.00 92.06 398 ASP A O 1
ATOM 3210 N N . ILE A 1 399 ? -1.864 11.384 5.953 1.00 91.94 399 ILE A N 1
ATOM 3211 C CA . ILE A 1 399 ? -3.098 12.121 5.704 1.00 91.94 399 ILE A CA 1
ATOM 3212 C C . ILE A 1 399 ? -4.119 11.669 6.741 1.00 91.94 399 ILE A C 1
ATOM 3214 O O . ILE A 1 399 ? -4.443 10.485 6.841 1.00 91.94 399 ILE A O 1
ATOM 3218 N N . ILE A 1 400 ? -4.632 12.623 7.515 1.00 92.50 400 ILE A N 1
ATOM 3219 C CA . ILE A 1 400 ? -5.659 12.393 8.531 1.00 92.50 400 ILE A CA 1
ATOM 3220 C C . ILE A 1 400 ? -6.994 12.908 8.006 1.00 92.50 400 ILE A C 1
ATOM 3222 O O . ILE A 1 400 ? -7.138 14.085 7.668 1.00 92.50 400 ILE A O 1
ATOM 3226 N N . LEU A 1 401 ? -7.977 12.018 7.986 1.00 91.69 401 LEU A N 1
ATOM 3227 C CA . LEU A 1 401 ? -9.316 12.213 7.450 1.00 91.69 401 LEU A CA 1
ATOM 3228 C C . LEU A 1 401 ? -10.343 12.187 8.580 1.00 91.69 401 LEU A C 1
ATOM 3230 O O . LEU A 1 401 ? -10.256 11.338 9.463 1.00 91.69 401 LEU A O 1
ATOM 3234 N N . ASP A 1 402 ? -11.344 13.064 8.546 1.00 90.75 402 ASP A N 1
ATOM 3235 C CA . ASP A 1 402 ? -12.499 12.968 9.440 1.00 90.75 402 ASP A CA 1
ATOM 3236 C C . ASP A 1 402 ? -13.473 11.852 9.011 1.00 90.75 402 ASP A C 1
ATOM 3238 O O . ASP A 1 402 ? -13.315 11.177 7.993 1.00 90.75 402 ASP A O 1
ATOM 3242 N N . LYS A 1 403 ? -14.559 11.685 9.770 1.00 89.69 403 LYS A N 1
ATOM 3243 C CA . LYS A 1 403 ? -15.606 10.691 9.480 1.00 89.69 403 LYS A CA 1
ATOM 3244 C C . LYS A 1 403 ? -16.308 10.857 8.122 1.00 89.69 403 LYS A C 1
ATOM 3246 O O . LYS A 1 403 ? -16.985 9.926 7.683 1.00 89.69 403 LYS A O 1
ATOM 3251 N N . LYS A 1 404 ? -16.240 12.039 7.508 1.00 89.88 404 LYS A N 1
ATOM 3252 C CA . LYS A 1 404 ? -16.783 12.345 6.176 1.00 89.88 404 LYS A CA 1
ATOM 3253 C C . LYS A 1 404 ? -15.693 12.288 5.101 1.00 89.88 404 LYS A C 1
ATOM 3255 O O . LYS A 1 404 ? -15.963 12.683 3.974 1.00 89.88 404 LYS A O 1
ATOM 3260 N N . LEU A 1 405 ? -14.498 11.821 5.462 1.00 86.81 405 LEU A N 1
ATOM 3261 C CA . LEU A 1 405 ? -13.310 11.808 4.625 1.00 86.81 405 LEU A CA 1
ATOM 3262 C C . LEU A 1 405 ? -12.874 13.213 4.184 1.00 86.81 405 LEU A C 1
ATOM 3264 O O . LEU A 1 405 ? -12.224 13.367 3.160 1.00 86.81 405 LEU A O 1
ATOM 3268 N N . ASN A 1 406 ? -13.182 14.258 4.960 1.00 87.50 406 ASN A N 1
ATOM 3269 C CA . ASN A 1 406 ? -12.508 15.540 4.771 1.00 87.50 406 ASN A CA 1
ATOM 3270 C C . ASN A 1 406 ? -11.117 15.447 5.380 1.00 87.50 406 ASN A C 1
ATOM 3272 O O . ASN A 1 406 ? -10.960 14.961 6.500 1.00 87.50 406 ASN A O 1
ATOM 3276 N N . ILE A 1 407 ? -10.117 15.965 4.682 1.00 85.19 407 ILE A N 1
ATOM 3277 C CA . ILE A 1 407 ? -8.754 15.977 5.203 1.00 85.19 407 ILE A CA 1
ATOM 3278 C C . ILE A 1 407 ? -8.628 17.085 6.239 1.00 85.19 407 ILE A C 1
ATOM 3280 O O . ILE A 1 407 ? -8.986 18.236 5.988 1.00 85.19 407 ILE A O 1
ATOM 3284 N N . ILE A 1 408 ? -8.122 16.705 7.406 1.00 88.06 408 ILE A N 1
ATOM 3285 C CA . ILE A 1 408 ? -7.965 17.561 8.582 1.00 88.06 408 ILE A CA 1
ATOM 3286 C C . ILE A 1 408 ? -6.502 17.917 8.808 1.00 88.06 408 ILE A C 1
ATOM 3288 O O . ILE A 1 408 ? -6.196 19.026 9.242 1.00 88.06 408 ILE A O 1
ATOM 3292 N N . ALA A 1 409 ? -5.590 16.997 8.505 1.00 88.56 409 ALA A N 1
ATOM 3293 C CA . ALA A 1 409 ? -4.163 17.246 8.594 1.00 88.56 409 ALA A CA 1
ATOM 3294 C C . ALA A 1 409 ? -3.413 16.453 7.528 1.00 88.56 409 ALA A C 1
ATOM 3296 O O . ALA A 1 409 ? -3.821 15.351 7.161 1.00 88.56 409 ALA A O 1
ATOM 3297 N N . ALA A 1 410 ? -2.309 17.025 7.063 1.00 89.12 410 ALA A N 1
ATOM 3298 C CA . ALA A 1 410 ? -1.352 16.354 6.205 1.00 89.12 410 ALA A CA 1
ATOM 3299 C C . ALA A 1 410 ? 0.059 16.571 6.757 1.00 89.12 410 ALA A C 1
ATOM 3301 O O . ALA A 1 410 ? 0.404 17.675 7.191 1.00 89.12 410 ALA A O 1
ATOM 3302 N N . ARG A 1 411 ? 0.874 15.524 6.706 1.00 88.81 411 ARG A N 1
ATOM 3303 C CA . ARG A 1 411 ? 2.300 15.540 7.019 1.00 88.81 411 ARG A CA 1
ATOM 3304 C C . ARG A 1 411 ? 3.072 15.163 5.763 1.00 88.81 411 ARG A C 1
ATOM 3306 O O . ARG A 1 411 ? 2.674 14.237 5.062 1.00 88.81 411 ARG A O 1
ATOM 3313 N N . ASN A 1 412 ? 4.177 15.847 5.504 1.00 88.06 412 ASN A N 1
ATOM 3314 C CA . ASN A 1 412 ? 5.117 15.500 4.449 1.00 88.06 412 ASN A CA 1
ATOM 3315 C C . ASN A 1 412 ? 6.538 15.503 5.002 1.00 88.06 412 ASN A C 1
ATOM 3317 O O . ASN A 1 412 ? 6.995 16.524 5.512 1.00 88.06 412 ASN A O 1
ATOM 3321 N N . ASN A 1 413 ? 7.231 14.386 4.844 1.00 87.06 413 ASN A N 1
ATOM 3322 C CA . ASN A 1 413 ? 8.656 14.264 5.088 1.00 87.06 413 ASN A CA 1
ATOM 3323 C C . ASN A 1 413 ? 9.321 13.862 3.778 1.00 87.06 413 ASN A C 1
ATOM 3325 O O . ASN A 1 413 ? 9.180 12.722 3.344 1.00 87.06 413 ASN A O 1
ATOM 3329 N N . CYS A 1 414 ? 10.018 14.793 3.142 1.00 85.94 414 CYS A N 1
ATOM 3330 C CA . CYS A 1 414 ? 10.707 14.543 1.883 1.00 85.94 414 CYS A CA 1
ATOM 3331 C C . CYS A 1 414 ? 12.210 14.727 2.087 1.00 85.94 414 CYS A C 1
ATOM 3333 O O . CYS A 1 414 ? 12.654 15.744 2.622 1.00 85.94 414 CYS A O 1
ATOM 3335 N N . ARG A 1 415 ? 12.990 13.734 1.656 1.00 84.19 415 ARG A N 1
ATOM 3336 C CA . ARG A 1 415 ? 14.451 13.740 1.685 1.00 84.19 415 ARG A CA 1
ATOM 3337 C C . ARG A 1 415 ? 14.971 13.330 0.317 1.00 84.19 415 ARG A C 1
ATOM 3339 O O . ARG A 1 415 ? 14.807 12.185 -0.093 1.00 84.19 415 ARG A O 1
ATOM 3346 N N . ASN A 1 416 ? 15.619 14.274 -0.354 1.00 83.00 416 ASN A N 1
ATOM 3347 C CA . ASN A 1 416 ? 16.286 14.054 -1.630 1.00 83.00 416 ASN A CA 1
ATOM 3348 C C . ASN A 1 416 ? 17.787 14.245 -1.430 1.00 83.00 416 ASN A C 1
ATOM 3350 O O . ASN A 1 416 ? 18.196 15.235 -0.820 1.00 83.00 416 ASN A O 1
ATOM 3354 N N . PHE A 1 417 ? 18.604 13.320 -1.921 1.00 78.94 417 PHE A N 1
ATOM 3355 C CA . PHE A 1 417 ? 20.057 13.463 -1.865 1.00 78.94 417 PHE A CA 1
ATOM 3356 C C . PHE A 1 417 ? 20.750 12.736 -3.016 1.00 78.94 417 PHE A C 1
ATOM 3358 O O . PHE A 1 417 ? 20.154 11.912 -3.711 1.00 78.94 417 PHE A O 1
ATOM 3365 N N . ILE A 1 418 ? 22.019 13.087 -3.205 1.00 79.81 418 ILE A N 1
ATOM 3366 C CA . ILE A 1 418 ? 22.934 12.493 -4.178 1.00 79.81 418 ILE A CA 1
ATOM 3367 C C . ILE A 1 418 ? 24.063 11.846 -3.371 1.00 79.81 418 ILE A C 1
ATOM 3369 O O . ILE A 1 418 ? 24.644 12.519 -2.515 1.00 79.81 418 ILE A O 1
ATOM 3373 N N . SER A 1 419 ? 24.317 10.556 -3.594 1.00 69.38 419 SER A N 1
ATOM 3374 C CA . SER A 1 419 ? 25.373 9.774 -2.932 1.00 69.38 419 SER A CA 1
ATOM 3375 C C . SER A 1 419 ? 26.702 9.798 -3.669 1.00 69.38 419 SER A C 1
ATOM 3377 O O . SER A 1 419 ? 26.711 9.946 -4.909 1.00 69.38 419 SER A O 1
#

Radius of gyration: 24.84 Å; chains: 1; bounding box: 65×64×60 Å

Sequence (419 aa):
MHDNSENIENYIFSWDNVPGSEGSRLRDYLRNSLGIGWVSTAKIIKAADNDTIRVFTPTNSLELKLADDNNTVLITPDNIQLKVKEKNSKLCIFKADEGNYGNKAGHDITGRYYAVYGLSIKNNGSKNLDFRLSDLNLHTGDNIFNVKTEPENLDSDLDMLSQDSDLLDVLSDLEKETKIKDTTISPGQTINGSIIFQVTSLYNESFLLIYNETPVSSTSFERSIEALKLAESYDYSVIFGIPPYNNGSADDNSFKPDLEEFPYIWPNWVNRNIFEFFNRADFEDMEKAFRDNKPRISIVYALKVIPERNITFVNNFSTVDDTGFPVNSFIVVDDAGKELIHTSKKFDKTAILKNQTYELRSEENRDITQMDLSNATIVRLSFKSEYMWGHYSFIDQDIILDKKLNIIAARNNCRNFIS

pLDDT: mean 79.43, std 15.28, range [27.8, 98.06]

Foldseek 3Di:
DDDPPPPPFAFQFFLVQPVHPRLVSVLCCCCVVVVNPVQVPWDWDQDPVSQWIWTDDPVDIKIWGQDPVNQWIAIPPVRDIWGWDQDPNTTTTGHPDPDDDDDPDAAAAAEWEKEKEWDKDWAQDQAKDQDAQQQKWKDAPPDIWGWDPADDDPCPPPPDPVVVPVQFPQRVVLVVWDADHGDIHHNGRMDITMIMTTDPAPQDLRIFIGGNNHTPDDPQVNVLSVLSLVLQVDDCCVVQVHQQWDQPDPPCSVDDDDCLVGVDIAGQDHHPVVRVCVVPPPRVSNCVSCVDDRKHKYKYKYKYKDFFFWKKWKWFFADQPPVRATWIWIWIAGPVRDTPDTDGDRQKWKWFQDPNDIDGDDNPDGDIDMDIAGGKMKMWMWMWIDIPQQWIKTWIKIWIAHPVRDTGMIMIDIDIDGD